Protein 8TDA (pdb70)

Sequence (512 aa):
ANEVAVSYSKSLKAAEMDSLQLPVDADGYITIFDGKTFNGWRGYGKDRVPSKWTIEDGCIKFNGSGGGEAQDGDGGDLIFAHKFKNFELEMEWKVSKGGNSGIFYLAQEVTSKDKDGNDVLEPIYISAPEYQVLDNDNHPDAKLGKDNNRQSASLYDMIPAVPQNAKPFGEWNKAKIMVYKGTVVHGQNDENVLEYHLWTKQWTDLLQASKFSQDKWPLAFELLNNCGGENHEGFIGMQDHGDDVWFRNIRVKVLDANEVAVSYSKSLKAAEMDSLQLPVVDADGYITIFDGKTFNGWRGYGKDRVPSKWTIEDGCIKFNGSGGGEAQDGDGGDLIFAHKFKNFELEMEWKVSKGGNSGIFYLAQEVTSKDKDGNDVLEPIYISAPEYQVLDNDNHPDAKLGKDNNRQSASLYDMIPAVPQNAKPFGEWNKAKIMVYKGTVVHGQNDENVLEYHLWTKQWTDLLQASKFSSQDKWPLAFELLNNCGGENHEGFIGMQDHGDDVWFRNIRVKVLD

Structure (mmCIF, N/CA/C/O backbone):
data_8TDA
#
_entry.id   8TDA
#
_cell.length_a   75.939
_cell.length_b   80.018
_cell.length_c   103.148
_cell.angle_alpha   90.00
_cell.angle_beta   90.00
_cell.angle_gamma   90.00
#
_symmetry.space_group_name_H-M   'P 21 21 21'
#
loop_
_entity.id
_entity.type
_entity.pdbx_description
1 polymer 'Probable secreted glycosyl hydrolase'
2 non-polymer 'POTASSIUM ION'
3 water water
#
loop_
_atom_site.group_PDB
_atom_site.id
_atom_site.type_symbol
_atom_site.label_atom_id
_atom_site.label_alt_id
_atom_site.label_comp_id
_atom_site.label_asym_id
_atom_site.label_entity_id
_atom_site.label_seq_id
_atom_site.pdbx_PDB_ins_code
_atom_site.Cartn_x
_atom_site.Cartn_y
_atom_site.Cartn_z
_atom_site.occupancy
_atom_site.B_iso_or_equiv
_atom_site.auth_seq_id
_atom_site.auth_comp_id
_atom_site.auth_asym_id
_atom_site.auth_atom_id
_atom_site.pdbx_PDB_model_num
ATOM 1 N N . ALA A 1 26 ? -19.570 14.218 20.143 1.00 67.37 35 ALA A N 1
ATOM 2 C CA . ALA A 1 26 ? -18.187 13.765 20.363 1.00 64.04 35 ALA A CA 1
ATOM 3 C C . ALA A 1 26 ? -18.007 12.334 19.818 1.00 58.40 35 ALA A C 1
ATOM 4 O O . ALA A 1 26 ? -16.955 11.691 19.999 1.00 57.81 35 ALA A O 1
ATOM 6 N N . ASN A 1 27 ? -19.069 11.867 19.129 1.00 48.85 36 ASN A N 1
ATOM 7 C CA . ASN A 1 27 ? -19.167 10.558 18.521 1.00 44.76 36 ASN A CA 1
ATOM 8 C C . ASN A 1 27 ? -18.594 10.605 17.107 1.00 38.53 36 ASN A C 1
ATOM 9 O O . ASN A 1 27 ? -18.242 9.559 16.592 1.00 37.20 36 ASN A O 1
ATOM 14 N N . GLU A 1 28 ? -18.544 11.804 16.508 1.00 36.30 37 GLU A N 1
ATOM 15 C CA . GLU A 1 28 ? -18.161 11.973 15.114 1.00 34.99 37 GLU A CA 1
ATOM 16 C C . GLU A 1 28 ? -17.309 13.226 14.940 1.00 32.90 37 GLU A C 1
ATOM 17 O O . GLU A 1 28 ? -17.442 14.199 15.683 1.00 37.16 37 GLU A O 1
ATOM 23 N N . VAL A 1 29 ? -16.482 13.232 13.882 1.00 28.67 38 VAL A N 1
ATOM 24 C CA . VAL A 1 29 ? -15.645 14.378 13.588 1.00 28.95 38 VAL A CA 1
ATOM 25 C C . VAL A 1 29 ? -15.712 14.631 12.087 1.00 26.68 38 VAL A C 1
ATOM 26 O O . VAL A 1 29 ? -15.911 13.708 11.301 1.00 24.96 38 VAL A O 1
ATOM 30 N N . ALA A 1 30 ? -15.621 15.914 11.717 1.00 27.56 39 ALA A N 1
ATOM 31 C CA . ALA A 1 30 ? -15.496 16.326 10.329 1.00 26.55 39 ALA A CA 1
ATOM 32 C C . ALA A 1 30 ? -14.113 15.996 9.772 1.00 24.95 39 ALA A C 1
ATOM 33 O O . ALA A 1 30 ? -13.093 16.412 10.327 1.00 27.84 39 ALA A O 1
ATOM 35 N N . VAL A 1 31 ? -14.095 15.270 8.633 1.00 22.62 40 VAL A N 1
ATOM 36 C CA . VAL A 1 31 ? -12.850 14.952 7.962 1.00 20.79 40 VAL A CA 1
ATOM 37 C C . VAL A 1 31 ? -12.912 15.439 6.518 1.00 20.95 40 VAL A C 1
ATOM 38 O O . VAL A 1 31 ? -13.652 14.889 5.686 1.00 21.41 40 VAL A O 1
ATOM 42 N N . SER A 1 32 ? -12.034 16.397 6.209 1.00 20.84 41 SER A N 1
ATOM 43 C CA . SER A 1 32 ? -12.008 16.979 4.869 1.00 20.47 41 SER A CA 1
ATOM 44 C C . SER A 1 32 ? -11.409 16.018 3.869 1.00 19.98 41 SER A C 1
ATOM 45 O O . SER A 1 32 ? -10.566 15.222 4.224 1.00 20.41 41 SER A O 1
ATOM 48 N N . TYR A 1 33 ? -11.789 16.111 2.575 1.00 20.11 42 TYR A N 1
ATOM 49 C CA . TYR A 1 33 ? -11.174 15.222 1.610 1.00 18.33 42 TYR A CA 1
ATOM 50 C C . TYR A 1 33 ? -11.253 15.853 0.240 1.00 18.42 42 TYR A C 1
ATOM 51 O O . TYR A 1 33 ? -12.096 16.736 0.032 1.00 20.03 42 TYR A O 1
ATOM 60 N N . SER A 1 34 ? -10.316 15.446 -0.613 1.00 18.26 43 SER A N 1
ATOM 61 C CA . SER A 1 34 ? -10.232 15.962 -1.978 1.00 18.66 43 SER A CA 1
ATOM 62 C C . SER A 1 34 ? -10.787 14.933 -2.954 1.00 19.32 43 SER A C 1
ATOM 63 O O . SER A 1 34 ? -10.728 13.723 -2.711 1.00 19.35 43 SER A O 1
ATOM 66 N N . LYS A 1 35 ? -11.292 15.425 -4.084 1.00 19.16 44 LYS A N 1
ATOM 67 C CA . LYS A 1 35 ? -12.019 14.567 -5.019 1.00 19.00 44 LYS A CA 1
ATOM 68 C C . LYS A 1 35 ? -11.205 14.213 -6.260 1.00 19.41 44 LYS A C 1
ATOM 69 O O . LYS A 1 35 ? -11.636 13.355 -7.003 1.00 19.60 44 LYS A O 1
ATOM 75 N N . SER A 1 36 ? -10.080 14.871 -6.512 1.00 19.45 45 SER A N 1
ATOM 76 C CA . SER A 1 36 ? -9.357 14.703 -7.763 1.00 19.27 45 SER A CA 1
ATOM 77 C C . SER A 1 36 ? -7.912 15.143 -7.582 1.00 18.31 45 SER A C 1
ATOM 78 O O . SER A 1 36 ? -7.568 15.660 -6.531 1.00 19.08 45 SER A O 1
ATOM 81 N N . LEU A 1 37 ? -7.073 14.918 -8.603 1.00 19.57 46 LEU A N 1
ATOM 82 C CA . LEU A 1 37 ? -5.631 15.110 -8.515 1.00 19.33 46 LEU A CA 1
ATOM 83 C C . LEU A 1 37 ? -5.315 16.526 -8.030 1.00 17.60 46 LEU A C 1
ATOM 84 O O . LEU A 1 37 ? -5.668 17.539 -8.691 1.00 19.06 46 LEU A O 1
ATOM 89 N N . LYS A 1 38 ? -4.642 16.602 -6.873 1.00 18.06 47 LYS A N 1
ATOM 90 C CA . LYS A 1 38 ? -4.067 17.808 -6.330 1.00 18.23 47 LYS A CA 1
ATOM 91 C C . LYS A 1 38 ? -5.123 18.813 -5.880 1.00 18.63 47 LYS A C 1
ATOM 92 O O . LYS A 1 38 ? -4.771 19.967 -5.625 1.00 18.21 47 LYS A O 1
ATOM 98 N N . ALA A 1 39 ? -6.394 18.449 -5.832 1.00 18.80 48 ALA A N 1
ATOM 99 C CA . ALA A 1 39 ? -7.438 19.400 -5.503 1.00 19.32 48 ALA A CA 1
ATOM 100 C C . ALA A 1 39 ? -7.430 19.721 -3.999 1.00 19.37 48 ALA A C 1
ATOM 101 O O . ALA A 1 39 ? -6.942 18.961 -3.178 1.00 21.21 48 ALA A O 1
ATOM 103 N N . ALA A 1 40 ? -8.048 20.831 -3.633 1.00 18.66 49 ALA A N 1
ATOM 104 C CA . ALA A 1 40 ? -8.286 21.194 -2.231 1.00 19.76 49 ALA A CA 1
ATOM 105 C C . ALA A 1 40 ? -9.249 20.233 -1.562 1.00 21.05 49 ALA A C 1
ATOM 106 O O . ALA A 1 40 ? -10.088 19.655 -2.221 1.00 21.98 49 ALA A O 1
ATOM 108 N N . GLU A 1 41 ? -9.173 20.140 -0.220 1.00 20.86 50 GLU A N 1
ATOM 109 C CA . GLU A 1 41 ? -10.113 19.349 0.565 1.00 21.77 50 GLU A CA 1
ATOM 110 C C . GLU A 1 41 ? -11.328 20.204 0.883 1.00 22.27 50 GLU A C 1
ATOM 111 O O . GLU A 1 41 ? -11.497 20.750 1.992 1.00 24.92 50 GLU A O 1
ATOM 117 N N . MET A 1 42 ? -12.201 20.300 -0.107 1.00 22.62 51 MET A N 1
ATOM 118 C CA . MET A 1 42 ? -13.249 21.314 -0.031 1.00 24.93 51 MET A CA 1
ATOM 119 C C . MET A 1 42 ? -14.583 20.683 0.407 1.00 26.55 51 MET A C 1
ATOM 120 O O . MET A 1 42 ? -15.615 21.374 0.472 1.00 31.77 51 MET A O 1
ATOM 125 N N . ASP A 1 43 ? -14.558 19.386 0.699 1.00 24.67 52 ASP A N 1
ATOM 126 C CA . ASP A 1 43 ? -15.742 18.698 1.198 1.00 25.75 52 ASP A CA 1
ATOM 127 C C . ASP A 1 43 ? -15.343 17.945 2.447 1.00 24.66 52 ASP A C 1
ATOM 128 O O . ASP A 1 43 ? -14.169 17.692 2.592 1.00 23.56 52 ASP A O 1
ATOM 133 N N . SER A 1 44 ? -16.325 17.532 3.274 1.00 25.10 53 SER A N 1
ATOM 134 C CA . SER A 1 44 ? -16.024 16.830 4.509 1.00 25.67 53 SER A CA 1
ATOM 135 C C . SER A 1 44 ? -17.003 15.684 4.682 1.00 25.59 53 SER A C 1
ATOM 136 O O . SER A 1 44 ? -18.135 15.801 4.264 1.00 28.87 53 SER A O 1
ATOM 139 N N . LEU A 1 45 ? -16.512 14.616 5.333 1.00 23.64 54 LEU A N 1
ATOM 140 C CA . LEU A 1 45 ? -17.335 13.523 5.826 1.00 23.22 54 LEU A CA 1
ATOM 141 C C . LEU A 1 45 ? -17.431 13.622 7.345 1.00 24.15 54 LEU A C 1
ATOM 142 O O . LEU A 1 45 ? -16.454 13.915 7.997 1.00 26.09 54 LEU A O 1
ATOM 147 N N . GLN A 1 46 ? -18.565 13.225 7.863 1.00 25.15 55 GLN A N 1
ATOM 148 C CA . GLN A 1 46 ? -18.747 13.027 9.283 1.00 26.09 55 GLN A CA 1
ATOM 149 C C . GLN A 1 46 ? -18.401 11.582 9.567 1.00 26.20 55 GLN A C 1
ATOM 150 O O . GLN A 1 46 ? -19.109 10.690 9.090 1.00 29.55 55 GLN A O 1
ATOM 156 N N . LEU A 1 47 ? -17.280 11.370 10.240 1.00 25.36 56 LEU A N 1
ATOM 157 C CA . LEU A 1 47 ? -16.772 10.015 10.464 1.00 24.10 56 LEU A CA 1
ATOM 158 C C . LEU A 1 47 ? -16.789 9.679 11.953 1.00 24.41 56 LEU A C 1
ATOM 159 O O . LEU A 1 47 ? -16.521 10.536 12.796 1.00 24.88 56 LEU A O 1
ATOM 164 N N . PRO A 1 48 ? -17.065 8.418 12.347 1.00 24.61 57 PRO A N 1
ATOM 165 C CA . PRO A 1 48 ? -17.088 8.054 13.769 1.00 24.34 57 PRO A CA 1
ATOM 166 C C . PRO A 1 48 ? -15.678 8.185 14.353 1.00 23.55 57 PRO A C 1
ATOM 167 O O . PRO A 1 48 ? -14.666 7.819 13.720 1.00 24.08 57 PRO A O 1
ATOM 171 N N . VAL A 1 49 ? -15.661 8.613 15.610 1.00 25.00 58 VAL A N 1
ATOM 172 C CA . VAL A 1 49 ? -14.459 8.579 16.409 1.00 27.57 58 VAL A CA 1
ATOM 173 C C . VAL A 1 49 ? -14.793 7.840 17.689 1.00 29.94 58 VAL A C 1
ATOM 174 O O . VAL A 1 49 ? -15.839 8.090 18.319 1.00 31.06 58 VAL A O 1
ATOM 178 N N . ASP A 1 50 ? -13.862 6.969 18.085 1.00 29.71 59 ASP A N 1
ATOM 179 C CA . ASP A 1 50 ? -14.039 6.264 19.359 1.00 32.00 59 ASP A CA 1
ATOM 180 C C . ASP A 1 50 ? -13.487 7.084 20.514 1.00 34.59 59 ASP A C 1
ATOM 181 O O . ASP A 1 50 ? -12.995 8.208 20.305 1.00 34.45 59 ASP A O 1
ATOM 186 N N . ALA A 1 51 ? -13.642 6.599 21.748 1.00 38.87 60 ALA A N 1
ATOM 187 C CA . ALA A 1 51 ? -13.308 7.428 22.905 1.00 41.12 60 ALA A CA 1
ATOM 188 C C . ALA A 1 51 ? -11.800 7.705 23.032 1.00 42.94 60 ALA A C 1
ATOM 189 O O . ALA A 1 51 ? -11.416 8.601 23.814 1.00 45.85 60 ALA A O 1
ATOM 191 N N . ASP A 1 52 ? -10.958 6.902 22.322 1.00 40.67 61 ASP A N 1
ATOM 192 C CA . ASP A 1 52 ? -9.500 7.047 22.295 1.00 36.57 61 ASP A CA 1
ATOM 193 C C . ASP A 1 52 ? -9.053 8.027 21.212 1.00 35.16 61 ASP A C 1
ATOM 194 O O . ASP A 1 52 ? -7.849 8.272 21.059 1.00 36.13 61 ASP A O 1
ATOM 199 N N . GLY A 1 53 ? -9.990 8.370 20.324 1.00 30.78 62 GLY A N 1
ATOM 200 C CA . GLY A 1 53 ? -9.758 9.407 19.345 1.00 30.50 62 GLY A CA 1
ATOM 201 C C . GLY A 1 53 ? -9.446 8.758 18.014 1.00 27.71 62 GLY A C 1
ATOM 202 O O . GLY A 1 53 ? -9.111 9.484 17.077 1.00 28.72 62 GLY A O 1
ATOM 203 N N . TYR A 1 54 ? -9.615 7.409 17.874 1.00 25.30 63 TYR A N 1
ATOM 204 C CA . TYR A 1 54 ? -9.404 6.898 16.515 1.00 23.81 63 TYR A CA 1
ATOM 205 C C . TYR A 1 54 ? -10.654 7.108 15.637 1.00 22.00 63 TYR A C 1
ATOM 206 O O . TYR A 1 54 ? -11.768 6.738 16.004 1.00 22.91 63 TYR A O 1
ATOM 215 N N . ILE A 1 55 ? -10.417 7.689 14.446 1.00 21.25 64 ILE A N 1
ATOM 216 C CA . ILE A 1 55 ? -11.420 7.953 13.438 1.00 20.33 64 ILE A CA 1
ATOM 217 C C . ILE A 1 55 ? -11.488 6.734 12.531 1.00 20.61 64 ILE A C 1
ATOM 218 O O . ILE A 1 55 ? -10.460 6.296 11.982 1.00 20.78 64 ILE A O 1
ATOM 223 N N . THR A 1 56 ? -12.681 6.208 12.340 1.00 20.98 65 THR A N 1
ATOM 224 C CA . THR A 1 56 ? -12.843 5.066 11.459 1.00 22.40 65 THR A CA 1
ATOM 225 C C . THR A 1 56 ? -12.984 5.601 10.025 1.00 21.06 65 THR A C 1
ATOM 226 O O . THR A 1 56 ? -13.935 6.317 9.712 1.00 22.98 65 THR A O 1
ATOM 230 N N . ILE A 1 57 ? -11.980 5.346 9.182 1.00 21.00 66 ILE A N 1
ATOM 231 C CA . ILE A 1 57 ? -11.935 6.055 7.896 1.00 19.23 66 ILE A CA 1
ATOM 232 C C . ILE A 1 57 ? -12.460 5.140 6.795 1.00 20.48 66 ILE A C 1
ATOM 233 O O . ILE A 1 57 ? -12.651 5.573 5.681 1.00 19.35 66 ILE A O 1
ATOM 238 N N . PHE A 1 58 ? -12.618 3.858 7.113 1.00 19.81 67 PHE A N 1
ATOM 239 C CA . PHE A 1 58 ? -13.257 2.935 6.202 1.00 20.55 67 PHE A CA 1
ATOM 240 C C . PHE A 1 58 ? -14.455 2.367 6.923 1.00 22.11 67 PHE A C 1
ATOM 241 O O . PHE A 1 58 ? -14.307 1.734 7.971 1.00 24.52 67 PHE A O 1
ATOM 249 N N . ASP A 1 59 ? -15.626 2.603 6.336 1.00 23.59 68 ASP A N 1
ATOM 250 C CA . ASP A 1 59 ? -16.879 2.246 6.998 1.00 24.41 68 ASP A CA 1
ATOM 251 C C . ASP A 1 59 ? -17.368 0.812 6.699 1.00 24.41 68 ASP A C 1
ATOM 252 O O . ASP A 1 59 ? -18.446 0.445 7.145 1.00 26.42 68 ASP A O 1
ATOM 257 N N . GLY A 1 60 ? -16.582 -0.029 6.023 1.00 23.92 69 GLY A N 1
ATOM 258 C CA . GLY A 1 60 ? -17.019 -1.381 5.731 1.00 24.23 69 GLY A CA 1
ATOM 259 C C . GLY A 1 60 ? -17.934 -1.513 4.512 1.00 24.90 69 GLY A C 1
ATOM 260 O O . GLY A 1 60 ? -18.252 -2.658 4.127 1.00 28.54 69 GLY A O 1
ATOM 261 N N . LYS A 1 61 ? -18.410 -0.415 3.918 1.00 26.39 70 LYS A N 1
ATOM 262 C CA . LYS A 1 61 ? -19.461 -0.516 2.919 1.00 28.17 70 LYS A CA 1
ATOM 263 C C . LYS A 1 61 ? -19.245 0.359 1.679 1.00 26.74 70 LYS A C 1
ATOM 264 O O . LYS A 1 61 ? -19.758 0.001 0.605 1.00 28.50 70 LYS A O 1
ATOM 270 N N . THR A 1 62 ? -18.531 1.485 1.853 1.00 25.35 71 THR A N 1
ATOM 271 C CA . THR A 1 62 ? -18.393 2.559 0.862 1.00 25.96 71 THR A CA 1
ATOM 272 C C . THR A 1 62 ? -16.934 2.962 0.733 1.00 22.83 71 THR A C 1
ATOM 273 O O . THR A 1 62 ? -16.109 2.667 1.595 1.00 23.10 71 THR A O 1
ATOM 277 N N . PHE A 1 63 ? -16.646 3.603 -0.406 1.00 21.40 72 PHE A N 1
ATOM 278 C CA . PHE A 1 63 ? -15.352 4.224 -0.605 1.00 21.32 72 PHE A CA 1
ATOM 279 C C . PHE A 1 63 ? -15.396 5.729 -0.317 1.00 21.12 72 PHE A C 1
ATOM 280 O O . PHE A 1 63 ? -14.588 6.494 -0.902 1.00 21.87 72 PHE A O 1
ATOM 288 N N . ASN A 1 64 ? -16.316 6.199 0.533 1.00 22.45 73 ASN A N 1
ATOM 289 C CA . ASN A 1 64 ? -16.387 7.624 0.787 1.00 22.31 73 ASN A CA 1
ATOM 290 C C . ASN A 1 64 ? -15.051 8.208 1.255 1.00 21.09 73 ASN A C 1
ATOM 291 O O . ASN A 1 64 ? -14.491 7.809 2.242 1.00 21.67 73 ASN A O 1
ATOM 296 N N . GLY A 1 65 ? -14.548 9.227 0.540 1.00 19.49 74 GLY A N 1
ATOM 297 C CA . GLY A 1 65 ? -13.281 9.862 0.861 1.00 19.40 74 GLY A CA 1
ATOM 298 C C . GLY A 1 65 ? -12.052 9.185 0.265 1.00 19.54 74 GLY A C 1
ATOM 299 O O . GLY A 1 65 ? -10.978 9.727 0.337 1.00 19.22 74 GLY A O 1
ATOM 300 N N . TRP A 1 66 ? -12.226 8.021 -0.382 1.00 19.10 75 TRP A N 1
ATOM 301 C CA . TRP A 1 66 ? -11.169 7.237 -1.023 1.00 18.91 75 TRP A CA 1
ATOM 302 C C . TRP A 1 66 ? -11.225 7.468 -2.531 1.00 19.31 75 TRP A C 1
ATOM 303 O O . TRP A 1 66 ? -12.312 7.573 -3.116 1.00 19.63 75 TRP A O 1
ATOM 314 N N . ARG A 1 67 ? -10.061 7.543 -3.139 1.00 18.58 76 ARG A N 1
ATOM 315 C CA . ARG A 1 67 ? -9.955 7.629 -4.593 1.00 17.16 76 ARG A CA 1
ATOM 316 C C . ARG A 1 67 ? -8.623 7.012 -5.015 1.00 17.55 76 ARG A C 1
ATOM 317 O O . ARG A 1 67 ? -7.676 6.895 -4.219 1.00 17.91 76 ARG A O 1
ATOM 325 N N . GLY A 1 68 ? -8.495 6.698 -6.291 1.00 17.38 77 GLY A N 1
ATOM 326 C CA . GLY A 1 68 ? -7.177 6.286 -6.764 1.00 17.45 77 GLY A CA 1
ATOM 327 C C . GLY A 1 68 ? -6.186 7.430 -6.698 1.00 16.50 77 GLY A C 1
ATOM 328 O O . GLY A 1 68 ? -6.549 8.586 -6.939 1.00 17.43 77 GLY A O 1
ATOM 329 N N . TYR A 1 69 ? -4.949 7.113 -6.394 1.00 16.55 78 TYR A N 1
ATOM 330 C CA . TYR A 1 69 ? -3.818 8.028 -6.533 1.00 17.11 78 TYR A CA 1
ATOM 331 C C . TYR A 1 69 ? -3.826 8.598 -7.951 1.00 16.58 78 TYR A C 1
ATOM 332 O O . TYR A 1 69 ? -3.847 7.842 -8.902 1.00 17.55 78 TYR A O 1
ATOM 341 N N . GLY A 1 70 ? -3.926 9.923 -8.074 1.00 17.89 79 GLY A N 1
ATOM 342 C CA . GLY A 1 70 ? -3.896 10.570 -9.358 1.00 18.04 79 GLY A CA 1
ATOM 343 C C . GLY A 1 70 ? -5.252 10.605 -10.039 1.00 18.62 79 GLY A C 1
ATOM 344 O O . GLY A 1 70 ? -5.385 11.135 -11.173 1.00 20.67 79 GLY A O 1
ATOM 345 N N . LYS A 1 71 ? -6.308 10.142 -9.355 1.00 18.12 80 LYS A N 1
ATOM 346 C CA . LYS A 1 71 ? -7.568 9.904 -10.039 1.00 18.34 80 LYS A CA 1
ATOM 347 C C . LYS A 1 71 ? -8.710 10.591 -9.292 1.00 19.01 80 LYS A C 1
ATOM 348 O O . LYS A 1 71 ? -8.502 11.055 -8.156 1.00 20.10 80 LYS A O 1
ATOM 354 N N . ASP A 1 72 ? -9.877 10.619 -9.923 1.00 19.26 81 ASP A N 1
ATOM 355 C CA . ASP A 1 72 ? -11.077 11.220 -9.341 1.00 18.94 81 ASP A CA 1
ATOM 356 C C . ASP A 1 72 ? -12.159 10.178 -9.053 1.00 19.73 81 ASP A C 1
ATOM 357 O O . ASP A 1 72 ? -13.356 10.484 -8.972 1.00 21.75 81 ASP A O 1
ATOM 362 N N . ARG A 1 73 ? -11.724 8.925 -8.895 1.00 20.40 82 ARG A N 1
ATOM 363 C CA . ARG A 1 73 ? -12.623 7.792 -8.772 1.00 21.87 82 ARG A CA 1
ATOM 364 C C . ARG A 1 73 ? -11.788 6.655 -8.220 1.00 20.91 82 ARG A C 1
ATOM 365 O O . ARG A 1 73 ? -10.546 6.669 -8.271 1.00 20.62 82 ARG A O 1
ATOM 373 N N . VAL A 1 74 ? -12.493 5.694 -7.658 1.00 21.36 83 VAL A N 1
ATOM 374 C CA . VAL A 1 74 ? -11.860 4.439 -7.282 1.00 22.07 83 VAL A CA 1
ATOM 375 C C . VAL A 1 74 ? -11.710 3.523 -8.492 1.00 21.15 83 VAL A C 1
ATOM 376 O O . VAL A 1 74 ? -12.713 3.169 -9.147 1.00 22.94 83 VAL A O 1
ATOM 380 N N . PRO A 1 75 ? -10.473 3.030 -8.782 1.00 19.43 84 PRO A N 1
ATOM 381 C CA . PRO A 1 75 ? -10.266 2.050 -9.840 1.00 20.68 84 PRO A CA 1
ATOM 382 C C . PRO A 1 75 ? -11.078 0.775 -9.562 1.00 21.11 84 PRO A C 1
ATOM 383 O O . PRO A 1 75 ? -11.238 0.364 -8.400 1.00 21.97 84 PRO A O 1
ATOM 387 N N . SER A 1 76 ? -11.701 0.243 -10.607 1.00 23.11 85 SER A N 1
ATOM 388 C CA . SER A 1 76 ? -12.645 -0.856 -10.454 1.00 24.23 85 SER A CA 1
ATOM 389 C C . SER A 1 76 ? -12.009 -2.138 -9.911 1.00 22.36 85 SER A C 1
ATOM 390 O O . SER A 1 76 ? -12.736 -2.983 -9.414 1.00 23.31 85 SER A O 1
ATOM 393 N N . LYS A 1 77 ? -10.668 -2.284 -9.966 1.00 21.81 86 LYS A N 1
ATOM 394 C CA . LYS A 1 77 ? -9.969 -3.397 -9.361 1.00 22.03 86 LYS A CA 1
ATOM 395 C C . LYS A 1 77 ? -9.976 -3.322 -7.825 1.00 20.51 86 LYS A C 1
ATOM 396 O O . LYS A 1 77 ? -9.756 -4.344 -7.189 1.00 21.65 86 LYS A O 1
ATOM 402 N N . TRP A 1 78 ? -10.321 -2.167 -7.248 1.00 19.19 87 TRP A N 1
ATOM 403 C CA . TRP A 1 78 ? -10.579 -2.063 -5.828 1.00 21.39 87 TRP A CA 1
ATOM 404 C C . TRP A 1 78 ? -12.067 -2.228 -5.586 1.00 20.39 87 TRP A C 1
ATOM 405 O O . TRP A 1 78 ? -12.899 -1.495 -6.140 1.00 22.86 87 TRP A O 1
ATOM 416 N N . THR A 1 79 ? -12.381 -3.150 -4.691 1.00 21.05 88 THR A N 1
ATOM 417 C CA . THR A 1 79 ? -13.764 -3.475 -4.365 1.00 21.95 88 THR A CA 1
ATOM 418 C C . THR A 1 79 ? -13.921 -3.538 -2.849 1.00 21.70 88 THR A C 1
ATOM 419 O O . THR A 1 79 ? -12.966 -3.565 -2.089 1.00 22.44 88 THR A O 1
ATOM 423 N N . ILE A 1 80 ? -15.169 -3.606 -2.443 1.00 21.69 89 ILE A N 1
ATOM 424 C CA . ILE A 1 80 ? -15.510 -3.883 -1.063 1.00 24.87 89 ILE A CA 1
ATOM 425 C C . ILE A 1 80 ? -16.066 -5.308 -0.977 1.00 25.68 89 ILE A C 1
ATOM 426 O O . ILE A 1 80 ? -17.019 -5.724 -1.686 1.00 25.59 89 ILE A O 1
ATOM 431 N N . GLU A 1 81 ? -15.401 -6.124 -0.160 1.00 24.45 90 GLU A N 1
ATOM 432 C CA . GLU A 1 81 ? -15.763 -7.527 -0.071 1.00 26.23 90 GLU A CA 1
ATOM 433 C C . GLU A 1 81 ? -15.696 -7.906 1.385 1.00 25.58 90 GLU A C 1
ATOM 434 O O . GLU A 1 81 ? -14.679 -7.713 2.026 1.00 25.91 90 GLU A O 1
ATOM 440 N N . ASP A 1 82 ? -16.808 -8.477 1.844 1.00 28.90 91 ASP A N 1
ATOM 441 C CA . ASP A 1 82 ? -17.037 -8.801 3.246 1.00 30.50 91 ASP A CA 1
ATOM 442 C C . ASP A 1 82 ? -16.368 -7.857 4.256 1.00 30.22 91 ASP A C 1
ATOM 443 O O . ASP A 1 82 ? -15.587 -8.283 5.134 1.00 32.34 91 ASP A O 1
ATOM 448 N N . GLY A 1 83 ? -16.754 -6.586 4.160 1.00 27.69 92 GLY A N 1
ATOM 449 C CA . GLY A 1 83 ? -16.373 -5.537 5.082 1.00 27.62 92 GLY A CA 1
ATOM 450 C C . GLY A 1 83 ? -14.920 -5.120 4.960 1.00 24.02 92 GLY A C 1
ATOM 451 O O . GLY A 1 83 ? -14.434 -4.478 5.890 1.00 25.01 92 GLY A O 1
ATOM 452 N N . CYS A 1 84 ? -14.257 -5.491 3.847 1.00 23.18 93 CYS A N 1
ATOM 453 C CA . CYS A 1 84 ? -12.874 -5.168 3.614 1.00 21.79 93 CYS A CA 1
ATOM 454 C C . CYS A 1 84 ? -12.732 -4.330 2.344 1.00 21.14 93 CYS A C 1
ATOM 455 O O . CYS A 1 84 ? -13.514 -4.492 1.421 1.00 21.75 93 CYS A O 1
ATOM 458 N N . ILE A 1 85 ? -11.670 -3.521 2.288 1.00 19.70 94 ILE A N 1
ATOM 459 C CA . ILE A 1 85 ? -11.169 -3.021 1.026 1.00 19.69 94 ILE A CA 1
ATOM 460 C C . ILE A 1 85 ? -10.348 -4.132 0.396 1.00 20.04 94 ILE A C 1
ATOM 461 O O . ILE A 1 85 ? -9.393 -4.606 1.004 1.00 21.18 94 ILE A O 1
ATOM 466 N N . LYS A 1 86 ? -10.670 -4.482 -0.850 1.00 20.33 95 LYS A N 1
ATOM 467 C CA . LYS A 1 86 ? -10.008 -5.593 -1.505 1.00 21.51 95 LYS A CA 1
ATOM 468 C C . LYS A 1 86 ? -9.367 -5.061 -2.780 1.00 19.88 95 LYS A C 1
ATOM 469 O O . LYS A 1 86 ? -10.022 -4.446 -3.588 1.00 21.23 95 LYS A O 1
ATOM 475 N N . PHE A 1 87 ? -8.130 -5.405 -3.051 1.00 20.52 96 PHE A N 1
ATOM 476 C CA . PHE A 1 87 ? -7.575 -5.215 -4.384 1.00 19.36 96 PHE A CA 1
ATOM 477 C C . PHE A 1 87 ? -7.659 -6.569 -5.076 1.00 19.97 96 PHE A C 1
ATOM 478 O O . PHE A 1 87 ? -7.301 -7.567 -4.503 1.00 22.32 96 PHE A O 1
ATOM 486 N N . ASN A 1 88 ? -8.133 -6.562 -6.301 1.00 20.58 97 ASN A N 1
ATOM 487 C CA . ASN A 1 88 ? -8.315 -7.739 -7.129 1.00 20.95 97 ASN A CA 1
ATOM 488 C C . ASN A 1 88 ? -7.202 -7.774 -8.169 1.00 21.32 97 ASN A C 1
ATOM 489 O O . ASN A 1 88 ? -7.287 -7.045 -9.176 1.00 22.84 97 ASN A O 1
ATOM 494 N N . GLY A 1 89 ? -6.142 -8.543 -7.862 1.00 21.11 98 GLY A N 1
ATOM 495 C CA . GLY A 1 89 ? -4.920 -8.571 -8.653 1.00 24.21 98 GLY A CA 1
ATOM 496 C C . GLY A 1 89 ? -4.916 -9.495 -9.860 1.00 24.80 98 GLY A C 1
ATOM 497 O O . GLY A 1 89 ? -5.446 -10.603 -9.777 1.00 26.56 98 GLY A O 1
ATOM 498 N N . SER A 1 90 ? -4.306 -9.043 -10.971 1.00 24.02 99 SER A N 1
ATOM 499 C CA . SER A 1 90 ? -4.193 -9.899 -12.138 1.00 26.15 99 SER A CA 1
ATOM 500 C C . SER A 1 90 ? -2.825 -10.579 -12.209 1.00 25.05 99 SER A C 1
ATOM 501 O O . SER A 1 90 ? -2.583 -11.303 -13.174 1.00 28.77 99 SER A O 1
ATOM 504 N N . GLY A 1 91 ? -1.897 -10.278 -11.288 1.00 24.19 100 GLY A N 1
ATOM 505 C CA . GLY A 1 91 ? -0.610 -10.968 -11.243 1.00 24.44 100 GLY A CA 1
ATOM 506 C C . GLY A 1 91 ? 0.539 -10.269 -11.976 1.00 25.18 100 GLY A C 1
ATOM 507 O O . GLY A 1 91 ? 1.565 -10.871 -12.250 1.00 29.51 100 GLY A O 1
ATOM 508 N N . GLY A 1 92 ? 0.458 -8.984 -12.266 1.00 23.69 101 GLY A N 1
ATOM 509 C CA . GLY A 1 92 ? 1.534 -8.355 -13.023 1.00 23.93 101 GLY A CA 1
ATOM 510 C C . GLY A 1 92 ? 2.447 -7.422 -12.220 1.00 21.98 101 GLY A C 1
ATOM 511 O O . GLY A 1 92 ? 3.180 -6.593 -12.802 1.00 22.14 101 GLY A O 1
ATOM 512 N N . GLY A 1 93 ? 2.441 -7.552 -10.890 1.00 21.84 102 GLY A N 1
ATOM 513 C CA . GLY A 1 93 ? 3.476 -6.944 -10.051 1.00 19.90 102 GLY A CA 1
ATOM 514 C C . GLY A 1 93 ? 3.372 -5.405 -10.162 1.00 19.94 102 GLY A C 1
ATOM 515 O O . GLY A 1 93 ? 2.346 -4.826 -9.901 1.00 22.11 102 GLY A O 1
ATOM 516 N N . GLU A 1 94 ? 4.456 -4.727 -10.525 1.00 20.42 103 GLU A N 1
ATOM 517 C CA . GLU A 1 94 ? 4.470 -3.274 -10.635 1.00 21.84 103 GLU A CA 1
ATOM 518 C C . GLU A 1 94 ? 3.748 -2.696 -11.873 1.00 22.45 103 GLU A C 1
ATOM 519 O O . GLU A 1 94 ? 3.663 -1.443 -11.988 1.00 23.44 103 GLU A O 1
ATOM 525 N N . ALA A 1 95 ? 3.222 -3.569 -12.767 1.00 22.71 104 ALA A N 1
ATOM 526 C CA . ALA A 1 95 ? 2.683 -3.120 -14.049 1.00 23.84 104 ALA A CA 1
ATOM 527 C C . ALA A 1 95 ? 1.453 -2.214 -13.852 1.00 22.45 104 ALA A C 1
ATOM 528 O O . ALA A 1 95 ? 1.236 -1.288 -14.646 1.00 23.34 104 ALA A O 1
ATOM 530 N N . GLN A 1 96 ? 0.603 -2.513 -12.829 1.00 22.08 105 GLN A N 1
ATOM 531 C CA . GLN A 1 96 ? -0.662 -1.824 -12.626 1.00 20.38 105 GLN A CA 1
ATOM 532 C C . GLN A 1 96 ? -1.478 -1.780 -13.915 1.00 22.04 105 GLN A C 1
ATOM 533 O O . GLN A 1 96 ? -1.961 -0.721 -14.356 1.00 23.10 105 GLN A O 1
ATOM 539 N N . ASP A 1 97 ? -1.620 -2.973 -14.533 1.00 22.62 106 ASP A N 1
ATOM 540 C CA . ASP A 1 97 ? -2.435 -3.112 -15.720 1.00 25.36 106 ASP A CA 1
ATOM 541 C C . ASP A 1 97 ? -3.925 -3.084 -15.408 1.00 24.34 106 ASP A C 1
ATOM 542 O O . ASP A 1 97 ? -4.373 -3.280 -14.273 1.00 24.69 106 ASP A O 1
ATOM 547 N N . GLY A 1 98 ? -4.710 -2.878 -16.461 1.00 25.63 107 GLY A N 1
ATOM 548 C CA . GLY A 1 98 ? -6.144 -2.727 -16.348 1.00 26.43 107 GLY A CA 1
ATOM 549 C C . GLY A 1 98 ? -6.501 -1.504 -15.497 1.00 25.66 107 GLY A C 1
ATOM 550 O O . GLY A 1 98 ? -5.780 -0.508 -15.473 1.00 26.78 107 GLY A O 1
ATOM 551 N N . ASP A 1 99 ? -7.655 -1.575 -14.846 1.00 26.24 108 ASP A N 1
ATOM 552 C CA . ASP A 1 99 ? -8.203 -0.462 -14.086 1.00 24.81 108 ASP A CA 1
ATOM 553 C C . ASP A 1 99 ? -7.764 -0.595 -12.625 1.00 21.65 108 ASP A C 1
ATOM 554 O O . ASP A 1 99 ? -8.597 -0.814 -11.721 1.00 22.15 108 ASP A O 1
ATOM 559 N N . GLY A 1 100 ? -6.454 -0.413 -12.431 1.00 20.78 109 GLY A N 1
ATOM 560 C CA . GLY A 1 100 ? -5.843 -0.518 -11.109 1.00 21.07 109 GLY A CA 1
ATOM 561 C C . GLY A 1 100 ? -5.215 0.795 -10.679 1.00 18.46 109 GLY A C 1
ATOM 562 O O . GLY A 1 100 ? -5.716 1.897 -11.022 1.00 21.36 109 GLY A O 1
ATOM 563 N N . GLY A 1 101 ? -4.061 0.691 -10.006 1.00 18.89 110 GLY A N 1
ATOM 564 C CA . GLY A 1 101 ? -3.367 1.835 -9.454 1.00 18.81 110 GLY A CA 1
ATOM 565 C C . GLY A 1 101 ? -3.518 1.856 -7.943 1.00 17.80 110 GLY A C 1
ATOM 566 O O . GLY A 1 101 ? -4.392 1.206 -7.379 1.00 18.85 110 GLY A O 1
ATOM 567 N N . ASP A 1 102 ? -2.672 2.634 -7.286 1.00 16.40 111 ASP A N 1
ATOM 568 C CA . ASP A 1 102 ? -2.726 2.690 -5.838 1.00 16.88 111 ASP A CA 1
ATOM 569 C C . ASP A 1 102 ? -3.935 3.487 -5.410 1.00 16.73 111 ASP A C 1
ATOM 570 O O . ASP A 1 102 ? -4.530 4.270 -6.201 1.00 16.48 111 ASP A O 1
ATOM 575 N N . LEU A 1 103 ? -4.334 3.242 -4.158 1.00 17.31 112 LEU A N 1
ATOM 576 C CA . LEU A 1 103 ? -5.527 3.854 -3.602 1.00 16.92 112 LEU A CA 1
ATOM 577 C C . LEU A 1 103 ? -5.151 4.712 -2.423 1.00 17.62 112 LEU A C 1
ATOM 578 O O . LEU A 1 103 ? -4.335 4.303 -1.634 1.00 17.76 112 LEU A O 1
ATOM 583 N N . ILE A 1 104 ? -5.713 5.918 -2.352 1.00 16.53 113 ILE A N 1
ATOM 584 C CA . ILE A 1 104 ? -5.498 6.808 -1.218 1.00 16.27 113 ILE A CA 1
ATOM 585 C C . ILE A 1 104 ? -6.803 7.169 -0.522 1.00 16.34 113 ILE A C 1
ATOM 586 O O . ILE A 1 104 ? -7.883 7.245 -1.115 1.00 17.14 113 ILE A O 1
ATOM 591 N N . PHE A 1 105 ? -6.667 7.425 0.793 1.00 16.25 114 PHE A N 1
ATOM 592 C CA . PHE A 1 105 ? -7.734 8.110 1.503 1.00 17.26 114 PHE A CA 1
ATOM 593 C C . PHE A 1 105 ? -7.371 9.588 1.398 1.00 17.14 114 PHE A C 1
ATOM 594 O O . PHE A 1 105 ? -6.271 9.985 1.871 1.00 17.80 114 PHE A O 1
ATOM 602 N N . ALA A 1 106 ? -8.262 10.378 0.771 1.00 16.57 115 ALA A N 1
ATOM 603 C CA . ALA A 1 106 ? -7.866 11.688 0.264 1.00 17.84 115 ALA A CA 1
ATOM 604 C C . ALA A 1 106 ? -7.964 12.830 1.287 1.00 18.93 115 ALA A C 1
ATOM 605 O O . ALA A 1 106 ? -8.536 13.876 1.015 1.00 19.11 115 ALA A O 1
ATOM 607 N N . HIS A 1 107 ? -7.407 12.593 2.460 1.00 17.99 116 HIS A N 1
ATOM 608 C CA . HIS A 1 107 ? -7.241 13.530 3.540 1.00 19.52 116 HIS A CA 1
ATOM 609 C C . HIS A 1 107 ? -5.769 13.554 3.918 1.00 19.48 116 HIS A C 1
ATOM 610 O O . HIS A 1 107 ? -5.238 12.532 4.322 1.00 18.20 116 HIS A O 1
ATOM 617 N N . LYS A 1 108 ? -5.122 14.726 3.834 1.00 17.37 117 LYS A N 1
ATOM 618 C CA . LYS A 1 108 ? -3.727 14.809 4.259 1.00 17.90 117 LYS A CA 1
ATOM 619 C C . LYS A 1 108 ? -3.649 14.785 5.793 1.00 18.97 117 LYS A C 1
ATOM 620 O O . LYS A 1 108 ? -4.208 15.678 6.457 1.00 19.96 117 LYS A O 1
ATOM 626 N N . PHE A 1 109 ? -2.912 13.790 6.333 1.00 18.17 118 PHE A N 1
ATOM 627 C CA . PHE A 1 109 ? -2.593 13.712 7.736 1.00 18.34 118 PHE A CA 1
ATOM 628 C C . PHE A 1 109 ? -1.163 14.165 7.959 1.00 18.88 118 PHE A C 1
ATOM 629 O O . PHE A 1 109 ? -0.307 14.033 7.084 1.00 18.89 118 PHE A O 1
ATOM 637 N N . LYS A 1 110 ? -0.918 14.625 9.192 1.00 20.20 119 LYS A N 1
ATOM 638 C CA . LYS A 1 110 ? 0.388 15.202 9.557 1.00 19.52 119 LYS A CA 1
ATOM 639 C C . LYS A 1 110 ? 0.950 14.389 10.724 1.00 20.66 119 LYS A C 1
ATOM 640 O O . LYS A 1 110 ? 1.881 13.611 10.544 1.00 20.19 119 LYS A O 1
ATOM 646 N N . ASN A 1 111 ? 0.385 14.587 11.924 1.00 20.42 120 ASN A N 1
ATOM 647 C CA . ASN A 1 111 ? 0.735 13.836 13.127 1.00 18.84 120 ASN A CA 1
ATOM 648 C C . ASN A 1 111 ? -0.415 12.884 13.454 1.00 19.75 120 ASN A C 1
ATOM 649 O O . ASN A 1 111 ? -1.546 13.334 13.718 1.00 20.05 120 ASN A O 1
ATOM 654 N N . PHE A 1 112 ? -0.165 11.566 13.361 1.00 18.19 121 PHE A N 1
ATOM 655 C CA . PHE A 1 112 ? -1.258 10.636 13.324 1.00 18.73 121 PHE A CA 1
ATOM 656 C C . PHE A 1 112 ? -0.747 9.233 13.682 1.00 20.43 121 PHE A C 1
ATOM 657 O O . PHE A 1 112 ? 0.429 8.946 13.585 1.00 19.43 121 PHE A O 1
ATOM 665 N N . GLU A 1 113 ? -1.694 8.375 14.087 1.00 19.50 122 GLU A N 1
ATOM 666 C CA . GLU A 1 113 ? -1.426 6.989 14.248 1.00 19.79 122 GLU A CA 1
ATOM 667 C C . GLU A 1 113 ? -2.507 6.238 13.446 1.00 21.11 122 GLU A C 1
ATOM 668 O O . GLU A 1 113 ? -3.696 6.314 13.787 1.00 22.19 122 GLU A O 1
ATOM 674 N N . LEU A 1 114 ? -2.032 5.474 12.449 1.00 19.64 123 LEU A N 1
ATOM 675 C CA . LEU A 1 114 ? -2.861 4.619 11.644 1.00 20.00 123 LEU A CA 1
ATOM 676 C C . LEU A 1 114 ? -2.792 3.209 12.210 1.00 18.98 123 LEU A C 1
ATOM 677 O O . LEU A 1 114 ? -1.708 2.743 12.502 1.00 21.27 123 LEU A O 1
ATOM 682 N N . GLU A 1 115 ? -3.938 2.570 12.360 1.00 19.53 124 GLU A N 1
ATOM 683 C CA . GLU A 1 115 ? -3.964 1.143 12.578 1.00 21.95 124 GLU A CA 1
ATOM 684 C C . GLU A 1 115 ? -4.881 0.500 11.560 1.00 21.35 124 GLU A C 1
ATOM 685 O O . GLU A 1 115 ? -5.962 1.024 11.271 1.00 21.64 124 GLU A O 1
ATOM 691 N N . MET A 1 116 ? -4.457 -0.639 11.003 1.00 21.02 125 MET A N 1
ATOM 692 C CA . MET A 1 116 ? -5.321 -1.362 10.054 1.00 20.46 125 MET A CA 1
ATOM 693 C C . MET A 1 116 ? -4.871 -2.805 10.029 1.00 20.72 125 MET A C 1
ATOM 694 O O . MET A 1 116 ? -3.795 -3.161 10.480 1.00 23.80 125 MET A O 1
ATOM 699 N N . GLU A 1 117 ? -5.764 -3.649 9.599 1.00 18.39 126 GLU A N 1
ATOM 700 C CA . GLU A 1 117 ? -5.449 -5.039 9.439 1.00 18.78 126 GLU A CA 1
ATOM 701 C C . GLU A 1 117 ? -5.369 -5.371 7.957 1.00 19.25 126 GLU A C 1
ATOM 702 O O . GLU A 1 117 ? -6.096 -4.808 7.153 1.00 20.23 126 GLU A O 1
ATOM 708 N N . TRP A 1 118 ? -4.441 -6.274 7.630 1.00 18.41 127 TRP A N 1
ATOM 709 C CA . TRP A 1 118 ? 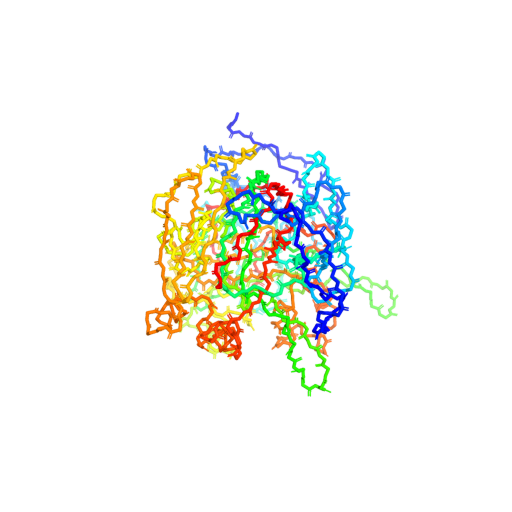-4.268 -6.687 6.260 1.00 20.52 127 TRP A CA 1
ATOM 710 C C . TRP A 1 118 ? -4.047 -8.196 6.200 1.00 20.77 127 TRP A C 1
ATOM 711 O O . TRP A 1 118 ? -3.550 -8.825 7.121 1.00 20.73 127 TRP A O 1
ATOM 722 N N . LYS A 1 119 ? -4.482 -8.768 5.071 1.00 23.53 128 LYS A N 1
ATOM 723 C CA . LYS A 1 119 ? -4.194 -10.136 4.741 1.00 22.56 128 LYS A CA 1
ATOM 724 C C . LYS A 1 119 ? -3.867 -10.257 3.262 1.00 21.89 128 LYS A C 1
ATOM 725 O O . LYS A 1 119 ? -4.519 -9.614 2.463 1.00 20.67 128 LYS A O 1
ATOM 731 N N . VAL A 1 120 ? -2.853 -11.075 2.954 1.00 22.60 129 VAL A N 1
ATOM 732 C CA . VAL A 1 120 ? -2.521 -11.342 1.564 1.00 23.20 129 VAL A CA 1
ATOM 733 C C . VAL A 1 120 ? -2.828 -12.784 1.207 1.00 24.43 129 VAL A C 1
ATOM 734 O O . VAL A 1 120 ? -2.882 -13.636 2.078 1.00 24.05 129 VAL A O 1
ATOM 738 N N . SER A 1 121 ? -3.051 -12.959 -0.100 1.00 26.00 130 SER A N 1
ATOM 739 C CA . SER A 1 121 ? -3.025 -14.201 -0.828 1.00 29.16 130 SER A CA 1
ATOM 740 C C . SER A 1 121 ? -1.648 -14.858 -0.712 1.00 26.43 130 SER A C 1
ATOM 741 O O . SER A 1 121 ? -0.645 -14.185 -0.498 1.00 25.62 130 SER A O 1
ATOM 744 N N . LYS A 1 122 ? -1.576 -16.171 -0.952 1.00 27.55 131 LYS A N 1
ATOM 745 C CA . LYS A 1 122 ? -0.282 -16.807 -1.032 1.00 26.72 131 LYS A CA 1
ATOM 746 C C . LYS A 1 122 ? 0.613 -16.078 -2.050 1.00 26.02 131 LYS A C 1
ATOM 747 O O . LYS A 1 122 ? 0.205 -15.785 -3.185 1.00 27.37 131 LYS A O 1
ATOM 753 N N . GLY A 1 123 ? 1.851 -15.825 -1.664 1.00 24.79 132 GLY A N 1
ATOM 754 C CA . GLY A 1 123 ? 2.821 -15.132 -2.520 1.00 25.78 132 GLY A CA 1
ATOM 755 C C . GLY A 1 123 ? 2.451 -13.683 -2.806 1.00 25.58 132 GLY A C 1
ATOM 756 O O . GLY A 1 123 ? 3.013 -13.096 -3.727 1.00 25.20 132 GLY A O 1
ATOM 757 N N . GLY A 1 124 ? 1.529 -13.103 -2.030 1.00 24.73 133 GLY A N 1
ATOM 758 C CA . GLY A 1 124 ? 1.015 -11.792 -2.326 1.00 23.25 133 GLY A CA 1
ATOM 759 C C . GLY A 1 124 ? 1.919 -10.673 -1.813 1.00 21.85 133 GLY A C 1
ATOM 760 O O . GLY A 1 124 ? 2.711 -10.806 -0.879 1.00 21.84 133 GLY A O 1
ATOM 761 N N . ASN A 1 125 ? 1.706 -9.517 -2.441 1.00 21.57 134 ASN A N 1
ATOM 762 C CA . ASN A 1 125 ? 2.504 -8.320 -2.171 1.00 21.04 134 ASN A CA 1
ATOM 763 C C . ASN A 1 125 ? 1.604 -7.088 -2.288 1.00 19.77 134 ASN A C 1
ATOM 764 O O . ASN A 1 125 ? 0.846 -6.960 -3.254 1.00 19.36 134 ASN A O 1
ATOM 769 N N . SER A 1 126 ? 1.707 -6.174 -1.317 1.00 17.95 135 SER A N 1
ATOM 770 C CA . SER A 1 126 ? 1.097 -4.852 -1.425 1.00 17.82 135 SER A CA 1
ATOM 771 C C . SER A 1 126 ? 1.894 -3.941 -0.490 1.00 17.49 135 SER A C 1
ATOM 772 O O . SER A 1 126 ? 3.052 -4.199 -0.290 1.00 17.79 135 SER A O 1
ATOM 775 N N . GLY A 1 127 ? 1.274 -2.873 0.035 1.00 17.63 136 GLY A N 1
ATOM 776 C CA . GLY A 1 127 ? 2.012 -1.917 0.814 1.00 17.11 136 GLY A CA 1
ATOM 777 C C . GLY A 1 127 ? 1.041 -0.875 1.360 1.00 17.18 136 GLY A C 1
ATOM 778 O O . GLY A 1 127 ? -0.060 -0.717 0.844 1.00 17.92 136 GLY A O 1
ATOM 779 N N . ILE A 1 128 ? 1.469 -0.245 2.451 1.00 17.03 137 ILE A N 1
ATOM 780 C CA . ILE A 1 128 ? 0.756 0.852 3.075 1.00 16.47 137 ILE A CA 1
ATOM 781 C C . ILE A 1 128 ? 1.662 2.055 2.965 1.00 17.61 137 ILE A C 1
ATOM 782 O O . ILE A 1 128 ? 2.732 2.084 3.570 1.00 18.31 137 ILE A O 1
ATOM 787 N N . PHE A 1 129 ? 1.168 3.018 2.217 1.00 17.43 138 PHE A N 1
ATOM 788 C CA . PHE A 1 129 ? 1.873 4.286 2.024 1.00 18.01 138 PHE A CA 1
ATOM 789 C C . PHE A 1 129 ? 1.427 5.295 3.045 1.00 15.48 138 PHE A C 1
ATOM 790 O O . PHE A 1 129 ? 0.286 5.242 3.456 1.00 16.74 138 PHE A O 1
ATOM 798 N N . TYR A 1 130 ? 2.328 6.223 3.395 1.00 16.32 139 TYR A N 1
ATOM 799 C CA . TYR A 1 130 ? 1.972 7.356 4.263 1.00 15.31 139 TYR A CA 1
ATOM 800 C C . TYR A 1 130 ? 2.755 8.595 3.856 1.00 17.16 139 TYR A C 1
ATOM 801 O O . TYR A 1 130 ? 3.770 8.524 3.169 1.00 17.57 139 TYR A O 1
ATOM 810 N N . LEU A 1 131 ? 2.168 9.746 4.189 1.00 15.94 140 LEU A N 1
ATOM 811 C CA . LEU A 1 131 ? 2.750 11.037 3.855 1.00 16.70 140 LEU A CA 1
ATOM 812 C C . LEU A 1 131 ? 2.883 11.223 2.341 1.00 17.46 140 LEU A C 1
ATOM 813 O O . LEU A 1 131 ? 3.648 12.071 1.861 1.00 17.43 140 LEU A O 1
ATOM 818 N N . ALA A 1 132 ? 1.995 10.589 1.628 1.00 17.36 141 ALA A N 1
ATOM 819 C CA . ALA A 1 132 ? 2.102 10.596 0.166 1.00 17.26 141 ALA A CA 1
ATOM 820 C C . ALA A 1 132 ? 1.655 11.934 -0.418 1.00 17.41 141 ALA A C 1
ATOM 821 O O . ALA A 1 132 ? 0.719 12.567 0.096 1.00 17.47 141 ALA A O 1
ATOM 823 N N . GLN A 1 133 ? 2.352 12.296 -1.517 1.00 16.71 142 GLN A N 1
ATOM 824 C CA . GLN A 1 133 ? 1.990 13.415 -2.368 1.00 17.18 142 GLN A CA 1
ATOM 825 C C . GLN A 1 133 ? 1.612 12.916 -3.752 1.00 17.50 142 GLN A C 1
ATOM 826 O O . GLN A 1 133 ? 2.168 11.955 -4.224 1.00 18.01 142 GLN A O 1
ATOM 832 N N . GLU A 1 134 ? 0.660 13.618 -4.385 1.00 17.51 143 GLU A N 1
ATOM 833 C CA . GLU A 1 134 ? 0.346 13.383 -5.793 1.00 16.80 143 GLU A CA 1
ATOM 834 C C . GLU A 1 134 ? 1.283 14.272 -6.592 1.00 17.98 143 GLU A C 1
ATOM 835 O O . GLU A 1 134 ? 1.251 15.501 -6.456 1.00 19.63 143 GLU A O 1
ATOM 841 N N . VAL A 1 135 ? 2.202 13.642 -7.309 1.00 17.84 144 VAL A N 1
ATOM 842 C CA . VAL A 1 135 ? 3.254 14.359 -7.989 1.00 17.86 144 VAL A CA 1
ATOM 843 C C . VAL A 1 135 ? 3.179 14.087 -9.470 1.00 18.99 144 VAL A C 1
ATOM 844 O O . VAL A 1 135 ? 3.144 12.928 -9.876 1.00 18.12 144 VAL A O 1
ATOM 848 N N . THR A 1 136 ? 3.316 15.182 -10.223 1.00 19.37 145 THR A N 1
ATOM 849 C CA . THR A 1 136 ? 3.537 15.105 -11.652 1.00 19.93 145 THR A CA 1
ATOM 850 C C . THR A 1 136 ? 4.896 15.711 -11.975 1.00 20.57 145 THR A C 1
ATOM 851 O O . THR A 1 136 ? 5.381 16.560 -11.260 1.00 22.54 145 THR A O 1
ATOM 855 N N . SER A 1 137 ? 5.467 15.271 -13.079 1.00 20.25 146 SER A N 1
ATOM 856 C CA . SER A 1 137 ? 6.622 15.900 -13.680 1.00 21.26 146 SER A CA 1
ATOM 857 C C . SER A 1 137 ? 6.214 16.293 -15.089 1.00 22.74 146 SER A C 1
ATOM 858 O O . SER A 1 137 ? 5.113 15.992 -15.530 1.00 22.14 146 SER A O 1
ATOM 861 N N . LYS A 1 138 ? 7.141 16.927 -15.784 1.00 23.50 147 LYS A N 1
ATOM 862 C CA . LYS A 1 138 ? 6.919 17.330 -17.167 1.00 24.95 147 LYS A CA 1
ATOM 863 C C . LYS A 1 138 ? 7.844 16.524 -18.066 1.00 26.23 147 LYS A C 1
ATOM 864 O O . LYS A 1 138 ? 9.020 16.378 -17.769 1.00 27.49 147 LYS A O 1
ATOM 870 N N . ASP A 1 139 ? 7.311 16.045 -19.199 1.00 25.70 148 ASP A N 1
ATOM 871 C CA . ASP A 1 139 ? 8.141 15.381 -20.184 1.00 26.56 148 ASP A CA 1
ATOM 872 C C . ASP A 1 139 ? 8.827 16.430 -21.043 1.00 28.46 148 ASP A C 1
ATOM 873 O O . ASP A 1 139 ? 8.669 17.640 -20.820 1.00 28.04 148 ASP A O 1
ATOM 878 N N . LYS A 1 140 ? 9.556 15.945 -22.051 1.00 30.24 149 LYS A N 1
ATOM 879 C CA . LYS A 1 140 ? 10.403 16.789 -22.854 1.00 34.28 149 LYS A CA 1
ATOM 880 C C . LYS A 1 140 ? 9.558 17.782 -23.640 1.00 34.54 149 LYS A C 1
ATOM 881 O O . LYS A 1 140 ? 10.073 18.802 -24.090 1.00 34.57 149 LYS A O 1
ATOM 887 N N . ASP A 1 141 ? 8.301 17.425 -23.880 1.00 33.68 150 ASP A N 1
ATOM 888 C CA . ASP A 1 141 ? 7.408 18.250 -24.671 1.00 33.52 150 ASP A CA 1
ATOM 889 C C . ASP A 1 141 ? 6.459 19.088 -23.826 1.00 31.24 150 ASP A C 1
ATOM 890 O O . ASP A 1 141 ? 5.564 19.708 -24.390 1.00 33.82 150 ASP A O 1
ATOM 895 N N . GLY A 1 142 ? 6.625 19.073 -22.496 1.00 29.02 151 GLY A N 1
ATOM 896 C CA . GLY A 1 142 ? 5.794 19.869 -21.606 1.00 29.73 151 GLY A CA 1
ATOM 897 C C . GLY A 1 142 ? 4.483 19.194 -21.174 1.00 26.79 151 GLY A C 1
ATOM 898 O O . GLY A 1 142 ? 3.672 19.808 -20.497 1.00 26.19 151 GLY A O 1
ATOM 899 N N . ASN A 1 143 ? 4.259 17.932 -21.572 1.00 23.71 152 ASN A N 1
ATOM 900 C CA . ASN A 1 143 ? 3.128 17.183 -21.054 1.00 22.26 152 ASN A CA 1
ATOM 901 C C . ASN A 1 143 ? 3.370 16.746 -19.599 1.00 21.72 152 ASN A C 1
ATOM 902 O O . ASN A 1 143 ? 4.507 16.597 -19.154 1.00 23.78 152 ASN A O 1
ATOM 907 N N . ASP A 1 144 ? 2.297 16.445 -18.899 1.00 21.02 153 ASP A N 1
ATOM 908 C CA . ASP A 1 144 ? 2.375 15.899 -17.569 1.00 21.07 153 ASP A CA 1
ATOM 909 C C . ASP A 1 144 ? 2.687 14.417 -17.585 1.00 21.19 153 ASP A C 1
ATOM 910 O O . ASP A 1 144 ? 2.149 13.690 -18.404 1.00 21.18 153 ASP A O 1
ATOM 915 N N . VAL A 1 145 ? 3.402 14.002 -16.551 1.00 21.80 154 VAL A N 1
ATOM 916 C CA . VAL A 1 145 ? 3.666 12.604 -16.263 1.00 20.74 154 VAL A CA 1
ATOM 917 C C . VAL A 1 145 ? 3.330 12.409 -14.786 1.00 19.90 154 VAL A C 1
ATOM 918 O O . VAL A 1 145 ? 4.030 12.973 -13.931 1.00 20.82 154 VAL A O 1
ATOM 922 N N . LEU A 1 146 ? 2.333 11.556 -14.491 1.00 18.49 155 LEU A N 1
ATOM 923 C CA . LEU A 1 146 ? 2.058 11.201 -13.108 1.00 17.13 155 LEU A CA 1
ATOM 924 C C . LEU A 1 146 ? 3.196 10.320 -12.585 1.00 19.49 155 LEU A C 1
ATOM 925 O O . LEU A 1 146 ? 3.517 9.260 -13.152 1.00 21.23 155 LEU A O 1
ATOM 930 N N . GLU A 1 147 ? 3.811 10.758 -11.483 1.00 19.29 156 GLU A N 1
ATOM 931 C CA . GLU A 1 147 ? 4.913 10.011 -10.902 1.00 18.75 156 GLU A CA 1
ATOM 932 C C . GLU A 1 147 ? 4.386 9.013 -9.863 1.00 18.69 156 GLU A C 1
ATOM 933 O O . GLU A 1 147 ? 3.312 9.179 -9.323 1.00 17.78 156 GLU A O 1
ATOM 939 N N . PRO A 1 148 ? 5.100 7.907 -9.599 1.00 19.16 157 PRO A N 1
ATOM 940 C CA . PRO A 1 148 ? 4.586 6.894 -8.683 1.00 17.97 157 PRO A CA 1
ATOM 941 C C . PRO A 1 148 ? 4.424 7.427 -7.257 1.00 18.42 157 PRO A C 1
ATOM 942 O O . PRO A 1 148 ? 5.198 8.236 -6.794 1.00 18.59 157 PRO A O 1
ATOM 946 N N . ILE A 1 149 ? 3.448 6.901 -6.563 1.00 17.68 158 ILE A N 1
ATOM 947 C CA . ILE A 1 149 ? 3.248 7.308 -5.185 1.00 17.08 158 ILE A CA 1
ATOM 948 C C . ILE A 1 149 ? 4.499 7.038 -4.355 1.00 18.27 158 ILE A C 1
ATOM 949 O O . ILE A 1 149 ? 4.782 7.808 -3.420 1.00 18.81 158 ILE A O 1
ATOM 954 N N . TYR A 1 150 ? 5.204 5.943 -4.649 1.00 18.49 159 TYR A N 1
ATOM 955 C CA . TYR A 1 150 ? 6.324 5.603 -3.821 1.00 18.74 159 TYR A CA 1
ATOM 956 C C . TYR A 1 150 ? 7.549 6.508 -3.970 1.00 18.74 159 TYR A C 1
ATOM 957 O O . TYR A 1 150 ? 8.465 6.386 -3.144 1.00 21.13 159 TYR A O 1
ATOM 966 N N . ILE A 1 151 ? 7.605 7.461 -4.911 1.00 18.59 160 ILE A N 1
ATOM 967 C CA . ILE A 1 151 ? 8.729 8.387 -4.874 1.00 19.16 160 ILE A CA 1
ATOM 968 C C . ILE A 1 151 ? 8.532 9.545 -3.907 1.00 18.36 160 ILE A C 1
ATOM 969 O O . ILE A 1 151 ? 9.473 10.323 -3.697 1.00 18.80 160 ILE A O 1
ATOM 974 N N . SER A 1 152 ? 7.348 9.626 -3.307 1.00 18.51 161 SER A N 1
ATOM 975 C CA . SER A 1 152 ? 7.094 10.601 -2.250 1.00 16.92 161 SER A CA 1
ATOM 976 C C . SER A 1 152 ? 6.746 9.963 -0.920 1.00 17.87 161 SER A C 1
ATOM 977 O O . SER A 1 152 ? 6.969 10.546 0.102 1.00 18.34 161 SER A O 1
ATOM 980 N N . ALA A 1 153 ? 6.186 8.755 -0.953 1.00 18.48 162 ALA A N 1
ATOM 981 C CA . ALA A 1 153 ? 5.557 8.181 0.229 1.00 16.70 162 ALA A CA 1
ATOM 982 C C . ALA A 1 153 ? 6.377 7.005 0.745 1.00 17.09 162 ALA A C 1
ATOM 983 O O . ALA A 1 153 ? 6.555 5.960 0.061 1.00 17.20 162 ALA A O 1
ATOM 985 N N . PRO A 1 154 ? 6.839 7.080 2.003 1.00 16.76 163 PRO A N 1
ATOM 986 C CA . PRO A 1 154 ? 7.368 5.878 2.652 1.00 17.20 163 PRO A CA 1
ATOM 987 C C . PRO A 1 154 ? 6.386 4.707 2.562 1.00 15.82 163 PRO A C 1
ATOM 988 O O . PRO A 1 154 ? 5.163 4.908 2.628 1.00 17.01 163 PRO A O 1
ATOM 992 N N . GLU A 1 155 ? 6.956 3.517 2.409 1.00 17.21 164 GLU A N 1
ATOM 993 C CA . GLU A 1 155 ? 6.131 2.324 2.243 1.00 18.54 164 GLU A CA 1
ATOM 994 C C . GLU A 1 155 ? 6.386 1.356 3.375 1.00 19.34 164 GLU A C 1
ATOM 995 O O . GLU A 1 155 ? 7.515 0.854 3.539 1.00 20.97 164 GLU A O 1
ATOM 1001 N N . TYR A 1 156 ? 5.289 1.021 4.048 1.00 18.22 165 TYR A N 1
ATOM 1002 C CA . TYR A 1 156 ? 5.253 -0.103 4.959 1.00 18.17 165 TYR A CA 1
ATOM 1003 C C . TYR A 1 156 ? 4.910 -1.330 4.102 1.00 17.41 165 TYR A C 1
ATOM 1004 O O . TYR A 1 156 ? 3.810 -1.430 3.524 1.00 18.61 165 TYR A O 1
ATOM 1013 N N . GLN A 1 157 ? 5.891 -2.275 4.054 1.00 17.51 166 GLN A N 1
ATOM 1014 C CA . GLN A 1 157 ? 5.744 -3.454 3.207 1.00 19.34 166 GLN A CA 1
ATOM 1015 C C . GLN A 1 157 ? 4.631 -4.360 3.695 1.00 17.79 166 GLN A C 1
ATOM 1016 O O . GLN A 1 157 ? 4.499 -4.573 4.904 1.00 17.15 166 GLN A O 1
ATOM 1022 N N . VAL A 1 158 ? 3.852 -4.874 2.732 1.00 17.20 167 VAL A N 1
ATOM 1023 C CA . VAL A 1 158 ? 2.854 -5.904 2.949 1.00 17.38 167 VAL A CA 1
ATOM 1024 C C . VAL A 1 158 ? 3.207 -7.103 2.093 1.00 18.45 167 VAL A C 1
ATOM 1025 O O . VAL A 1 158 ? 3.385 -6.959 0.888 1.00 18.99 167 VAL A O 1
ATOM 1029 N N . LEU A 1 159 ? 3.417 -8.259 2.719 1.00 18.45 168 LEU A N 1
ATOM 1030 C CA . LEU A 1 159 ? 4.003 -9.349 1.984 1.00 21.21 168 LEU A CA 1
ATOM 1031 C C . LEU A 1 159 ? 3.681 -10.696 2.608 1.00 21.76 168 LEU A C 1
ATOM 1032 O O . LEU A 1 159 ? 3.605 -10.833 3.820 1.00 23.07 168 LEU A O 1
ATOM 1037 N N . ASP A 1 160 ? 3.676 -11.715 1.743 1.00 20.76 169 ASP A N 1
ATOM 1038 C CA . ASP A 1 160 ? 3.863 -13.106 2.144 1.00 21.00 169 ASP A CA 1
ATOM 1039 C C . ASP A 1 160 ? 5.366 -13.363 2.206 1.00 21.98 169 ASP A C 1
ATOM 1040 O O . ASP A 1 160 ? 6.018 -13.557 1.168 1.00 22.27 169 ASP A O 1
ATOM 1045 N N . ASN A 1 161 ? 5.929 -13.226 3.422 1.00 21.96 170 ASN A N 1
ATOM 1046 C CA . ASN A 1 161 ? 7.362 -13.307 3.625 1.00 23.32 170 ASN A CA 1
ATOM 1047 C C . ASN A 1 161 ? 7.922 -14.684 3.240 1.00 24.04 170 ASN A C 1
ATOM 1048 O O . ASN A 1 161 ? 9.121 -14.818 3.050 1.00 29.04 170 ASN A O 1
ATOM 1053 N N . ASP A 1 162 ? 7.100 -15.725 3.207 1.00 25.21 171 ASP A N 1
ATOM 1054 C CA . ASP A 1 162 ? 7.537 -17.101 2.956 1.00 26.94 171 ASP A CA 1
ATOM 1055 C C . ASP A 1 162 ? 7.601 -17.459 1.457 1.00 27.62 171 ASP A C 1
ATOM 1056 O O . ASP A 1 162 ? 8.332 -18.369 1.061 1.00 29.87 171 ASP A O 1
ATOM 1061 N N . ASN A 1 163 ? 6.745 -16.797 0.645 1.00 28.47 172 ASN A N 1
ATOM 1062 C CA . ASN A 1 163 ? 6.554 -17.192 -0.750 1.00 28.29 172 ASN A CA 1
ATOM 1063 C C . ASN A 1 163 ? 6.932 -16.103 -1.757 1.00 28.29 172 ASN A C 1
ATOM 1064 O O . ASN A 1 163 ? 7.204 -16.453 -2.897 1.00 31.10 172 ASN A O 1
ATOM 1069 N N . HIS A 1 164 ? 6.834 -14.835 -1.401 1.00 26.10 173 HIS A N 1
ATOM 1070 C CA . HIS A 1 164 ? 7.138 -13.828 -2.413 1.00 24.66 173 HIS A CA 1
ATOM 1071 C C . HIS A 1 164 ? 8.652 -13.669 -2.457 1.00 26.01 173 HIS A C 1
ATOM 1072 O O . HIS A 1 164 ? 9.297 -13.410 -1.452 1.00 26.77 173 HIS A O 1
ATOM 1079 N N . PRO A 1 165 ? 9.287 -13.804 -3.627 1.00 28.48 174 PRO A N 1
ATOM 1080 C CA . PRO A 1 165 ? 10.747 -13.752 -3.696 1.00 29.74 174 PRO A CA 1
ATOM 1081 C C . PRO A 1 165 ? 11.364 -12.431 -3.247 1.00 28.29 174 PRO A C 1
ATOM 1082 O O . PRO A 1 165 ? 12.561 -12.400 -2.924 1.00 31.70 174 PRO A O 1
ATOM 1086 N N . ASP A 1 166 ? 10.605 -11.316 -3.337 1.00 25.85 175 ASP A N 1
ATOM 1087 C CA . ASP A 1 166 ? 11.146 -10.084 -2.824 1.00 25.22 175 ASP A CA 1
ATOM 1088 C C . ASP A 1 166 ? 11.585 -10.211 -1.347 1.00 25.89 175 ASP A C 1
ATOM 1089 O O . ASP A 1 166 ? 12.430 -9.445 -0.886 1.00 27.82 175 ASP A O 1
ATOM 1094 N N . ALA A 1 167 ? 10.983 -11.112 -0.569 1.00 24.93 176 ALA A N 1
ATOM 1095 C CA . ALA A 1 167 ? 11.394 -11.331 0.833 1.00 25.61 176 ALA A CA 1
ATOM 1096 C C . ALA A 1 167 ? 12.883 -11.652 0.998 1.00 27.41 176 ALA A C 1
ATOM 1097 O O . ALA A 1 167 ? 13.456 -11.479 2.074 1.00 30.49 176 ALA A O 1
ATOM 1099 N N . LYS A 1 168 ? 13.480 -12.258 -0.031 1.00 27.54 177 LYS A N 1
ATOM 1100 C CA . LYS A 1 168 ? 14.880 -12.653 0.017 1.00 31.63 177 LYS A CA 1
ATOM 1101 C C . LYS A 1 168 ? 15.762 -11.618 -0.668 1.00 33.08 177 LYS A C 1
ATOM 1102 O O . LYS A 1 168 ? 16.988 -11.698 -0.549 1.00 35.23 177 LYS A O 1
ATOM 1108 N N . LEU A 1 169 ? 15.154 -10.610 -1.307 1.00 30.29 178 LEU A N 1
ATOM 1109 C CA . LEU A 1 169 ? 15.943 -9.598 -1.999 1.00 33.68 178 LEU A CA 1
ATOM 1110 C C . LEU A 1 169 ? 16.223 -8.455 -1.022 1.00 33.11 178 LEU A C 1
ATOM 1111 O O . LEU A 1 169 ? 15.894 -8.575 0.154 1.00 33.81 178 LEU A O 1
ATOM 1116 N N . GLY A 1 170 ? 16.844 -7.353 -1.478 1.00 31.51 179 GLY A N 1
ATOM 1117 C CA . GLY A 1 170 ? 17.196 -6.294 -0.541 1.00 29.75 179 GLY A CA 1
ATOM 1118 C C . GLY A 1 170 ? 18.350 -6.737 0.371 1.00 32.53 179 GLY A C 1
ATOM 1119 O O . GLY A 1 170 ? 19.139 -7.615 -0.023 1.00 33.03 179 GLY A O 1
ATOM 1120 N N . LYS A 1 171 ? 18.396 -6.150 1.597 1.00 29.43 180 LYS A N 1
ATOM 1121 C CA . LYS A 1 171 ? 19.486 -6.291 2.576 1.00 32.37 180 LYS A CA 1
ATOM 1122 C C . LYS A 1 171 ? 18.898 -6.502 3.984 1.00 30.56 180 LYS A C 1
ATOM 1123 O O . LYS A 1 171 ? 18.016 -5.734 4.393 1.00 29.09 180 LYS A O 1
ATOM 1127 N N . ASP A 1 172 ? 19.281 -7.608 4.662 1.00 31.54 181 ASP A N 1
ATOM 1128 C CA . ASP A 1 172 ? 18.891 -7.868 6.048 1.00 30.78 181 ASP A CA 1
ATOM 1129 C C . ASP A 1 172 ? 17.384 -7.915 6.216 1.00 29.42 181 ASP A C 1
ATOM 1130 O O . ASP A 1 172 ? 16.865 -7.377 7.194 1.00 28.45 181 ASP A O 1
ATOM 1135 N N . ASN A 1 173 ? 16.669 -8.476 5.220 1.00 29.59 182 ASN A N 1
ATOM 1136 C CA . ASN A 1 173 ? 15.236 -8.691 5.382 1.00 29.44 182 ASN A CA 1
ATOM 1137 C C . ASN A 1 173 ? 14.442 -7.387 5.376 1.00 25.83 182 ASN A C 1
ATOM 1138 O O . ASN A 1 173 ? 13.295 -7.378 5.803 1.00 25.12 182 ASN A O 1
ATOM 1143 N N . ASN A 1 174 ? 14.985 -6.337 4.725 1.00 25.00 183 ASN A N 1
ATOM 1144 C CA . ASN A 1 174 ? 14.377 -5.008 4.656 1.00 24.80 183 ASN A CA 1
ATOM 1145 C C . ASN A 1 174 ? 13.293 -4.898 3.592 1.00 23.39 183 ASN A C 1
ATOM 1146 O O . ASN A 1 174 ? 12.779 -3.789 3.396 1.00 24.28 183 ASN A O 1
ATOM 1151 N N . ARG A 1 175 ? 12.954 -6.014 2.915 1.00 24.98 184 ARG A N 1
ATOM 1152 C CA . ARG A 1 175 ? 11.791 -6.041 2.037 1.00 23.93 184 ARG A CA 1
ATOM 1153 C C . ARG A 1 175 ? 10.709 -6.971 2.577 1.00 23.87 184 ARG A C 1
ATOM 1154 O O . ARG A 1 175 ? 9.786 -7.300 1.852 1.00 21.61 184 ARG A O 1
ATOM 1162 N N . GLN A 1 176 ? 10.819 -7.429 3.831 1.00 22.89 185 GLN A N 1
ATOM 1163 C CA . GLN A 1 176 ? 9.748 -8.230 4.417 1.00 22.32 185 GLN A CA 1
ATOM 1164 C C . GLN A 1 176 ? 8.699 -7.347 5.102 1.00 20.40 185 GLN A C 1
ATOM 1165 O O . GLN A 1 176 ? 8.907 -6.169 5.326 1.00 20.01 185 GLN A O 1
ATOM 1171 N N . SER A 1 177 ? 7.551 -7.931 5.421 1.00 18.70 186 SER A N 1
ATOM 1172 C CA . SER A 1 177 ? 6.422 -7.150 5.894 1.00 17.89 186 SER A CA 1
ATOM 1173 C C . SER A 1 177 ? 6.801 -6.284 7.104 1.00 18.67 186 SER A C 1
ATOM 1174 O O . SER A 1 177 ? 7.541 -6.642 8.029 1.00 19.61 186 SER A O 1
ATOM 1177 N N . ALA A 1 178 ? 6.217 -5.090 7.043 1.00 17.95 187 ALA A N 1
ATOM 1178 C CA . ALA A 1 178 ? 6.320 -4.082 8.080 1.00 17.56 187 ALA A CA 1
ATOM 1179 C C . ALA A 1 178 ? 7.659 -3.344 8.042 1.00 18.75 187 ALA A C 1
ATOM 1180 O O . ALA A 1 178 ? 7.862 -2.391 8.798 1.00 18.54 187 ALA A O 1
ATOM 1182 N N . SER A 1 179 ? 8.544 -3.711 7.116 1.00 18.43 188 SER A N 1
ATOM 1183 C CA . SER A 1 179 ? 9.754 -2.941 6.852 1.00 18.38 188 SER A CA 1
ATOM 1184 C C . SER A 1 179 ? 9.369 -1.585 6.283 1.00 19.20 188 SER A C 1
ATOM 1185 O O . SER A 1 179 ? 8.310 -1.400 5.687 1.00 20.02 188 SER A O 1
ATOM 1188 N N . LEU A 1 180 ? 10.298 -0.669 6.418 1.00 19.25 189 LEU A N 1
ATOM 1189 C CA . LEU A 1 180 ? 10.341 0.494 5.553 1.00 19.63 189 LEU A CA 1
ATOM 1190 C C . LEU A 1 180 ? 11.069 0.017 4.295 1.00 20.16 189 LEU A C 1
ATOM 1191 O O . LEU A 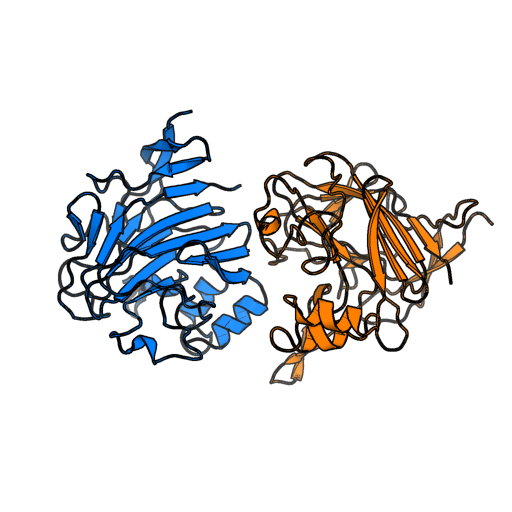1 180 ? 12.251 -0.320 4.320 1.00 20.86 189 LEU A O 1
ATOM 1196 N N . TYR A 1 181 ? 10.303 -0.151 3.230 1.00 20.26 190 TYR A N 1
ATOM 1197 C CA . TYR A 1 181 ? 10.681 -1.005 2.134 1.00 20.91 190 TYR A CA 1
ATOM 1198 C C . TYR A 1 181 ? 12.057 -0.634 1.597 1.00 22.54 190 TYR A C 1
ATOM 1199 O O . TYR A 1 181 ? 12.264 0.548 1.315 1.00 25.57 190 TYR A O 1
ATOM 1208 N N . ASP A 1 182 ? 12.951 -1.647 1.571 1.00 25.30 191 A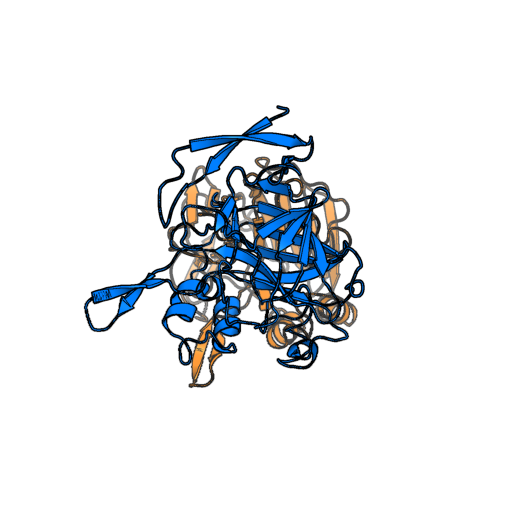SP A N 1
ATOM 1209 C CA . ASP A 1 182 ? 14.265 -1.658 0.985 1.00 25.70 191 ASP A CA 1
ATOM 1210 C C . ASP A 1 182 ? 15.156 -0.662 1.747 1.00 27.06 191 ASP A C 1
ATOM 1211 O O . ASP A 1 182 ? 16.258 -0.349 1.301 1.00 32.67 191 ASP A O 1
ATOM 1216 N N . MET A 1 183 ? 14.789 -0.253 2.960 1.00 26.47 192 MET A N 1
ATOM 1217 C CA . MET A 1 183 ? 15.549 0.688 3.782 1.00 26.60 192 MET A CA 1
ATOM 1218 C C . MET A 1 183 ? 15.751 0.264 5.253 1.00 24.73 192 MET A C 1
ATOM 1219 O O . MET A 1 183 ? 16.857 0.351 5.769 1.00 24.66 192 MET A O 1
ATOM 1224 N N . ILE A 1 184 ? 14.700 -0.090 5.967 1.00 22.71 193 ILE A N 1
ATOM 1225 C CA . ILE A 1 184 ? 14.842 -0.494 7.360 1.00 23.06 193 ILE A CA 1
ATOM 1226 C C . ILE A 1 184 ? 14.033 -1.773 7.567 1.00 21.33 193 ILE A C 1
ATOM 1227 O O . ILE A 1 184 ? 12.826 -1.749 7.438 1.00 21.35 193 ILE A O 1
ATOM 1232 N N . PRO A 1 185 ? 14.654 -2.910 7.983 1.00 22.00 194 PRO A N 1
ATOM 1233 C CA . PRO A 1 185 ? 13.870 -4.106 8.287 1.00 22.49 194 PRO A CA 1
ATOM 1234 C C . PRO A 1 185 ? 13.020 -4.031 9.545 1.00 22.88 194 PRO A C 1
ATOM 1235 O O . PRO A 1 185 ? 13.382 -3.383 10.535 1.00 22.26 194 PRO A O 1
ATOM 1239 N N . ALA A 1 186 ? 11.899 -4.736 9.510 1.00 22.09 195 ALA A N 1
ATOM 1240 C CA . ALA A 1 186 ? 11.150 -4.963 10.734 1.00 21.29 195 ALA A CA 1
ATOM 1241 C C . ALA A 1 186 ? 11.889 -5.942 11.646 1.00 24.15 195 ALA A C 1
ATOM 1242 O O . ALA A 1 186 ? 12.291 -7.019 11.213 1.00 25.22 195 ALA A O 1
ATOM 1244 N N . VAL A 1 187 ? 12.098 -5.529 12.896 1.00 23.67 196 VAL A N 1
ATOM 1245 C CA . VAL A 1 187 ? 12.733 -6.392 13.865 1.00 25.45 196 VAL A CA 1
ATOM 1246 C C . VAL A 1 187 ? 11.916 -6.327 15.134 1.00 24.94 196 VAL A C 1
ATOM 1247 O O . VAL A 1 187 ? 11.818 -5.282 15.745 1.00 26.39 196 VAL A O 1
ATOM 1251 N N . PRO A 1 188 ? 11.253 -7.390 15.615 1.00 26.86 197 PRO A N 1
ATOM 1252 C CA . PRO A 1 188 ? 11.258 -8.722 15.039 1.00 25.55 197 PRO A CA 1
ATOM 1253 C C . PRO A 1 188 ? 10.388 -8.836 13.806 1.00 24.16 197 PRO A C 1
ATOM 1254 O O . PRO A 1 188 ? 9.464 -8.041 13.592 1.00 23.60 197 PRO A O 1
ATOM 1258 N N . GLN A 1 189 ? 10.678 -9.876 13.018 1.00 23.39 198 GLN A N 1
ATOM 1259 C CA . GLN A 1 189 ? 9.824 -10.164 11.888 1.00 23.31 198 GLN A CA 1
ATOM 1260 C C . GLN A 1 189 ? 8.746 -11.138 12.345 1.00 22.80 198 GLN A C 1
ATOM 1261 O O . GLN A 1 189 ? 8.917 -12.351 12.312 1.00 26.59 198 GLN A O 1
ATOM 1267 N N . ASN A 1 190 ? 7.636 -10.584 12.821 1.00 22.64 199 ASN A N 1
ATOM 1268 C CA . ASN A 1 190 ? 6.593 -11.334 13.515 1.00 23.44 199 ASN A CA 1
ATOM 1269 C C . ASN A 1 190 ? 5.285 -11.414 12.716 1.00 23.05 199 ASN A C 1
ATOM 1270 O O . ASN A 1 190 ? 4.192 -11.556 13.279 1.00 23.27 199 ASN A O 1
ATOM 1275 N N . ALA A 1 191 ? 5.396 -11.318 11.389 1.00 22.98 200 ALA A N 1
ATOM 1276 C CA . ALA A 1 191 ? 4.235 -11.481 10.520 1.00 21.53 200 ALA A CA 1
ATOM 1277 C C . ALA A 1 191 ? 3.531 -12.821 10.732 1.00 21.75 200 ALA A C 1
ATOM 1278 O O . ALA A 1 191 ? 4.163 -13.846 10.989 1.00 24.58 200 ALA A O 1
ATOM 1280 N N . LYS A 1 192 ? 2.226 -12.813 10.559 1.00 21.71 201 LYS A N 1
ATOM 1281 C CA . LYS A 1 192 ? 1.453 -14.021 10.417 1.00 23.62 201 LYS A CA 1
ATOM 1282 C C . LYS A 1 192 ? 1.512 -14.427 8.960 1.00 25.05 201 LYS A C 1
ATOM 1283 O O . LYS A 1 192 ? 1.830 -13.622 8.092 1.00 26.40 201 LYS A O 1
ATOM 1289 N N . PRO A 1 193 ? 1.389 -15.717 8.667 1.00 25.49 202 PRO A N 1
ATOM 1290 C CA . PRO A 1 193 ? 1.539 -16.156 7.284 1.00 26.21 202 PRO A CA 1
ATOM 1291 C C . PRO A 1 193 ? 0.368 -15.834 6.387 1.00 24.24 202 PRO A C 1
ATOM 1292 O O . PRO A 1 193 ? -0.654 -15.294 6.815 1.00 24.26 202 PRO A O 1
ATOM 1296 N N . PHE A 1 194 ? 0.529 -16.173 5.117 1.00 23.78 203 PHE A N 1
ATOM 1297 C CA . PHE A 1 194 ? -0.448 -15.783 4.121 1.00 23.93 203 PHE A CA 1
ATOM 1298 C C . PHE A 1 194 ? -1.835 -16.301 4.487 1.00 24.91 203 PHE A C 1
ATOM 1299 O O . PHE A 1 194 ? -1.983 -17.376 5.084 1.00 26.24 203 PHE A O 1
ATOM 1307 N N . GLY A 1 195 ? -2.837 -15.462 4.202 1.00 23.88 204 GLY A N 1
ATOM 1308 C CA . GLY A 1 195 ? -4.230 -15.833 4.437 1.00 24.51 204 GLY A CA 1
ATOM 1309 C C . GLY A 1 195 ? -4.699 -15.487 5.845 1.00 22.75 204 GLY A C 1
ATOM 1310 O O . GLY A 1 195 ? -5.863 -15.709 6.174 1.00 24.37 204 GLY A O 1
ATOM 1311 N N . GLU A 1 196 ? -3.746 -15.019 6.671 1.00 20.80 205 GLU A N 1
ATOM 1312 C CA . GLU A 1 196 ? -4.001 -14.641 8.055 1.00 20.66 205 GLU A CA 1
ATOM 1313 C C . GLU A 1 196 ? -3.930 -13.128 8.223 1.00 20.12 205 GLU A C 1
ATOM 1314 O O . GLU A 1 196 ? -3.109 -12.441 7.597 1.00 20.31 205 GLU A O 1
ATOM 1320 N N . TRP A 1 197 ? -4.743 -12.626 9.157 1.00 19.04 206 TRP A N 1
ATOM 1321 C CA . TRP A 1 197 ? -4.766 -11.183 9.397 1.00 18.77 206 TRP A CA 1
ATOM 1322 C C . TRP A 1 197 ? -3.543 -10.749 10.189 1.00 19.74 206 TRP A C 1
ATOM 1323 O O . TRP A 1 197 ? -3.159 -11.405 11.160 1.00 21.41 206 TRP A O 1
ATOM 1334 N N . ASN A 1 198 ? -2.912 -9.683 9.715 1.00 19.15 207 ASN A N 1
ATOM 1335 C CA . ASN A 1 198 ? -1.842 -8.960 10.377 1.00 18.79 207 ASN A CA 1
ATOM 1336 C C . ASN A 1 198 ? -2.311 -7.568 10.776 1.00 19.86 207 ASN A C 1
ATOM 1337 O O . ASN A 1 198 ? -3.041 -6.921 10.026 1.00 21.70 207 ASN A O 1
ATOM 1342 N N . LYS A 1 199 ? -1.840 -7.103 11.922 1.00 19.45 208 LYS A N 1
ATOM 1343 C CA . LYS A 1 199 ? -2.178 -5.774 12.418 1.00 19.93 208 LYS A CA 1
ATOM 1344 C C . LYS A 1 199 ? -1.000 -4.821 12.173 1.00 20.10 208 LYS A C 1
ATOM 1345 O O . LYS A 1 199 ? 0.084 -5.014 12.692 1.00 22.47 208 LYS A O 1
ATOM 1351 N N . ALA A 1 200 ? -1.267 -3.749 11.440 1.00 18.39 209 ALA A N 1
ATOM 1352 C CA . ALA A 1 200 ? -0.273 -2.749 11.122 1.00 17.70 209 ALA A CA 1
ATOM 1353 C C . ALA A 1 200 ? -0.523 -1.515 11.973 1.00 19.00 209 ALA A C 1
ATOM 1354 O O . ALA A 1 200 ? -1.683 -1.118 12.114 1.00 19.96 209 ALA A O 1
ATOM 1356 N N . LYS A 1 201 ? 0.576 -0.915 12.411 1.00 18.27 210 LYS A N 1
ATOM 1357 C CA . LYS A 1 201 ? 0.543 0.401 13.046 1.00 19.12 210 LYS A CA 1
ATOM 1358 C C . LYS A 1 201 ? 1.565 1.263 12.320 1.00 18.07 210 LYS A C 1
ATOM 1359 O O . LYS A 1 201 ? 2.665 0.803 12.071 1.00 18.56 210 LYS A O 1
ATOM 1365 N N . ILE A 1 202 ? 1.157 2.472 11.940 1.00 19.34 211 ILE A N 1
ATOM 1366 C CA . ILE A 1 202 ? 2.090 3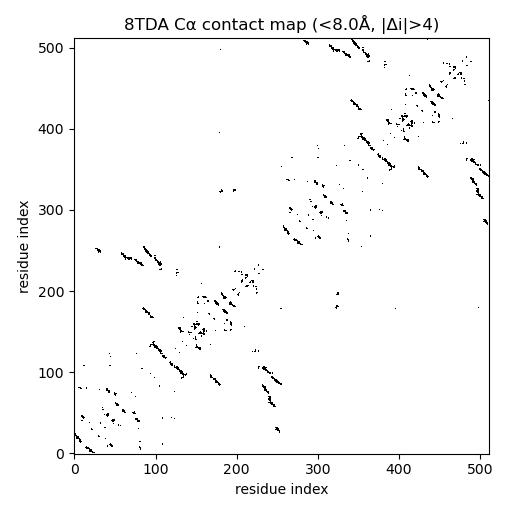.476 11.482 1.00 19.57 211 ILE A CA 1
ATOM 1367 C C . ILE A 1 202 ? 1.839 4.726 12.295 1.00 19.44 211 ILE A C 1
ATOM 1368 O O . ILE A 1 202 ? 0.754 5.282 12.226 1.00 18.83 211 ILE A O 1
ATOM 1373 N N . MET A 1 203 ? 2.859 5.149 13.040 1.00 17.96 212 MET A N 1
ATOM 1374 C CA . MET A 1 203 ? 2.731 6.388 13.777 1.00 19.17 212 MET A CA 1
ATOM 1375 C C . MET A 1 203 ? 3.743 7.387 13.250 1.00 18.57 212 MET A C 1
ATOM 1376 O O . MET A 1 203 ? 4.914 7.076 13.076 1.00 20.12 212 MET A O 1
ATOM 1381 N N . VAL A 1 204 ? 3.262 8.581 12.916 1.00 19.14 213 VAL A N 1
ATOM 1382 C CA . VAL A 1 204 ? 4.111 9.715 12.601 1.00 18.49 213 VAL A CA 1
ATOM 1383 C C . VAL A 1 204 ? 3.778 10.800 13.610 1.00 19.34 213 VAL A C 1
ATOM 1384 O O . VAL A 1 204 ? 2.649 11.325 13.675 1.00 18.95 213 VAL A O 1
ATOM 1388 N N . TYR A 1 205 ? 4.775 11.127 14.430 1.00 19.02 214 TYR A N 1
ATOM 1389 C CA . TYR A 1 205 ? 4.556 12.207 15.403 1.00 20.02 214 TYR A CA 1
ATOM 1390 C C . TYR A 1 205 ? 5.744 13.152 15.325 1.00 20.49 214 TYR A C 1
ATOM 1391 O O . TYR A 1 205 ? 6.823 12.828 15.817 1.00 20.87 214 TYR A O 1
ATOM 1400 N N . LYS A 1 206 ? 5.496 14.349 14.803 1.00 21.36 215 LYS A N 1
ATOM 1401 C CA . LYS A 1 206 ? 6.515 15.387 14.714 1.00 21.94 215 LYS A CA 1
ATOM 1402 C C . LYS A 1 206 ? 7.814 14.801 14.162 1.00 20.73 215 LYS A C 1
ATOM 1403 O O . LYS A 1 206 ? 8.905 15.060 14.672 1.00 22.30 215 LYS A O 1
ATOM 1409 N N . GLY A 1 207 ? 7.686 14.026 13.094 1.00 20.60 216 GLY A N 1
ATOM 1410 C CA . GLY A 1 207 ? 8.852 13.470 12.430 1.00 21.00 216 GLY A CA 1
ATOM 1411 C C . GLY A 1 207 ? 9.288 12.096 12.955 1.00 21.04 216 GLY A C 1
ATOM 1412 O O . GLY A 1 207 ? 10.033 11.386 12.258 1.00 21.91 216 GLY A O 1
ATOM 1413 N N . THR A 1 208 ? 8.958 11.724 14.183 1.00 22.31 217 THR A N 1
ATOM 1414 C CA . THR A 1 208 ? 9.236 10.368 14.651 1.00 21.07 217 THR A CA 1
ATOM 1415 C C . THR A 1 208 ? 8.276 9.378 14.007 1.00 21.83 217 THR A C 1
ATOM 1416 O O . THR A 1 208 ? 7.050 9.521 14.095 1.00 22.50 217 THR A O 1
ATOM 1420 N N . VAL A 1 209 ? 8.861 8.332 13.428 1.00 19.98 218 VAL A N 1
ATOM 1421 C CA . VAL A 1 209 ? 8.077 7.329 12.766 1.00 19.81 218 VAL A CA 1
ATOM 1422 C C . VAL A 1 209 ? 8.293 5.999 13.441 1.00 19.59 218 VAL A C 1
ATOM 1423 O O . VAL A 1 209 ? 9.445 5.577 13.610 1.00 20.71 218 VAL A O 1
ATOM 1427 N N . VAL A 1 210 ? 7.170 5.366 13.790 1.00 19.32 219 VAL A N 1
ATOM 1428 C CA . VAL A 1 210 ? 7.214 3.995 14.275 1.00 18.90 219 VAL A CA 1
ATOM 1429 C C . VAL A 1 210 ? 6.324 3.091 13.427 1.00 18.73 219 VAL A C 1
ATOM 1430 O O . VAL A 1 210 ? 5.185 3.479 13.139 1.00 19.39 219 VAL A O 1
ATOM 1434 N N . HIS A 1 211 ? 6.830 1.896 13.076 1.00 18.43 220 HIS A N 1
ATOM 1435 C CA . HIS A 1 211 ? 5.999 0.883 12.467 1.00 18.37 220 HIS A CA 1
ATOM 1436 C C . HIS A 1 211 ? 5.757 -0.169 13.531 1.00 19.26 220 HIS A C 1
ATOM 1437 O O . HIS A 1 211 ? 6.693 -0.548 14.223 1.00 20.24 220 HIS A O 1
ATOM 1444 N N . GLY A 1 212 ? 4.501 -0.603 13.625 1.00 19.48 221 GLY A N 1
ATOM 1445 C CA . GLY A 1 212 ? 4.153 -1.763 14.396 1.00 19.69 221 GLY A CA 1
ATOM 1446 C C . GLY A 1 212 ? 3.629 -2.848 13.505 1.00 20.30 221 GLY A C 1
ATOM 1447 O O . GLY A 1 212 ? 2.979 -2.560 12.523 1.00 19.70 221 GLY A O 1
ATOM 1448 N N . GLN A 1 213 ? 3.822 -4.068 13.993 1.00 18.04 222 GLN A N 1
ATOM 1449 C CA . GLN A 1 213 ? 3.248 -5.251 13.371 1.00 18.97 222 GLN A CA 1
ATOM 1450 C C . GLN A 1 213 ? 2.878 -6.255 14.478 1.00 19.96 222 GLN A C 1
ATOM 1451 O O . GLN A 1 213 ? 3.639 -6.511 15.408 1.00 20.60 222 GLN A O 1
ATOM 1457 N N . ASN A 1 214 ? 1.614 -6.632 14.490 1.00 19.94 223 ASN A N 1
ATOM 1458 C CA . ASN A 1 214 ? 1.093 -7.596 15.468 1.00 20.43 223 ASN A CA 1
ATOM 1459 C C . ASN A 1 214 ? 1.427 -7.247 16.920 1.00 21.41 223 ASN A C 1
ATOM 1460 O O . ASN A 1 214 ? 1.889 -8.093 17.707 1.00 22.93 223 ASN A O 1
ATOM 1465 N N . ASP A 1 215 ? 1.188 -5.970 17.218 1.00 22.14 224 ASP A N 1
ATOM 1466 C CA . ASP A 1 215 ? 1.264 -5.383 18.544 1.00 23.85 224 ASP A CA 1
ATOM 1467 C C . ASP A 1 215 ? 2.679 -5.288 19.069 1.00 23.42 224 ASP A C 1
ATOM 1468 O O . ASP A 1 215 ? 2.872 -5.159 20.267 1.00 25.68 224 ASP A O 1
ATOM 1473 N N . GLU A 1 216 ? 3.652 -5.295 18.170 1.00 23.55 225 GLU A N 1
ATOM 1474 C CA . GLU A 1 216 ? 5.038 -5.046 18.535 1.00 23.60 225 GLU A CA 1
ATOM 1475 C C . GLU A 1 216 ? 5.551 -3.900 17.674 1.00 22.33 225 GLU A C 1
ATOM 1476 O O . GLU A 1 216 ? 5.177 -3.756 16.515 1.00 22.97 225 GLU A O 1
ATOM 1482 N N . ASN A 1 217 ? 6.397 -3.088 18.270 1.00 22.62 226 ASN A N 1
ATOM 1483 C CA . ASN A 1 217 ? 7.070 -2.040 17.533 1.00 21.72 226 ASN A CA 1
ATOM 1484 C C . ASN A 1 217 ? 8.262 -2.634 16.834 1.00 22.95 226 ASN A C 1
ATOM 1485 O O . ASN A 1 217 ? 9.044 -3.306 17.499 1.00 27.12 226 ASN A O 1
ATOM 1490 N N . VAL A 1 218 ? 8.339 -2.484 15.510 1.00 21.61 227 VAL A N 1
ATOM 1491 C CA . VAL A 1 218 ? 9.354 -3.233 14.761 1.00 21.77 227 VAL A CA 1
ATOM 1492 C C . VAL A 1 218 ? 10.435 -2.352 14.109 1.00 22.63 227 VAL A C 1
ATOM 1493 O O . VAL A 1 218 ? 11.447 -2.881 13.638 1.00 22.96 227 VAL A O 1
ATOM 1497 N N . LEU A 1 219 ? 10.265 -1.015 14.155 1.00 22.04 228 LEU A N 1
ATOM 1498 C CA . LEU A 1 219 ? 11.313 -0.081 13.784 1.00 22.54 228 LEU A CA 1
ATOM 1499 C C . LEU A 1 219 ? 10.885 1.339 14.176 1.00 21.46 228 LEU A C 1
ATOM 1500 O O . LEU A 1 219 ? 9.699 1.592 14.345 1.00 21.18 228 LEU A O 1
ATOM 1505 N N . GLU A 1 220 ? 11.884 2.223 14.300 1.00 21.99 229 GLU A N 1
ATOM 1506 C CA . GLU A 1 220 ? 11.693 3.640 14.592 1.00 22.82 229 GLU A CA 1
ATOM 1507 C C . GLU A 1 220 ? 12.680 4.384 13.711 1.00 20.98 229 GLU A C 1
ATOM 1508 O O . GLU A 1 220 ? 13.848 3.995 13.670 1.00 22.53 229 GLU A O 1
ATOM 1514 N N . TYR A 1 221 ? 12.270 5.548 13.168 1.00 20.38 230 TYR A N 1
ATOM 1515 C CA . TYR A 1 221 ? 13.223 6.455 12.544 1.00 21.15 230 TYR A CA 1
ATOM 1516 C C . TYR A 1 221 ? 12.698 7.873 12.679 1.00 22.52 230 TYR A C 1
ATOM 1517 O O . TYR A 1 221 ? 11.616 8.097 13.232 1.00 22.05 230 TYR A O 1
ATOM 1526 N N . HIS A 1 222 ? 13.503 8.808 12.165 1.00 22.10 231 HIS A N 1
ATOM 1527 C CA . HIS A 1 222 ? 13.230 10.211 12.316 1.00 22.50 231 HIS A CA 1
ATOM 1528 C C . HIS A 1 222 ? 13.356 10.915 10.976 1.00 22.20 231 HIS A C 1
ATOM 1529 O O . HIS A 1 222 ? 14.458 11.020 10.417 1.00 23.26 231 HIS A O 1
ATOM 1536 N N . LEU A 1 223 ? 12.238 11.450 10.506 1.00 20.33 232 LEU A N 1
ATOM 1537 C CA . LEU A 1 223 ? 12.247 12.160 9.227 1.00 20.05 232 LEU A CA 1
ATOM 1538 C C . LEU A 1 223 ? 13.072 13.441 9.293 1.00 20.68 232 LEU A C 1
ATOM 1539 O O . LEU A 1 223 ? 13.126 14.108 10.330 1.00 21.32 232 LEU A O 1
ATOM 1544 N N . TRP A 1 224 ? 13.605 13.839 8.118 1.00 20.49 233 TRP A N 1
ATOM 1545 C CA . TRP A 1 224 ? 14.152 15.174 7.901 1.00 20.09 233 TRP A CA 1
ATOM 1546 C C . TRP A 1 224 ? 15.417 15.394 8.721 1.00 21.73 233 TRP A C 1
ATOM 1547 O O . TRP A 1 224 ? 15.764 16.521 9.001 1.00 21.87 233 TRP A O 1
ATOM 1558 N N . THR A 1 225 ? 16.084 14.304 9.101 1.00 21.13 234 THR A N 1
ATOM 1559 C CA . THR A 1 225 ? 17.377 14.346 9.770 1.00 21.00 234 THR A CA 1
ATOM 1560 C C . THR A 1 225 ? 18.498 13.931 8.828 1.00 21.65 234 THR A C 1
ATOM 1561 O O . THR A 1 225 ? 18.210 13.393 7.781 1.00 21.62 234 THR A O 1
ATOM 1565 N N . LYS A 1 226 ? 19.750 14.042 9.282 1.00 22.69 235 LYS A N 1
ATOM 1566 C CA . LYS A 1 226 ? 20.875 13.536 8.504 1.00 23.39 235 LYS A CA 1
ATOM 1567 C C . LYS A 1 226 ? 20.794 12.015 8.437 1.00 22.73 235 LYS A C 1
ATOM 1568 O O . LYS A 1 226 ? 21.186 11.444 7.434 1.00 23.45 235 LYS A O 1
ATOM 1574 N N . GLN A 1 227 ? 20.225 11.383 9.456 1.00 21.96 236 GLN A N 1
ATOM 1575 C CA . GLN A 1 227 ? 20.110 9.939 9.438 1.00 22.37 236 GLN A CA 1
ATOM 1576 C C . GLN A 1 227 ? 19.120 9.522 8.372 1.00 21.75 236 GLN A C 1
ATOM 1577 O O . GLN A 1 227 ? 19.307 8.480 7.758 1.00 22.43 236 GLN A O 1
ATOM 1583 N N . TRP A 1 228 ? 18.045 10.286 8.180 1.00 20.79 237 TRP A N 1
ATOM 1584 C CA . TRP A 1 228 ? 17.081 10.036 7.130 1.00 20.67 237 TRP A CA 1
ATOM 1585 C C . TRP A 1 228 ? 17.754 10.215 5.762 1.00 21.09 237 TRP A C 1
ATOM 1586 O O . TRP A 1 228 ? 17.626 9.368 4.879 1.00 21.78 237 TRP A O 1
ATOM 1597 N N . THR A 1 229 ? 18.488 11.325 5.574 1.00 20.88 238 THR A N 1
ATOM 1598 C CA . THR A 1 229 ? 19.219 11.543 4.339 1.00 21.79 238 THR A CA 1
ATOM 1599 C C . THR A 1 229 ? 20.141 10.364 4.054 1.00 22.23 238 THR A C 1
ATOM 1600 O O . THR A 1 229 ? 20.208 9.893 2.891 1.00 23.19 238 THR A O 1
ATOM 1604 N N . ASP A 1 230 ? 20.834 9.892 5.095 1.00 21.62 239 ASP A N 1
ATOM 1605 C CA . ASP A 1 230 ? 21.787 8.788 4.916 1.00 22.85 239 ASP A CA 1
ATOM 1606 C C . ASP A 1 230 ? 21.036 7.537 4.448 1.00 22.73 239 ASP A C 1
ATOM 1607 O O . ASP A 1 230 ? 21.521 6.817 3.596 1.00 24.64 239 ASP A O 1
ATOM 1612 N N . LEU A 1 231 ? 19.880 7.267 5.035 1.00 22.54 240 LEU A N 1
ATOM 1613 C CA . LEU A 1 231 ? 19.089 6.078 4.664 1.00 22.79 240 LEU A CA 1
ATOM 1614 C C . LEU A 1 231 ? 18.707 6.177 3.182 1.00 23.04 240 LEU A C 1
ATOM 1615 O O . LEU A 1 231 ? 18.874 5.203 2.401 1.00 25.60 240 LEU A O 1
ATOM 1620 N N . LEU A 1 232 ? 18.237 7.358 2.768 1.00 21.49 241 LEU A N 1
ATOM 1621 C CA . LEU A 1 232 ? 17.844 7.565 1.384 1.00 21.87 241 LEU A CA 1
ATOM 1622 C C . LEU A 1 232 ? 19.039 7.360 0.446 1.00 23.80 241 LEU A C 1
ATOM 1623 O O . LEU A 1 232 ? 18.904 6.804 -0.653 1.00 27.13 241 LEU A O 1
ATOM 1628 N N . GLN A 1 233 ? 20.198 7.880 0.830 1.00 24.32 242 GLN A N 1
ATOM 1629 C CA . GLN A 1 233 ? 21.367 7.853 -0.057 1.00 26.11 242 GLN A CA 1
ATOM 1630 C C . GLN A 1 233 ? 21.887 6.419 -0.251 1.00 25.95 242 GLN A C 1
ATOM 1631 O O . GLN A 1 233 ? 22.688 6.167 -1.147 1.00 28.93 242 GLN A O 1
ATOM 1637 N N . ALA A 1 234 ? 21.478 5.516 0.614 1.00 26.81 243 ALA A N 1
ATOM 1638 C CA . ALA A 1 234 ? 21.833 4.119 0.503 1.00 27.46 243 ALA A CA 1
ATOM 1639 C C . ALA A 1 234 ? 20.791 3.345 -0.287 1.00 28.49 243 ALA A C 1
ATOM 1640 O O . ALA A 1 234 ? 21.004 2.166 -0.497 1.00 34.04 243 ALA A O 1
ATOM 1642 N N . SER A 1 235 ? 19.690 3.981 -0.674 1.00 27.29 244 SER A N 1
ATOM 1643 C CA . SER A 1 235 ? 18.528 3.302 -1.229 1.00 26.80 244 SER A CA 1
ATOM 1644 C C . SER A 1 235 ? 18.456 3.509 -2.752 1.00 28.07 244 SER A C 1
ATOM 1645 O O . SER A 1 235 ? 19.229 4.269 -3.330 1.00 27.45 244 SER A O 1
ATOM 1648 N N . LYS A 1 236 ? 17.479 2.841 -3.401 1.00 29.95 245 LYS A N 1
ATOM 1649 C CA . LYS A 1 236 ? 17.203 3.124 -4.814 1.00 30.98 245 LYS A CA 1
ATOM 1650 C C . LYS A 1 236 ? 16.636 4.513 -5.060 1.00 27.49 245 LYS A C 1
ATOM 1651 O O . LYS A 1 236 ? 16.614 4.985 -6.209 1.00 31.64 245 LYS A O 1
ATOM 1657 N N . PHE A 1 237 ? 16.255 5.217 -3.990 1.00 26.74 246 PHE A N 1
ATOM 1658 C CA . PHE A 1 237 ? 15.867 6.621 -4.139 1.00 26.04 246 PHE A CA 1
ATOM 1659 C C . PHE A 1 237 ? 16.979 7.618 -3.800 1.00 27.21 246 PHE A C 1
ATOM 1660 O O . PHE A 1 237 ? 16.685 8.753 -3.407 1.00 27.75 246 PHE A O 1
ATOM 1668 N N . SER A 1 238 ? 18.242 7.218 -3.944 1.00 27.70 247 SER A N 1
ATOM 1669 C CA . SER A 1 238 ? 19.356 8.112 -3.663 1.00 29.70 247 SER A CA 1
ATOM 1670 C C . SER A 1 238 ? 19.383 9.276 -4.636 1.00 28.23 247 SER A C 1
ATOM 1671 O O . SER A 1 238 ? 18.815 9.262 -5.733 1.00 30.09 247 SER A O 1
ATOM 1674 N N . GLN A 1 239 ? 20.114 10.311 -4.237 1.00 30.11 248 GLN A N 1
ATOM 1675 C CA . GLN A 1 239 ? 20.213 11.465 -5.083 1.00 31.10 248 GLN A CA 1
ATOM 1676 C C . GLN A 1 239 ? 20.801 11.111 -6.454 1.00 33.02 248 GLN A C 1
ATOM 1677 O O . GLN A 1 239 ? 20.308 11.614 -7.453 1.00 33.57 248 GLN A O 1
ATOM 1683 N N . ASP A 1 240 ? 21.742 10.159 -6.488 1.00 34.44 249 ASP A N 1
ATOM 1684 C CA . ASP A 1 240 ? 22.376 9.740 -7.734 1.00 38.16 249 ASP A CA 1
ATOM 1685 C C . ASP A 1 240 ? 21.457 8.947 -8.632 1.00 36.49 249 ASP A C 1
ATOM 1686 O O . ASP A 1 240 ? 21.637 8.938 -9.841 1.00 41.69 249 ASP A O 1
ATOM 1691 N N . LYS A 1 241 ? 20.625 8.116 -8.010 1.00 36.51 250 LYS A N 1
ATOM 1692 C CA . LYS A 1 241 ? 19.902 7.113 -8.766 1.00 35.09 250 LYS A CA 1
ATOM 1693 C C . LYS A 1 241 ? 18.554 7.666 -9.200 1.00 33.54 250 LYS A C 1
ATOM 1694 O O . LYS A 1 241 ? 18.102 7.296 -10.281 1.00 33.27 250 LYS A O 1
ATOM 1700 N N . TRP A 1 242 ? 17.947 8.548 -8.383 1.00 30.38 251 TRP A N 1
ATOM 1701 C CA . TRP A 1 242 ? 16.582 8.977 -8.632 1.00 27.02 251 TRP A CA 1
ATOM 1702 C C . TRP A 1 242 ? 16.359 10.354 -8.023 1.00 27.33 251 TRP A C 1
ATOM 1703 O O . TRP A 1 242 ? 15.695 10.468 -6.989 1.00 25.98 251 TRP A O 1
ATOM 1714 N N . PRO A 1 243 ? 16.891 11.416 -8.662 1.00 28.29 252 PRO A N 1
ATOM 1715 C CA . PRO A 1 243 ? 16.947 12.742 -8.045 1.00 29.86 252 PRO A CA 1
ATOM 1716 C C . PRO A 1 243 ? 15.577 13.224 -7.593 1.00 28.59 252 PRO A C 1
ATOM 1717 O O . PRO A 1 243 ? 15.483 13.839 -6.526 1.00 25.66 252 PRO A O 1
ATOM 1721 N N . LEU A 1 244 ? 14.527 12.988 -8.414 1.00 25.17 253 LEU A N 1
ATOM 1722 C CA . LEU A 1 244 ? 13.227 13.500 -8.042 1.00 24.06 253 LEU A CA 1
ATOM 1723 C C . LEU A 1 244 ? 12.755 12.821 -6.736 1.00 22.23 253 LEU A C 1
ATOM 1724 O O . LEU A 1 244 ? 12.194 13.467 -5.858 1.00 21.96 253 LEU A O 1
ATOM 1729 N N . ALA A 1 245 ? 12.929 11.492 -6.626 1.00 21.57 254 ALA A N 1
ATOM 1730 C CA . ALA A 1 245 ? 12.493 10.755 -5.460 1.00 21.09 254 ALA A CA 1
ATOM 1731 C C . ALA A 1 245 ? 13.274 11.239 -4.244 1.00 20.77 254 ALA A C 1
ATOM 1732 O O . ALA A 1 245 ? 12.705 11.422 -3.184 1.00 20.79 254 ALA A O 1
ATOM 1734 N N . PHE A 1 246 ? 14.580 11.432 -4.407 1.00 21.46 255 PHE A N 1
ATOM 1735 C CA . PHE A 1 246 ? 15.412 11.908 -3.321 1.00 21.62 255 PHE A CA 1
ATOM 1736 C C . PHE A 1 246 ? 14.866 13.222 -2.761 1.00 21.74 255 PHE A C 1
ATOM 1737 O O . PHE A 1 246 ? 14.735 13.361 -1.520 1.00 21.33 255 PHE A O 1
ATOM 1745 N N . GLU A 1 247 ? 14.524 14.153 -3.672 1.00 22.46 256 GLU A N 1
ATOM 1746 C CA . GLU A 1 247 ? 14.083 15.493 -3.329 1.00 24.13 256 GLU A CA 1
ATOM 1747 C C . GLU A 1 247 ? 12.794 15.386 -2.539 1.00 22.60 256 GLU A C 1
ATOM 1748 O O . GLU A 1 247 ? 12.666 15.991 -1.485 1.00 23.17 256 GLU A O 1
ATOM 1754 N N . LEU A 1 248 ? 11.873 14.550 -3.007 1.00 19.82 257 LEU A N 1
ATOM 1755 C CA . LEU A 1 248 ? 10.576 14.430 -2.378 1.00 19.21 257 LEU A CA 1
ATOM 1756 C C . LEU A 1 248 ? 10.722 13.754 -1.018 1.00 19.44 257 LEU A C 1
ATOM 1757 O O . LEU A 1 248 ? 10.239 14.269 -0.029 1.00 20.62 257 LEU A O 1
ATOM 1762 N N . LEU A 1 249 ? 11.341 12.574 -0.970 1.00 19.57 258 LEU A N 1
ATOM 1763 C CA . LEU A 1 249 ? 11.426 11.821 0.290 1.00 20.19 258 LEU A CA 1
ATOM 1764 C C . LEU A 1 249 ? 12.302 12.566 1.309 1.00 20.87 258 LEU A C 1
ATOM 1765 O O . LEU A 1 249 ? 12.011 12.501 2.505 1.00 19.46 258 LEU A O 1
ATOM 1770 N N . ASN A 1 250 ? 13.375 13.230 0.854 1.00 20.25 259 ASN A N 1
ATOM 1771 C CA . ASN A 1 250 ? 14.248 13.887 1.820 1.00 22.33 259 ASN A CA 1
ATOM 1772 C C . ASN A 1 250 ? 13.475 15.000 2.529 1.00 21.79 259 ASN A C 1
ATOM 1773 O O . ASN A 1 250 ? 13.768 15.282 3.697 1.00 22.76 259 ASN A O 1
ATOM 1778 N N . ASN A 1 251 ? 12.495 15.605 1.842 1.00 20.11 260 ASN A N 1
ATOM 1779 C CA . ASN A 1 251 ? 11.592 16.549 2.452 1.00 21.40 260 ASN A CA 1
ATOM 1780 C C . ASN A 1 251 ? 10.188 15.972 2.508 1.00 19.81 260 ASN A C 1
ATOM 1781 O O . ASN A 1 251 ? 9.200 16.611 2.160 1.00 21.34 260 ASN A O 1
ATOM 1786 N N . CYS A 1 252 ? 10.115 14.779 3.060 1.00 18.25 261 CYS A N 1
ATOM 1787 C CA . CYS A 1 252 ? 8.895 13.987 3.012 1.00 19.41 261 CYS A CA 1
ATOM 1788 C C . CYS A 1 252 ? 7.674 14.757 3.531 1.00 18.77 261 CYS A C 1
ATOM 1789 O O . CYS A 1 252 ? 7.740 15.390 4.575 1.00 19.45 261 CYS A O 1
ATOM 1792 N N . GLY A 1 253 ? 6.578 14.744 2.769 1.00 18.64 262 GLY A N 1
ATOM 1793 C CA . GLY A 1 253 ? 5.369 15.441 3.154 1.00 18.93 262 GLY A CA 1
ATOM 1794 C C . GLY A 1 253 ? 5.291 16.855 2.587 1.00 19.58 262 GLY A C 1
ATOM 1795 O O . GLY A 1 253 ? 4.299 17.548 2.826 1.00 20.13 262 GLY A O 1
ATOM 1796 N N . GLY A 1 254 ? 6.297 17.227 1.777 1.00 20.08 263 GLY A N 1
ATOM 1797 C CA . GLY A 1 254 ? 6.376 18.564 1.237 1.00 21.62 263 GLY A CA 1
ATOM 1798 C C . GLY A 1 254 ? 6.468 19.650 2.296 1.00 22.11 263 GLY A C 1
ATOM 1799 O O . GLY A 1 254 ? 6.827 19.452 3.453 1.00 22.43 263 GLY A O 1
ATOM 1800 N N . GLU A 1 255 ? 6.155 20.871 1.872 1.00 26.37 264 GLU A N 1
ATOM 1801 C CA . GLU A 1 255 ? 6.518 21.980 2.711 1.00 29.39 264 GLU A CA 1
ATOM 1802 C C . GLU A 1 255 ? 5.741 22.015 4.038 1.00 25.77 264 GLU A C 1
ATOM 1803 O O . GLU A 1 255 ? 6.252 22.582 5.012 1.00 27.33 264 GLU A O 1
ATOM 1809 N N . ASN A 1 256 ? 4.545 21.404 4.094 1.00 25.64 265 ASN A N 1
ATO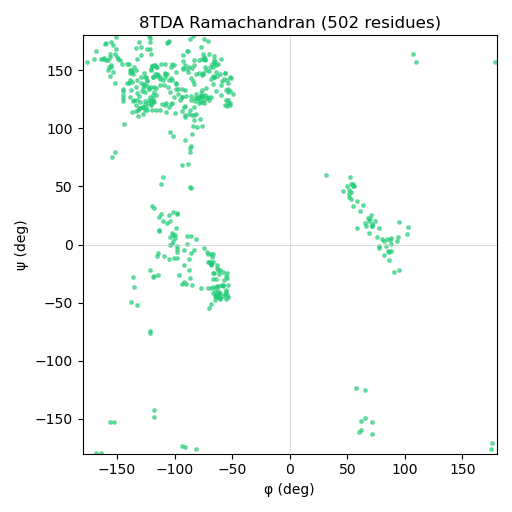M 1810 C CA . ASN A 1 256 ? 3.792 21.294 5.335 1.00 25.98 265 ASN A CA 1
ATOM 1811 C C . ASN A 1 256 ? 3.858 19.926 6.017 1.00 22.78 265 ASN A C 1
ATOM 1812 O O . ASN A 1 256 ? 3.173 19.703 7.044 1.00 23.76 265 ASN A O 1
ATOM 1817 N N . HIS A 1 257 ? 4.742 19.047 5.529 1.00 21.45 266 HIS A N 1
ATOM 1818 C CA . HIS A 1 257 ? 5.040 17.792 6.203 1.00 21.45 266 HIS A CA 1
ATOM 1819 C C . HIS A 1 257 ? 3.781 16.955 6.448 1.00 20.90 266 HIS A C 1
ATOM 1820 O O . HIS A 1 257 ? 3.534 16.461 7.556 1.00 19.45 266 HIS A O 1
ATOM 1827 N N . GLU A 1 258 ? 2.989 16.769 5.408 1.00 19.25 267 GLU A N 1
ATOM 1828 C CA . GLU A 1 258 ? 1.727 16.055 5.533 1.00 19.30 267 GLU A CA 1
ATOM 1829 C C . GLU A 1 258 ? 1.418 15.351 4.219 1.00 18.88 267 GLU A C 1
ATOM 1830 O O . GLU A 1 258 ? 2.089 15.571 3.202 1.00 18.67 267 GLU A O 1
ATOM 1836 N N . GLY A 1 259 ? 0.517 14.360 4.294 1.00 17.86 268 GLY A N 1
ATOM 1837 C CA . GLY A 1 259 ? 0.183 13.639 3.080 1.00 18.52 268 GLY A CA 1
ATOM 1838 C C . GLY A 1 259 ? -0.737 12.481 3.376 1.00 17.52 268 GLY A C 1
ATOM 1839 O O . GLY A 1 259 ? -1.277 12.342 4.503 1.00 17.38 268 GLY A O 1
ATOM 1840 N N . PHE A 1 260 ? -1.016 11.721 2.300 1.00 16.29 269 PHE A N 1
ATOM 1841 C CA . PHE A 1 260 ? -2.076 10.743 2.361 1.00 17.14 269 PHE A CA 1
ATOM 1842 C C . PHE A 1 260 ? -1.542 9.404 2.843 1.00 16.18 269 PHE A C 1
ATOM 1843 O O . PHE A 1 260 ? -0.393 9.019 2.567 1.00 17.52 269 PHE A O 1
ATOM 1851 N N . ILE A 1 261 ? -2.462 8.702 3.488 1.00 16.03 270 ILE A N 1
ATOM 1852 C CA . ILE A 1 261 ? -2.353 7.245 3.657 1.00 15.77 270 ILE A CA 1
ATOM 1853 C C . ILE A 1 261 ? -2.931 6.570 2.431 1.00 15.64 270 ILE A C 1
ATOM 1854 O O . ILE A 1 261 ? -3.927 7.032 1.851 1.00 16.63 270 ILE A O 1
ATOM 1859 N N . GLY A 1 262 ? -2.304 5.449 2.035 1.00 15.27 271 GLY A N 1
ATOM 1860 C CA . GLY A 1 262 ? -2.900 4.675 0.970 1.00 15.79 271 GLY A CA 1
ATOM 1861 C C . GLY A 1 262 ? -2.330 3.269 0.899 1.00 15.81 271 GLY A C 1
ATOM 1862 O O . GLY A 1 262 ? -1.606 2.888 1.829 1.00 17.52 271 GLY A O 1
ATOM 1863 N N . MET A 1 263 ? -2.823 2.503 -0.071 1.00 16.98 272 MET A N 1
ATOM 1864 C CA . MET A 1 263 ? -2.447 1.094 -0.196 1.00 15.30 272 MET A CA 1
ATOM 1865 C C . MET A 1 263 ? -2.096 0.806 -1.666 1.00 16.91 272 MET A C 1
ATOM 1866 O O . MET A 1 263 ? -2.549 1.464 -2.607 1.00 17.88 272 MET A O 1
ATOM 1871 N N . GLN A 1 264 ? -1.195 -0.149 -1.829 1.00 16.15 273 GLN A N 1
ATOM 1872 C CA . GLN A 1 264 ? -0.533 -0.429 -3.090 1.00 17.10 273 GLN A CA 1
ATOM 1873 C C . GLN A 1 264 ? -1.217 -1.459 -3.982 1.00 17.60 273 GLN A C 1
ATOM 1874 O O . GLN A 1 264 ? -1.556 -2.550 -3.548 1.00 17.81 273 GLN A O 1
ATOM 1880 N N . ASP A 1 265 ? -1.355 -1.121 -5.270 1.00 16.38 274 ASP A N 1
ATOM 1881 C CA . ASP A 1 265 ? -1.521 -2.085 -6.337 1.00 17.79 274 ASP A CA 1
ATOM 1882 C C . ASP A 1 265 ? -0.181 -2.661 -6.740 1.00 17.91 274 ASP A C 1
ATOM 1883 O O . ASP A 1 265 ? 0.601 -1.994 -7.407 1.00 18.14 274 ASP A O 1
ATOM 1888 N N . HIS A 1 266 ? 0.115 -3.889 -6.254 1.00 18.55 275 HIS A N 1
ATOM 1889 C CA . HIS A 1 266 ? 1.258 -4.643 -6.723 1.00 18.71 275 HIS A CA 1
ATOM 1890 C C . HIS A 1 266 ? 0.751 -5.927 -7.352 1.00 19.25 275 HIS A C 1
ATOM 1891 O O . HIS A 1 266 ? 1.465 -6.934 -7.349 1.00 21.06 275 HIS A O 1
ATOM 1898 N N . GLY A 1 267 ? -0.457 -5.852 -7.937 1.00 19.52 276 GLY A N 1
ATOM 1899 C CA . GLY A 1 267 ? -0.936 -6.894 -8.830 1.00 20.94 276 GLY A CA 1
ATOM 1900 C C . GLY A 1 267 ? -1.508 -8.125 -8.125 1.00 18.83 276 GLY A C 1
ATOM 1901 O O . GLY A 1 267 ? -1.859 -9.119 -8.788 1.00 20.61 276 GLY A O 1
ATOM 1902 N N . ASP A 1 268 ? -1.597 -8.090 -6.785 1.00 18.07 277 ASP A N 1
ATOM 1903 C CA . ASP A 1 268 ? -1.992 -9.272 -6.024 1.00 18.55 277 ASP A 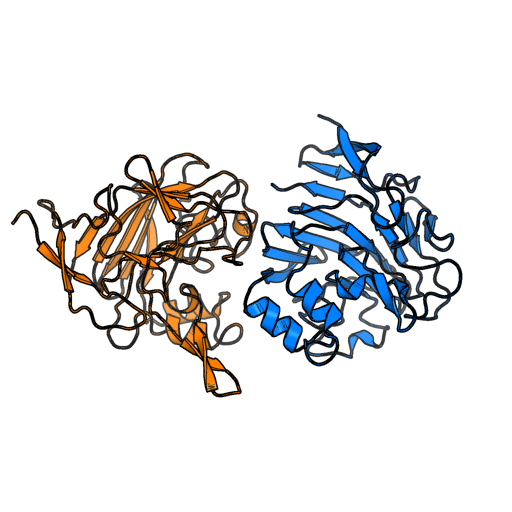CA 1
ATOM 1904 C C . ASP A 1 268 ? -3.198 -9.011 -5.130 1.00 20.25 277 ASP A C 1
ATOM 1905 O O . ASP A 1 268 ? -3.334 -7.917 -4.570 1.00 21.15 277 ASP A O 1
ATOM 1910 N N . ASP A 1 269 ? -4.086 -10.009 -5.050 1.00 20.45 278 ASP A N 1
ATOM 1911 C CA . ASP A 1 269 ? -5.188 -9.977 -4.099 1.00 21.10 278 ASP A CA 1
ATOM 1912 C C . ASP A 1 269 ? -4.693 -9.633 -2.688 1.00 20.23 278 ASP A C 1
ATOM 1913 O O . ASP A 1 269 ? -3.744 -10.175 -2.199 1.00 21.69 278 ASP A O 1
ATOM 1918 N N . VAL A 1 270 ? -5.351 -8.648 -2.077 1.00 21.68 279 VAL A N 1
ATOM 1919 C CA . VAL A 1 270 ? -5.031 -8.251 -0.720 1.00 18.92 279 VAL A CA 1
ATOM 1920 C C . VAL A 1 270 ? -6.300 -7.656 -0.121 1.00 20.59 279 VAL A C 1
ATOM 1921 O O . VAL A 1 270 ? -7.116 -7.069 -0.844 1.00 19.67 279 VAL A O 1
ATOM 1925 N N . TRP A 1 271 ? -6.462 -7.832 1.199 1.00 19.96 280 TRP A N 1
ATOM 1926 C CA . TRP A 1 271 ? -7.626 -7.360 1.931 1.00 19.14 280 TRP A CA 1
ATOM 1927 C C . TRP A 1 271 ? -7.155 -6.458 3.064 1.00 18.82 280 TRP A C 1
ATOM 1928 O O . TRP A 1 271 ? -6.190 -6.747 3.726 1.00 18.94 280 TRP A O 1
ATOM 1939 N N . PHE A 1 272 ? -7.914 -5.384 3.295 1.00 18.98 281 PHE A N 1
ATOM 1940 C CA . PHE A 1 272 ? -7.621 -4.446 4.359 1.00 18.76 281 PHE A CA 1
ATOM 1941 C C . PHE A 1 272 ? -8.927 -4.178 5.114 1.00 18.85 281 PHE A C 1
ATOM 1942 O O . PHE A 1 272 ? -9.966 -3.968 4.507 1.00 20.41 281 PHE A O 1
ATOM 1950 N N . ARG A 1 273 ? -8.850 -4.061 6.432 1.00 17.72 282 ARG A N 1
ATOM 1951 C CA . ARG A 1 273 ? -10.030 -3.753 7.205 1.00 18.57 282 ARG A CA 1
ATOM 1952 C C . ARG A 1 273 ? -9.652 -3.047 8.511 1.00 19.88 282 ARG A C 1
ATOM 1953 O O . ARG A 1 273 ? -8.458 -2.963 8.890 1.00 18.87 282 ARG A O 1
ATOM 1961 N N . ASN A 1 274 ? -10.693 -2.564 9.203 1.00 19.93 283 ASN A N 1
ATOM 1962 C CA . ASN A 1 274 ? -10.530 -1.957 10.524 1.00 19.98 283 ASN A CA 1
ATOM 1963 C C . ASN A 1 274 ? -9.512 -0.826 10.437 1.00 19.80 283 ASN A C 1
ATOM 1964 O O . ASN A 1 274 ? -8.521 -0.719 11.183 1.00 21.23 283 ASN A O 1
ATOM 1969 N N . ILE A 1 275 ? -9.786 0.045 9.486 1.00 19.49 284 ILE A N 1
ATOM 1970 C CA . ILE A 1 275 ? -8.860 1.104 9.154 1.00 18.65 284 ILE A CA 1
ATOM 1971 C C . ILE A 1 275 ? -9.220 2.362 9.935 1.00 18.91 284 ILE A C 1
ATOM 1972 O O . ILE A 1 275 ? -10.255 2.977 9.697 1.00 19.03 284 ILE A O 1
ATOM 1977 N N . ARG A 1 276 ? -8.308 2.752 10.831 1.00 18.95 285 ARG A N 1
ATOM 1978 C CA . ARG A 1 276 ? -8.615 3.764 11.836 1.00 20.66 285 ARG A CA 1
ATOM 1979 C C . ARG A 1 276 ? -7.403 4.675 12.050 1.00 19.72 285 ARG A C 1
ATOM 1980 O O . ARG A 1 276 ? -6.289 4.214 11.968 1.00 19.27 285 ARG A O 1
ATOM 1988 N N . VAL A 1 277 ? -7.623 5.991 12.194 1.00 18.81 286 VAL A N 1
ATOM 1989 C CA . VAL A 1 277 ? -6.536 6.928 12.323 1.00 18.03 286 VAL A CA 1
ATOM 1990 C C . VAL A 1 277 ? -6.837 7.855 13.486 1.00 19.97 286 VAL A C 1
ATOM 1991 O O . VAL A 1 277 ? -7.891 8.457 13.529 1.00 20.07 286 VAL A O 1
ATOM 1995 N N . LYS A 1 278 ? -5.852 8.005 14.370 1.00 21.86 287 LYS A N 1
ATOM 1996 C CA . LYS A 1 278 ? -5.935 8.951 15.491 1.00 23.31 287 LYS A CA 1
ATOM 1997 C C . LYS A 1 278 ? -5.075 10.163 15.132 1.00 21.97 287 LYS A C 1
ATOM 1998 O O . LYS A 1 278 ? -3.879 10.021 14.845 1.00 22.29 287 LYS A O 1
ATOM 2004 N N . VAL A 1 279 ? -5.701 11.321 15.104 1.00 21.67 288 VAL A N 1
ATOM 2005 C CA . VAL A 1 279 ? -4.977 12.571 14.924 1.00 22.03 288 VAL A CA 1
ATOM 2006 C C . VAL A 1 279 ? -4.298 12.891 16.252 1.00 22.93 288 VAL A C 1
ATOM 2007 O O . VAL A 1 279 ? -4.969 12.942 17.307 1.00 25.32 288 VAL A O 1
ATOM 2011 N N . LEU A 1 280 ? -2.967 13.030 16.214 1.00 23.57 289 LEU A N 1
ATOM 2012 C CA . LEU A 1 280 ? -2.180 13.153 17.449 1.00 27.10 289 LEU A CA 1
ATOM 2013 C C . LEU A 1 280 ? -1.951 14.571 17.985 1.00 32.48 289 LEU A C 1
ATOM 2014 O O . LEU A 1 280 ? -1.692 14.693 19.192 1.00 41.68 289 LEU A O 1
ATOM 2019 N N . ASP A 1 281 ? -1.812 15.578 17.128 1.00 36.73 290 ASP A N 1
ATOM 2020 C CA . ASP A 1 281 ? -1.340 16.906 17.586 1.00 40.55 290 ASP A CA 1
ATOM 2021 C C . ASP A 1 281 ? -2.476 17.716 18.226 1.00 46.56 290 ASP A C 1
ATOM 2022 O O . ASP A 1 281 ? -3.660 17.519 17.811 1.00 51.14 290 ASP A O 1
ATOM 2027 N N . ALA B 1 26 ? 33.470 37.201 46.738 1.00 59.57 35 ALA B N 1
ATOM 2028 C CA . ALA B 1 26 ? 32.565 36.226 47.395 1.00 57.63 35 ALA B CA 1
ATOM 2029 C C . ALA B 1 26 ? 31.204 36.186 46.688 1.00 54.33 35 ALA B C 1
ATOM 2030 O O . ALA B 1 26 ? 30.585 35.126 46.705 1.00 54.94 35 ALA B O 1
ATOM 2032 N N . ASN B 1 27 ? 30.742 37.302 46.064 1.00 47.88 36 ASN B N 1
ATOM 2033 C CA . ASN B 1 27 ? 29.415 37.331 45.445 1.00 42.85 36 ASN B CA 1
ATOM 2034 C C . ASN B 1 27 ? 29.431 36.936 43.965 1.00 33.41 36 ASN B C 1
ATOM 2035 O O . ASN B 1 27 ? 28.379 36.650 43.448 1.00 30.06 36 ASN B O 1
ATOM 2040 N N . GLU B 1 28 ? 30.585 36.950 43.297 1.00 32.40 37 GLU B N 1
ATOM 2041 C CA . GLU B 1 28 ? 30.673 36.637 41.879 1.00 29.86 37 GLU B CA 1
ATOM 2042 C C . GLU B 1 28 ? 31.920 35.786 41.663 1.00 28.75 37 GLU B C 1
ATOM 2043 O O . GLU B 1 28 ? 32.866 35.847 42.440 1.00 32.65 37 GLU B O 1
ATOM 2049 N N . VAL B 1 29 ? 31.910 35.000 40.587 1.00 28.78 38 VAL B N 1
ATOM 2050 C CA . VAL B 1 29 ? 33.022 34.146 40.249 1.00 27.56 38 VAL B CA 1
ATOM 2051 C C . VAL B 1 29 ? 33.214 34.268 38.733 1.00 25.77 38 VAL B C 1
ATOM 2052 O O . VAL B 1 29 ? 32.249 34.437 38.003 1.00 25.12 38 VAL B O 1
ATOM 2056 N N . ALA B 1 30 ? 34.460 34.129 38.300 1.00 25.01 39 ALA B N 1
ATOM 2057 C CA . ALA B 1 30 ? 34.802 34.099 36.878 1.00 24.87 39 ALA B CA 1
ATOM 2058 C C . ALA B 1 30 ? 34.470 32.747 36.289 1.00 24.84 39 ALA B C 1
ATOM 2059 O O . ALA B 1 30 ? 34.896 31.737 36.852 1.00 25.42 39 ALA B O 1
ATOM 2061 N N . VAL B 1 31 ? 33.757 32.753 35.154 1.00 24.78 40 VAL B N 1
ATOM 2062 C CA . VAL B 1 31 ? 33.354 31.511 34.484 1.00 22.30 40 VAL B CA 1
ATOM 2063 C C . VAL B 1 31 ? 33.798 31.591 33.028 1.00 22.04 40 VAL B C 1
ATOM 2064 O O . VAL B 1 31 ? 33.362 32.467 32.273 1.00 22.41 40 VAL B O 1
ATOM 2068 N N . SER B 1 32 ? 34.762 30.736 32.676 1.00 21.05 41 SER B N 1
ATOM 2069 C CA . SER B 1 32 ? 35.322 30.720 31.325 1.00 20.94 41 SER B CA 1
ATOM 2070 C C . SER B 1 32 ? 34.296 30.201 30.329 1.00 20.31 41 SER B C 1
ATOM 2071 O O . SER B 1 32 ? 33.462 29.394 30.668 1.00 19.87 41 SER B O 1
ATOM 2074 N N . TYR B 1 33 ? 34.403 30.624 29.070 1.00 20.61 42 TYR B N 1
ATOM 2075 C CA . TYR B 1 33 ? 33.488 30.126 28.070 1.00 19.48 42 TYR B CA 1
ATOM 2076 C C . TYR B 1 33 ? 34.125 30.235 26.696 1.00 18.95 42 TYR B C 1
ATOM 2077 O O . TYR B 1 33 ? 35.017 31.038 26.495 1.00 20.50 42 TYR B O 1
ATOM 2086 N N . SER B 1 34 ? 33.683 29.339 25.803 1.00 17.70 43 SER B N 1
ATOM 2087 C CA . SER B 1 34 ? 34.098 29.315 24.409 1.00 18.77 43 SER B CA 1
ATOM 2088 C C . SER B 1 34 ? 33.041 29.962 23.516 1.00 19.42 43 SER B C 1
ATOM 2089 O O . SER B 1 34 ? 31.854 29.973 23.823 1.00 18.93 43 SER B O 1
ATOM 2092 N N . LYS B 1 35 ? 33.504 30.465 22.362 1.00 19.02 44 LYS B N 1
ATOM 2093 C CA . LYS B 1 35 ? 32.667 31.253 21.469 1.00 19.48 44 LYS B CA 1
ATOM 2094 C C . LYS B 1 35 ? 32.288 30.560 20.171 1.00 19.71 44 LYS B C 1
ATOM 2095 O O . LYS B 1 35 ? 31.368 31.046 19.536 1.00 20.58 44 LYS B O 1
ATOM 2101 N N . SER B 1 36 ? 32.887 29.401 19.854 1.00 18.91 45 SER B N 1
ATOM 2102 C CA . SER B 1 36 ? 32.658 28.754 18.566 1.00 19.22 45 SER B CA 1
ATOM 2103 C C . SER B 1 36 ? 33.060 27.300 18.688 1.00 19.57 45 SER B C 1
ATOM 2104 O O . SER B 1 36 ? 33.631 26.898 19.710 1.00 19.63 45 SER B O 1
ATOM 2107 N N . LEU B 1 37 ? 32.759 26.561 17.637 1.00 18.81 46 LEU B N 1
ATOM 2108 C CA . LEU B 1 37 ? 32.927 25.128 17.618 1.00 19.84 46 LEU B CA 1
ATOM 2109 C C . LEU B 1 37 ? 34.333 24.733 18.053 1.00 18.89 46 LEU B C 1
ATOM 2110 O O . LEU B 1 37 ? 35.307 25.070 17.385 1.00 18.64 46 LEU B O 1
ATOM 2115 N N . LYS B 1 38 ? 34.389 23.919 19.122 1.00 17.91 47 LYS B N 1
ATOM 2116 C CA . LYS B 1 38 ? 35.593 23.340 19.654 1.00 18.56 47 LYS B CA 1
ATOM 2117 C C . LYS B 1 38 ? 36.658 24.344 20.087 1.00 19.22 47 LYS B C 1
ATOM 2118 O O . LYS B 1 38 ? 37.813 23.971 20.293 1.00 20.10 47 LYS B O 1
ATOM 2124 N N . ALA B 1 39 ? 36.326 25.614 20.227 1.00 18.60 48 ALA B N 1
ATOM 2125 C CA . ALA B 1 39 ? 37.300 26.619 20.628 1.00 19.01 48 ALA B CA 1
ATOM 2126 C C . ALA B 1 39 ? 37.665 26.528 22.125 1.00 19.06 48 ALA B C 1
ATOM 2127 O O . ALA B 1 39 ? 36.915 26.046 22.963 1.00 20.40 48 ALA B O 1
ATOM 2129 N N . ALA B 1 40 ? 38.827 27.098 22.457 1.00 19.11 49 ALA B N 1
ATOM 2130 C CA . ALA B 1 40 ? 39.250 27.279 23.833 1.00 19.55 49 ALA B CA 1
ATOM 2131 C C . ALA B 1 40 ? 38.339 28.216 24.602 1.00 21.00 49 ALA B C 1
ATOM 2132 O O . ALA B 1 40 ? 37.671 29.060 24.002 1.00 21.10 49 ALA B O 1
ATOM 2134 N N . GLU B 1 41 ? 38.308 28.028 25.947 1.00 21.33 50 GLU B N 1
ATOM 2135 C CA . GLU B 1 41 ? 37.584 28.979 26.771 1.00 21.21 50 GLU B CA 1
ATOM 2136 C C . GLU B 1 41 ? 38.477 30.155 27.141 1.00 24.23 50 GLU B C 1
ATOM 2137 O O . GLU B 1 41 ? 39.058 30.174 28.230 1.00 25.93 50 GLU B O 1
ATOM 2143 N N . MET B 1 42 ? 38.574 31.135 26.218 1.00 23.52 51 MET B N 1
ATOM 2144 C CA . MET B 1 42 ? 39.557 32.213 26.349 1.00 25.32 51 MET B CA 1
ATOM 2145 C C . MET B 1 42 ? 38.952 33.517 26.844 1.00 24.78 51 MET B C 1
ATOM 2146 O O . MET B 1 42 ? 39.650 34.537 26.895 1.00 28.98 51 MET B O 1
ATOM 2151 N N . ASP B 1 43 ? 37.658 33.492 27.095 1.00 22.57 52 ASP B N 1
ATOM 2152 C CA . ASP B 1 43 ? 36.973 34.597 27.719 1.00 23.80 52 ASP B CA 1
ATOM 2153 C C . ASP B 1 43 ? 36.327 34.137 29.017 1.00 23.40 52 ASP B C 1
ATOM 2154 O O . ASP B 1 43 ? 36.076 32.944 29.187 1.00 23.23 52 ASP B O 1
ATOM 2159 N N . SER B 1 44 ? 35.962 35.118 29.852 1.00 25.40 53 SER B N 1
ATOM 2160 C CA . SER B 1 44 ? 35.300 34.829 31.119 1.00 24.16 53 SER B CA 1
ATOM 2161 C C . SER B 1 44 ? 34.169 35.818 31.365 1.00 24.79 53 SER B C 1
ATOM 2162 O O . SER B 1 44 ? 34.228 36.964 30.962 1.00 27.85 53 SER B O 1
ATOM 2165 N N . LEU B 1 45 ? 33.165 35.330 32.083 1.00 23.21 54 LEU B N 1
ATOM 2166 C CA . LEU B 1 45 ? 32.035 36.081 32.585 1.00 24.71 54 LEU B CA 1
ATOM 2167 C C . LEU B 1 45 ? 32.154 36.110 34.098 1.00 25.01 54 LEU B C 1
ATOM 2168 O O . LEU B 1 45 ? 32.569 35.122 34.688 1.00 26.41 54 LEU B O 1
ATOM 2173 N N . GLN B 1 46 ? 31.785 37.244 34.683 1.00 26.20 55 GLN B N 1
ATOM 2174 C CA . GLN B 1 46 ? 31.594 37.340 36.127 1.00 27.28 55 GLN B CA 1
ATOM 2175 C C . GLN B 1 46 ? 30.148 37.037 36.481 1.00 27.17 55 GLN B C 1
ATOM 2176 O O . GLN B 1 46 ? 29.237 37.750 36.095 1.00 30.62 55 GLN B O 1
ATOM 2182 N N . LEU B 1 47 ? 29.922 35.905 37.156 1.00 24.85 56 LEU B N 1
ATOM 2183 C CA . LEU B 1 47 ? 28.560 35.433 37.307 1.00 23.17 56 LEU B CA 1
ATOM 2184 C C . LEU B 1 47 ? 28.251 35.393 38.785 1.00 23.65 56 LEU B C 1
ATOM 2185 O O . LEU B 1 47 ? 29.141 35.066 39.564 1.00 24.61 56 LEU B O 1
ATOM 2190 N N . PRO B 1 48 ? 27.009 35.712 39.188 1.00 25.54 57 PRO B N 1
ATOM 2191 C CA . PRO B 1 48 ? 26.653 35.639 40.611 1.00 25.72 57 PRO B CA 1
ATOM 2192 C C . PRO B 1 48 ? 26.765 34.214 41.163 1.00 22.88 57 PRO B C 1
ATOM 2193 O O . PRO B 1 48 ? 26.422 33.241 40.500 1.00 23.27 57 PRO B O 1
ATOM 2197 N N A VAL B 1 49 ? 27.246 34.120 42.408 0.50 24.82 58 VAL B N 1
ATOM 2198 N N B VAL B 1 49 ? 27.220 34.102 42.420 0.50 23.89 58 VAL B N 1
ATOM 2199 C CA A VAL B 1 49 ? 27.283 32.872 43.140 0.50 25.02 58 VAL B CA 1
ATOM 2200 C CA B VAL B 1 49 ? 27.314 32.829 43.114 0.50 23.56 58 VAL B CA 1
ATOM 2201 C C A VAL B 1 49 ? 26.590 33.132 44.471 0.50 26.11 58 VAL B C 1
ATOM 2202 C C B VAL B 1 49 ? 26.743 33.033 44.520 0.50 25.00 58 VAL B C 1
ATOM 2203 O O A VAL B 1 49 ? 26.723 34.214 45.045 0.50 26.59 58 VAL B O 1
ATOM 2204 O O B VAL B 1 49 ? 27.119 33.985 45.202 0.50 25.03 58 VAL B O 1
ATOM 2211 N N . ASP B 1 50 ? 25.826 32.154 44.938 1.00 26.06 59 ASP B N 1
ATOM 2212 C CA . ASP B 1 50 ? 25.165 32.264 46.232 1.00 26.66 59 ASP B CA 1
ATOM 2213 C C . ASP B 1 50 ? 26.046 31.719 47.347 1.00 27.82 59 ASP B C 1
ATOM 2214 O O . ASP B 1 50 ? 27.101 31.131 47.078 1.00 26.86 59 ASP B O 1
ATOM 2219 N N . ALA B 1 51 ? 25.588 31.861 48.603 1.00 29.07 60 ALA B N 1
ATOM 2220 C CA . ALA B 1 51 ? 26.337 31.364 49.754 1.00 32.06 60 ALA B CA 1
ATOM 2221 C C . ALA B 1 51 ? 26.641 29.865 49.722 1.00 30.70 60 ALA B C 1
ATOM 2222 O O . ALA B 1 51 ? 27.583 29.458 50.400 1.00 33.47 60 ALA B O 1
ATOM 2224 N N . ASP B 1 52 ? 25.853 29.045 48.994 1.00 29.72 61 ASP B N 1
ATOM 2225 C CA . ASP B 1 52 ? 26.090 27.601 48.919 1.00 31.14 61 ASP B CA 1
ATOM 2226 C C . ASP B 1 52 ? 26.816 27.176 47.643 1.00 31.65 61 ASP B C 1
ATOM 2227 O O . ASP B 1 52 ? 26.952 25.976 47.396 1.00 32.32 61 ASP B O 1
ATOM 2232 N N . GLY B 1 53 ? 27.291 28.158 46.867 1.00 27.68 62 GLY B N 1
ATOM 2233 C CA . GLY B 1 53 ? 28.183 27.851 45.775 1.00 26.09 62 GLY B CA 1
ATOM 2234 C C . GLY B 1 53 ? 27.408 27.689 44.469 1.00 23.44 62 GLY B C 1
ATOM 2235 O O . GLY B 1 53 ? 28.060 27.465 43.458 1.00 26.25 62 GLY B O 1
ATOM 2236 N N . TYR B 1 54 ? 26.075 27.955 44.406 1.00 21.93 63 TYR B N 1
ATOM 2237 C CA . TYR B 1 54 ? 25.404 27.897 43.099 1.00 21.40 63 TYR B CA 1
ATOM 2238 C C . TYR B 1 54 ? 25.664 29.162 42.281 1.00 21.06 63 TYR B C 1
ATOM 2239 O O . TYR B 1 54 ? 25.356 30.280 42.704 1.00 22.40 63 TYR B O 1
ATOM 2248 N N . ILE B 1 55 ? 26.149 28.931 41.052 1.00 20.40 64 ILE B N 1
ATOM 2249 C CA . ILE B 1 55 ? 26.452 29.961 40.100 1.00 20.50 64 ILE B CA 1
ATOM 2250 C C . ILE B 1 55 ? 25.250 30.119 39.185 1.00 18.94 64 ILE B C 1
ATOM 2251 O O . ILE B 1 55 ? 24.791 29.157 38.587 1.00 19.06 64 ILE B O 1
ATOM 2256 N N . THR B 1 56 ? 24.707 31.332 39.086 1.00 19.98 65 THR B N 1
ATOM 2257 C CA . THR B 1 56 ? 23.585 31.545 38.208 1.00 21.02 65 THR B CA 1
ATOM 2258 C C . THR B 1 56 ? 24.105 31.758 36.783 1.00 20.43 65 THR B C 1
ATOM 2259 O O . THR B 1 56 ? 24.707 32.781 36.474 1.00 22.58 65 THR B O 1
ATOM 2263 N N . ILE B 1 57 ? 23.848 30.802 35.904 1.00 19.00 66 ILE B N 1
ATOM 2264 C CA . ILE B 1 57 ? 24.459 30.815 34.575 1.00 18.49 66 ILE B CA 1
ATOM 2265 C C . ILE B 1 57 ? 23.547 31.388 33.509 1.00 19.62 66 ILE B C 1
ATOM 2266 O O . ILE B 1 57 ? 24.038 31.699 32.406 1.00 19.33 66 ILE B O 1
ATOM 2271 N N . PHE B 1 58 ? 22.260 31.579 33.829 1.00 20.48 67 PHE B N 1
ATOM 2272 C CA . PHE B 1 58 ? 21.385 32.331 32.953 1.00 20.01 67 PHE B CA 1
ATOM 2273 C C . PHE B 1 58 ? 20.860 33.519 33.766 1.00 20.69 67 PHE B C 1
ATOM 2274 O O . PHE B 1 58 ? 20.247 33.344 34.811 1.00 21.08 67 PHE B O 1
ATOM 2282 N N . ASP B 1 59 ? 21.077 34.748 33.284 1.00 22.52 68 ASP B N 1
ATOM 2283 C CA . ASP B 1 59 ? 20.827 35.956 34.047 1.00 22.52 68 ASP B CA 1
ATOM 2284 C C . ASP B 1 59 ? 19.406 36.508 33.912 1.00 23.95 68 ASP B C 1
ATOM 2285 O O . ASP B 1 59 ? 19.063 37.541 34.499 1.00 25.63 68 ASP B O 1
ATOM 2290 N N . GLY B 1 60 ? 18.573 35.819 33.126 1.00 23.16 69 GLY B N 1
ATOM 2291 C CA . GLY B 1 60 ? 17.197 36.221 32.860 1.00 25.63 69 GLY B CA 1
ATOM 2292 C C . GLY B 1 60 ? 17.031 37.218 31.716 1.00 25.45 69 GLY B C 1
ATOM 2293 O O . GLY B 1 60 ? 15.909 37.628 31.426 1.00 28.95 69 GLY B O 1
ATOM 2294 N N . LYS B 1 61 ? 18.132 37.699 31.156 1.00 26.72 70 LYS B N 1
ATOM 2295 C CA . LYS B 1 61 ? 18.108 38.833 30.255 1.00 28.25 70 LYS B CA 1
ATOM 2296 C C . LYS B 1 61 ? 18.968 38.632 29.005 1.00 27.60 70 LYS B C 1
ATOM 2297 O O . LYS B 1 61 ? 18.627 39.246 27.990 1.00 28.58 70 LYS B O 1
ATOM 2303 N N . THR B 1 62 ? 20.138 37.959 29.134 1.00 24.72 71 THR B N 1
ATOM 2304 C CA . THR B 1 62 ? 21.083 37.786 28.013 1.00 24.87 71 THR B CA 1
ATOM 2305 C C . THR B 1 62 ? 21.385 36.316 27.763 1.00 22.58 71 THR B C 1
ATOM 2306 O O . THR B 1 62 ? 21.156 35.490 28.632 1.00 22.99 71 THR B O 1
ATOM 2310 N N . PHE B 1 63 ? 22.022 36.030 26.627 1.00 21.30 72 PHE B N 1
ATOM 2311 C CA . PHE B 1 63 ? 22.577 34.734 26.376 1.00 20.50 72 PHE B CA 1
ATOM 2312 C C . PHE B 1 63 ? 24.085 34.722 26.595 1.00 21.28 72 PHE B C 1
ATOM 2313 O O . PHE B 1 63 ? 24.786 33.931 25.952 1.00 20.70 72 PHE B O 1
ATOM 2321 N N . ASN B 1 64 ? 24.610 35.575 27.465 1.00 21.93 73 ASN B N 1
ATOM 2322 C CA . ASN B 1 64 ? 26.064 35.642 27.619 1.00 20.56 73 ASN B CA 1
ATOM 2323 C C . ASN B 1 64 ? 26.618 34.264 28.051 1.00 20.08 73 ASN B C 1
ATOM 2324 O O . ASN B 1 64 ? 26.160 33.686 29.048 1.00 20.07 73 ASN B O 1
ATOM 2329 N N . GLY B 1 65 ? 27.640 33.742 27.338 1.00 20.31 74 GLY B N 1
ATOM 2330 C CA . GLY B 1 65 ? 28.174 32.419 27.651 1.00 20.27 74 GLY B CA 1
ATOM 2331 C C . GLY B 1 65 ? 27.438 31.270 26.977 1.00 18.93 74 GLY B C 1
ATOM 2332 O O . GLY B 1 65 ? 28.021 30.198 26.893 1.00 20.52 74 GLY B O 1
ATOM 2333 N N . TRP B 1 66 ? 26.238 31.512 26.390 1.00 17.57 75 TRP B N 1
ATOM 2334 C CA . TRP B 1 66 ? 25.482 30.483 25.689 1.00 18.18 75 TRP B CA 1
ATOM 2335 C C . TRP B 1 66 ? 25.699 30.596 24.180 1.00 18.71 75 TRP B C 1
ATOM 2336 O O . TRP B 1 66 ? 25.832 31.696 23.616 1.00 19.73 75 TRP B O 1
ATOM 2347 N N . ARG B 1 67 ? 25.649 29.447 23.506 1.00 17.41 76 ARG B N 1
ATOM 2348 C CA . ARG B 1 67 ? 25.665 29.445 22.055 1.00 17.57 76 ARG B CA 1
ATOM 2349 C C . ARG B 1 67 ? 25.013 28.162 21.551 1.00 18.43 76 ARG B C 1
ATOM 2350 O O . ARG B 1 67 ? 24.872 27.181 22.306 1.00 17.88 76 ARG B O 1
ATOM 2358 N N . GLY B 1 68 ? 24.660 28.142 20.280 1.00 17.02 77 GLY B N 1
ATOM 2359 C CA . GLY B 1 68 ? 24.184 26.859 19.744 1.00 16.58 77 GLY B CA 1
ATOM 2360 C C . GLY B 1 68 ? 25.310 25.825 19.731 1.00 17.70 77 GLY B C 1
ATOM 2361 O O . GLY B 1 68 ? 26.483 26.153 19.534 1.00 18.42 77 GLY B O 1
ATOM 2362 N N . TYR B 1 69 ? 24.950 24.560 19.995 1.00 16.68 78 TYR B N 1
ATOM 2363 C CA . TYR B 1 69 ? 25.851 23.427 19.808 1.00 17.54 78 TYR B CA 1
ATOM 2364 C C . TYR B 1 69 ? 26.389 23.448 18.367 1.00 18.18 78 TYR B C 1
ATOM 2365 O O . TYR B 1 69 ? 25.610 23.567 17.425 1.00 17.85 78 TYR B O 1
ATOM 2374 N N . GLY B 1 70 ? 27.706 23.513 18.212 1.00 16.49 79 GLY B N 1
ATOM 2375 C CA . GLY B 1 70 ? 28.303 23.582 16.885 1.00 18.68 79 GLY B CA 1
ATOM 2376 C C . GLY B 1 70 ? 28.367 24.978 16.255 1.00 17.63 79 GLY B C 1
ATOM 2377 O O . GLY B 1 70 ? 28.857 25.110 15.162 1.00 19.72 79 GLY B O 1
ATOM 2378 N N . LYS B 1 71 ? 27.861 25.992 16.949 1.00 18.16 80 LYS B N 1
ATOM 2379 C CA . LYS B 1 71 ? 27.713 27.327 16.422 1.00 18.89 80 LYS B CA 1
ATOM 2380 C C . LYS B 1 71 ? 28.471 28.348 17.240 1.00 19.08 80 LYS B C 1
ATOM 2381 O O . LYS B 1 71 ? 28.965 28.099 18.320 1.00 19.64 80 LYS B O 1
ATOM 2387 N N . ASP B 1 72 ? 28.556 29.536 16.659 1.00 18.71 81 ASP B N 1
ATOM 2388 C CA . ASP B 1 72 ? 29.211 30.693 17.253 1.00 19.17 81 ASP B CA 1
ATOM 2389 C C . ASP B 1 72 ? 28.188 31.745 17.649 1.00 20.13 81 ASP B C 1
ATOM 2390 O O . ASP B 1 72 ? 28.550 32.919 17.834 1.00 23.52 81 ASP B O 1
ATOM 2395 N N . ARG B 1 73 ? 26.944 31.368 17.804 1.00 20.82 82 ARG B N 1
ATOM 2396 C CA . ARG B 1 73 ? 25.812 32.283 17.971 1.00 22.23 82 ARG B CA 1
ATOM 2397 C C . ARG B 1 73 ? 24.646 31.509 18.556 1.00 21.86 82 ARG B C 1
ATOM 2398 O O . ARG B 1 73 ? 24.638 30.278 18.503 1.00 19.44 82 ARG B O 1
ATOM 2406 N N . VAL B 1 74 ? 23.689 32.205 19.154 1.00 22.80 83 VAL B N 1
ATOM 2407 C CA . VAL B 1 74 ? 22.471 31.570 19.620 1.00 21.70 83 VAL B CA 1
ATOM 2408 C C . VAL B 1 74 ? 21.525 31.529 18.426 1.00 20.92 83 VAL B C 1
ATOM 2409 O O . VAL B 1 74 ? 21.178 32.587 17.865 1.00 22.46 83 VAL B O 1
ATOM 2413 N N . PRO B 1 75 ? 20.964 30.343 18.078 1.00 20.05 84 PRO B N 1
ATOM 2414 C CA . PRO B 1 75 ? 19.948 30.281 17.039 1.00 19.71 84 PRO B CA 1
ATOM 2415 C C . PRO B 1 75 ? 18.753 31.154 17.420 1.00 21.07 84 PRO B C 1
ATOM 2416 O O . PRO B 1 75 ? 18.387 31.164 18.603 1.00 21.66 84 PRO B O 1
ATOM 2420 N N . SER B 1 76 ? 18.147 31.879 16.469 1.00 22.55 85 SER B N 1
ATOM 2421 C CA . SER B 1 76 ? 17.064 32.811 16.802 1.00 23.94 85 SER B CA 1
ATOM 2422 C C . SER B 1 76 ? 15.798 32.121 17.311 1.00 24.05 85 SER B C 1
ATOM 2423 O O . SER B 1 76 ? 14.875 32.788 17.812 1.00 24.13 85 SER B O 1
ATOM 2426 N N . LYS B 1 77 ? 15.697 30.803 17.112 1.00 21.77 86 LYS B N 1
ATOM 2427 C CA . LYS B 1 77 ? 14.555 30.079 17.636 1.00 21.95 86 LYS B CA 1
ATOM 2428 C C . LYS B 1 77 ? 14.603 30.035 19.169 1.00 21.37 86 LYS B C 1
ATOM 2429 O O . LYS B 1 77 ? 13.597 29.697 19.772 1.00 22.09 86 LYS B O 1
ATOM 2435 N N . TRP B 1 78 ? 15.777 30.311 19.767 1.00 22.40 87 TRP B N 1
ATOM 2436 C CA . TRP B 1 78 ? 15.899 30.420 21.215 1.00 20.44 87 TRP B CA 1
ATOM 2437 C C . TRP B 1 78 ? 15.736 31.873 21.581 1.00 20.56 87 TRP B C 1
ATOM 2438 O O . TRP B 1 78 ? 16.484 32.712 21.085 1.00 23.72 87 TRP B O 1
ATOM 2449 N N . THR B 1 79 ? 14.819 32.146 22.496 1.00 21.24 88 THR B N 1
ATOM 2450 C CA . THR B 1 79 ? 14.555 33.526 22.852 1.00 19.96 88 THR B CA 1
ATOM 2451 C C . THR B 1 79 ? 14.576 33.648 24.380 1.00 20.02 88 THR B C 1
ATOM 2452 O O . THR B 1 79 ? 14.577 32.632 25.080 1.00 19.98 88 THR B O 1
ATOM 2456 N N . ILE B 1 80 ? 14.461 34.890 24.847 1.00 21.09 89 ILE B N 1
ATOM 2457 C CA . ILE B 1 80 ? 14.317 35.216 26.266 1.00 22.05 89 ILE B CA 1
ATOM 2458 C C . ILE B 1 80 ? 12.970 35.914 26.466 1.00 25.06 89 ILE B C 1
ATOM 2459 O O . ILE B 1 80 ? 12.714 36.919 25.849 1.00 27.12 89 ILE B O 1
ATOM 2464 N N . GLU B 1 81 ? 12.122 35.356 27.340 1.00 26.97 90 GLU B N 1
ATOM 2465 C CA . GLU B 1 81 ? 10.761 35.774 27.580 1.00 29.89 90 GLU B CA 1
ATOM 2466 C C . GLU B 1 81 ? 10.470 35.565 29.076 1.00 28.10 90 GLU B C 1
ATOM 2467 O O . GLU B 1 81 ? 10.714 34.477 29.591 1.00 27.46 90 GLU B O 1
ATOM 2473 N N . ASP B 1 82 ? 10.011 36.607 29.787 1.00 30.07 91 ASP B N 1
ATOM 2474 C CA . ASP B 1 82 ? 9.619 36.449 31.183 1.00 30.49 91 ASP B CA 1
ATOM 2475 C C . ASP B 1 82 ? 10.714 35.806 32.037 1.00 28.02 91 ASP B C 1
ATOM 2476 O O . ASP B 1 82 ? 10.435 34.944 32.906 1.00 28.79 91 ASP B O 1
ATOM 2481 N N . GLY B 1 83 ? 11.960 36.188 31.766 1.00 26.81 92 GLY B N 1
ATOM 2482 C CA . GLY B 1 83 ? 13.067 35.709 32.566 1.00 27.59 92 GLY B CA 1
ATOM 2483 C C . GLY B 1 83 ? 13.375 34.240 32.331 1.00 25.12 92 GLY B C 1
ATOM 2484 O O . GLY B 1 83 ? 14.027 33.618 33.172 1.00 27.62 92 GLY B O 1
ATOM 2485 N N . CYS B 1 84 ? 12.891 33.700 31.221 1.00 23.56 93 CYS B N 1
ATOM 2486 C CA . CYS B 1 84 ? 13.120 32.326 30.841 1.00 21.76 93 CYS B CA 1
ATOM 2487 C C . CYS B 1 84 ? 13.824 32.234 29.500 1.00 21.32 93 CYS B C 1
ATOM 2488 O O . CYS B 1 84 ? 13.675 33.141 28.676 1.00 22.11 93 CYS B O 1
ATOM 2491 N N . ILE B 1 85 ? 14.615 31.171 29.323 1.00 20.25 94 ILE B N 1
ATOM 2492 C CA . ILE B 1 85 ? 15.012 30.698 28.015 1.00 20.75 94 ILE B CA 1
ATOM 2493 C C . ILE B 1 85 ? 13.863 29.922 27.387 1.00 20.32 94 ILE B C 1
ATOM 2494 O O . ILE B 1 85 ? 13.369 28.974 27.982 1.00 20.13 94 ILE B O 1
ATOM 2499 N N . LYS B 1 86 ? 13.422 30.331 26.197 1.00 21.99 95 LYS B N 1
ATOM 2500 C CA . LYS B 1 86 ? 12.353 29.657 25.495 1.00 20.79 95 LYS B CA 1
ATOM 2501 C C . LYS B 1 86 ? 12.833 29.101 24.169 1.00 20.40 95 LYS B C 1
ATOM 2502 O O . LYS B 1 86 ? 13.494 29.780 23.423 1.00 20.15 95 LYS B O 1
ATOM 2508 N N . PHE B 1 87 ? 12.538 27.849 23.873 1.00 19.31 96 PHE B N 1
ATOM 2509 C CA . PHE B 1 87 ? 12.737 27.371 22.499 1.00 20.38 96 PHE B CA 1
ATOM 2510 C C . PHE B 1 87 ? 11.403 27.437 21.770 1.00 20.09 96 PHE B C 1
ATOM 2511 O O . PHE B 1 87 ? 10.369 27.052 22.331 1.00 21.34 96 PHE B O 1
ATOM 2519 N N . ASN B 1 88 ? 11.395 28.050 20.577 1.00 20.95 97 ASN B N 1
ATOM 2520 C CA . ASN B 1 88 ? 10.194 28.347 19.802 1.00 22.67 97 ASN B CA 1
ATOM 2521 C C . ASN B 1 88 ? 10.110 27.285 18.711 1.00 24.56 97 ASN B C 1
ATOM 2522 O O . ASN B 1 88 ? 10.815 27.389 17.697 1.00 25.32 97 ASN B O 1
ATOM 2527 N N . GLY B 1 89 ? 9.365 26.211 19.028 1.00 22.62 98 GLY B N 1
ATOM 2528 C CA . GLY B 1 89 ? 9.296 25.026 18.186 1.00 22.66 98 GLY B CA 1
ATOM 2529 C C . GLY B 1 89 ? 8.308 25.111 17.037 1.00 24.54 98 GLY B C 1
ATOM 2530 O O . GLY B 1 89 ? 7.209 25.615 17.231 1.00 29.23 98 GLY B O 1
ATOM 2531 N N . SER B 1 90 ? 8.711 24.612 15.849 1.00 24.76 99 SER B N 1
ATOM 2532 C CA . SER B 1 90 ? 7.850 24.574 14.664 1.00 27.52 99 SER B CA 1
ATOM 2533 C C . SER B 1 90 ? 7.297 23.156 14.371 1.00 26.47 99 SER B C 1
ATOM 2534 O O . SER B 1 90 ? 6.536 22.943 13.423 1.00 27.82 99 SER B O 1
ATOM 2537 N N . GLY B 1 91 ? 7.665 22.163 15.189 1.00 24.40 100 GLY B N 1
ATOM 2538 C CA . GLY B 1 91 ? 6.973 20.885 15.159 1.00 26.82 100 GLY B CA 1
ATOM 2539 C C . GLY B 1 91 ? 7.694 19.738 14.434 1.00 26.75 100 GLY B C 1
ATOM 2540 O O . GLY B 1 91 ? 7.025 18.790 14.074 1.00 28.88 100 GLY B O 1
ATOM 2541 N N . GLY B 1 92 ? 8.985 19.804 14.122 1.00 26.33 101 GLY B N 1
ATOM 2542 C CA . GLY B 1 92 ? 9.622 18.736 13.347 1.00 24.56 101 GLY B CA 1
ATOM 2543 C C . GLY B 1 92 ? 10.514 17.733 14.077 1.00 21.34 101 GLY B C 1
ATOM 2544 O O . GLY B 1 92 ? 11.338 17.010 13.447 1.00 23.17 101 GLY B O 1
ATOM 2545 N N . GLY B 1 93 ? 10.320 17.650 15.398 1.00 20.21 102 GLY B N 1
ATOM 2546 C CA . GLY B 1 93 ? 11.027 16.688 16.221 1.00 19.27 102 GLY B CA 1
ATOM 2547 C C . GLY B 1 93 ? 12.547 16.870 16.086 1.00 19.51 102 GLY B C 1
ATOM 2548 O O . GLY B 1 93 ? 13.098 17.948 16.360 1.00 21.21 102 GLY B O 1
ATOM 2549 N N . GLU B 1 94 ? 13.238 15.806 15.700 1.00 20.23 103 GLU B N 1
ATOM 2550 C CA . GLU B 1 94 ? 14.682 15.845 15.531 1.00 21.18 103 GLU B CA 1
ATOM 2551 C C . GLU B 1 94 ? 15.156 16.710 14.358 1.00 20.18 103 GLU B C 1
ATOM 2552 O O . GLU B 1 94 ? 16.369 16.894 14.170 1.00 22.30 103 GLU B O 1
ATOM 2558 N N . ALA B 1 95 ? 14.249 17.194 13.535 1.00 21.64 104 ALA B N 1
ATOM 2559 C CA . ALA B 1 95 ? 14.660 17.810 12.281 1.00 22.74 104 ALA B CA 1
ATOM 2560 C C . ALA B 1 95 ? 15.513 19.052 12.503 1.00 21.39 104 ALA B C 1
ATOM 2561 O O . ALA B 1 95 ? 16.378 19.333 11.679 1.00 23.10 104 ALA B O 1
ATOM 2563 N N . GLN B 1 96 ? 15.217 19.844 13.556 1.00 20.30 105 GLN B N 1
ATOM 2564 C CA . GLN B 1 96 ? 15.931 21.094 13.794 1.00 21.13 105 GLN B CA 1
ATOM 2565 C C . GLN B 1 96 ? 15.910 21.968 12.543 1.00 22.69 105 GLN B C 1
ATOM 2566 O O . GLN B 1 96 ? 16.960 22.420 12.093 1.00 23.69 105 GLN B O 1
ATOM 2572 N N . ASP B 1 97 ? 14.699 22.188 11.998 1.00 25.29 106 ASP B N 1
ATOM 2573 C CA . ASP B 1 97 ? 14.526 23.043 10.832 1.00 26.49 106 ASP B CA 1
ATOM 2574 C C . ASP B 1 97 ? 14.610 24.506 11.250 1.00 26.29 106 ASP B C 1
ATOM 2575 O O . ASP B 1 97 ? 14.540 24.856 12.425 1.00 25.43 106 ASP B O 1
ATOM 2580 N N . GLY B 1 98 ? 14.673 25.387 10.253 1.00 27.02 107 GLY B N 1
ATOM 2581 C CA . GLY B 1 98 ? 14.773 26.803 10.555 1.00 25.80 107 GLY B CA 1
ATOM 2582 C C . GLY B 1 98 ? 16.063 27.059 11.318 1.00 25.54 107 GLY B C 1
ATOM 2583 O O . GLY B 1 98 ? 16.989 26.233 11.284 1.00 26.53 107 GLY B O 1
ATOM 2584 N N . ASP B 1 99 ? 16.083 28.201 12.009 1.00 24.78 108 ASP B N 1
ATOM 2585 C CA . ASP B 1 99 ? 17.239 28.677 12.760 1.00 24.74 108 ASP B CA 1
ATOM 2586 C C . ASP B 1 99 ? 17.169 28.091 14.165 1.00 22.68 108 ASP B C 1
ATOM 2587 O O . ASP B 1 99 ? 16.993 28.790 15.155 1.00 23.65 108 ASP B O 1
ATOM 2592 N N . GLY B 1 100 ? 17.374 26.783 14.236 1.00 21.49 109 GLY B N 1
ATOM 2593 C CA . GLY B 1 100 ? 17.331 26.032 15.465 1.00 20.66 109 GLY B CA 1
ATOM 2594 C C . GLY B 1 100 ? 18.657 25.379 15.794 1.00 19.59 109 GLY B C 1
ATOM 2595 O O . GLY B 1 100 ? 19.728 25.877 15.516 1.00 20.61 109 GLY B O 1
ATOM 2596 N N . GLY B 1 101 ? 18.555 24.233 16.450 1.00 19.99 110 GLY B N 1
ATOM 2597 C CA . GLY B 1 101 ? 19.687 23.490 16.976 1.00 18.78 110 GLY B CA 1
ATOM 2598 C C . GLY B 1 101 ? 19.727 23.528 18.500 1.00 18.20 110 GLY B C 1
ATOM 2599 O O . GLY B 1 101 ? 19.094 24.356 19.144 1.00 19.39 110 GLY B O 1
ATOM 2600 N N . ASP B 1 102 ? 20.389 22.546 19.100 1.00 17.32 111 ASP B N 1
ATOM 2601 C CA . ASP B 1 102 ? 20.511 22.517 20.555 1.00 16.62 111 ASP B CA 1
ATOM 2602 C C . ASP B 1 102 ? 21.339 23.710 21.050 1.00 17.62 111 ASP B C 1
ATOM 2603 O O . ASP B 1 102 ? 22.182 24.267 20.333 1.00 16.96 111 ASP B O 1
ATOM 2608 N N . LEU B 1 103 ? 21.129 24.062 22.328 1.00 16.93 112 LEU B N 1
ATOM 2609 C CA . LEU B 1 103 ? 21.774 25.219 22.934 1.00 17.09 112 LEU B CA 1
ATOM 2610 C C . LEU B 1 103 ? 22.681 24.731 24.059 1.00 17.74 112 LEU B C 1
ATOM 2611 O O . LEU B 1 103 ? 22.281 23.830 24.838 1.00 18.91 112 LEU B O 1
ATOM 2616 N N . ILE B 1 104 ? 23.886 25.234 24.130 1.00 15.50 113 ILE B N 1
ATOM 2617 C CA . ILE B 1 104 ? 24.784 24.886 25.253 1.00 15.53 113 ILE B CA 1
ATOM 2618 C C . ILE B 1 104 ? 25.154 26.154 26.017 1.00 16.36 113 ILE B C 1
ATOM 2619 O O . ILE B 1 104 ? 25.297 27.264 25.448 1.00 16.76 113 ILE B O 1
ATOM 2624 N N . PHE B 1 105 ? 25.466 25.961 27.297 1.00 16.64 114 PHE B N 1
ATOM 2625 C CA . PHE B 1 105 ? 26.260 26.956 28.032 1.00 16.98 114 PHE B CA 1
ATOM 2626 C C . PHE B 1 105 ? 27.724 26.548 27.882 1.00 17.65 114 PHE B C 1
ATOM 2627 O O . PHE B 1 105 ? 28.063 25.408 28.243 1.00 19.32 114 PHE B O 1
ATOM 2635 N N . ALA B 1 106 ? 28.550 27.403 27.259 1.00 16.79 115 ALA B N 1
ATOM 2636 C CA . ALA B 1 106 ? 29.815 27.016 26.657 1.00 16.18 115 ALA B CA 1
ATOM 2637 C C . ALA B 1 106 ? 30.953 27.025 27.673 1.00 16.95 115 ALA B C 1
ATOM 2638 O O . ALA B 1 106 ? 32.010 27.512 27.402 1.00 17.64 115 ALA B O 1
ATOM 2640 N N . HIS B 1 107 ? 30.718 26.382 28.844 1.00 17.21 116 HIS B N 1
ATOM 2641 C CA . HIS B 1 107 ? 31.699 26.110 29.880 1.00 17.86 116 HIS B CA 1
ATOM 2642 C C . HIS B 1 107 ? 31.675 24.610 30.152 1.00 18.06 116 HIS B C 1
ATOM 2643 O O . HIS B 1 107 ? 30.623 24.110 30.576 1.00 17.62 116 HIS B O 1
ATOM 2650 N N . LYS B 1 108 ? 32.840 23.946 30.027 1.00 17.38 117 LYS B N 1
ATOM 2651 C CA . LYS B 1 108 ? 32.852 22.549 30.360 1.00 17.88 117 LYS B CA 1
ATOM 2652 C C . LYS B 1 108 ? 32.874 22.415 31.884 1.00 19.09 117 LYS B C 1
ATOM 2653 O O . LYS B 1 108 ? 33.755 22.939 32.520 1.00 18.39 117 LYS B O 1
ATOM 2659 N N . PHE B 1 109 ? 31.929 21.616 32.391 1.00 18.38 118 PHE B N 1
ATOM 2660 C CA . PHE B 1 109 ? 31.880 21.251 33.781 1.00 18.37 118 PHE B CA 1
ATOM 2661 C C . PHE B 1 109 ? 32.278 19.784 33.943 1.00 18.50 118 PHE B C 1
ATOM 2662 O O . PHE B 1 109 ? 32.151 18.995 33.019 1.00 19.35 118 PHE B O 1
ATOM 2670 N N . LYS B 1 110 ? 32.758 19.444 35.121 1.00 18.94 119 LYS B N 1
ATOM 2671 C CA . LYS B 1 110 ? 33.278 18.131 35.426 1.00 19.68 119 LYS B CA 1
ATOM 2672 C C . LYS B 1 110 ? 32.470 17.587 36.585 1.00 18.35 119 LYS B C 1
ATOM 2673 O O . LYS B 1 110 ? 31.636 16.699 36.405 1.00 18.80 119 LYS B O 1
ATOM 2679 N N . ASN B 1 111 ? 32.742 18.076 37.790 1.00 19.70 120 ASN B N 1
ATOM 2680 C CA . ASN B 1 111 ? 31.971 17.700 38.962 1.00 20.51 120 ASN B CA 1
ATOM 2681 C C . ASN B 1 111 ? 31.066 18.877 39.315 1.00 20.38 120 ASN B C 1
ATOM 2682 O O . ASN B 1 111 ? 31.550 19.984 39.640 1.00 22.47 120 ASN B O 1
ATOM 2687 N N . PHE B 1 112 ? 29.757 18.663 39.266 1.00 19.10 121 PHE B N 1
ATOM 2688 C CA . PHE B 1 112 ? 28.837 19.797 39.337 1.00 18.52 121 PHE B CA 1
ATOM 2689 C C . PHE B 1 112 ? 27.455 19.349 39.756 1.00 20.02 121 PHE B C 1
ATOM 2690 O O . PHE B 1 112 ? 27.056 18.178 39.641 1.00 18.54 121 PHE B O 1
ATOM 2698 N N . GLU B 1 113 ? 26.684 20.319 40.279 1.00 20.22 122 GLU B N 1
ATOM 2699 C CA . GLU B 1 113 ? 25.278 20.082 40.525 1.00 20.73 122 GLU B CA 1
ATOM 2700 C C . GLU B 1 113 ? 24.472 21.159 39.824 1.00 18.76 122 GLU B C 1
ATOM 2701 O O . GLU B 1 113 ? 24.526 22.328 40.226 1.00 20.72 122 GLU B O 1
ATOM 2707 N N . LEU B 1 114 ? 23.667 20.755 38.835 1.00 17.97 123 LEU B N 1
ATOM 2708 C CA . LEU B 1 114 ? 22.830 21.668 38.105 1.00 18.45 123 LEU B CA 1
ATOM 2709 C C . LEU B 1 114 ? 21.414 21.591 38.674 1.00 20.31 123 LEU B C 1
ATOM 2710 O O . LEU B 1 114 ? 20.892 20.495 38.896 1.00 20.52 123 LEU B O 1
ATOM 2715 N N . GLU B 1 115 ? 20.777 22.746 38.805 1.00 19.38 124 GLU B N 1
ATOM 2716 C CA . GLU B 1 115 ? 19.361 22.856 39.066 1.00 20.67 124 GLU B CA 1
ATOM 2717 C C . GLU B 1 115 ? 18.743 23.812 38.075 1.00 20.18 124 GLU B C 1
ATOM 2718 O O . GLU B 1 115 ? 19.302 24.874 37.845 1.00 21.62 124 GLU B O 1
ATOM 2724 N N . MET B 1 116 ? 17.556 23.466 37.568 1.00 20.24 125 MET B N 1
ATOM 2725 C CA . MET B 1 116 ? 16.810 24.399 36.748 1.00 20.20 125 MET B CA 1
ATOM 2726 C C . MET B 1 116 ? 15.339 24.013 36.822 1.00 21.56 125 MET B C 1
ATOM 2727 O O . MET B 1 116 ? 14.979 22.876 37.142 1.00 24.46 125 MET B O 1
ATOM 2732 N N . GLU B 1 117 ? 14.494 24.953 36.455 1.00 19.89 126 GLU B N 1
ATOM 2733 C CA . GLU B 1 117 ? 13.088 24.659 36.285 1.00 19.63 126 GLU B CA 1
ATOM 2734 C C . GLU B 1 117 ? 12.784 24.548 34.793 1.00 20.40 126 GLU B C 1
ATOM 2735 O O . GLU B 1 117 ? 13.372 25.245 33.957 1.00 19.60 126 GLU B O 1
ATOM 2741 N N . TRP B 1 118 ? 11.897 23.618 34.484 1.00 19.38 127 TRP B N 1
ATOM 2742 C CA . TRP B 1 118 ? 11.499 23.444 33.084 1.00 19.72 127 TRP B CA 1
ATOM 2743 C C . TRP B 1 118 ? 9.997 23.286 32.954 1.00 18.90 127 TRP B C 1
ATOM 2744 O O . TRP B 1 118 ? 9.275 22.826 33.874 1.00 20.19 127 TRP B O 1
ATOM 2755 N N . LYS B 1 119 ? 9.512 23.690 31.772 1.00 19.74 128 LYS B N 1
ATOM 2756 C CA . LYS B 1 119 ? 8.094 23.571 31.496 1.00 20.75 128 LYS B CA 1
ATOM 2757 C C . LYS B 1 119 ? 7.936 23.237 30.024 1.00 20.37 128 LYS B C 1
ATOM 2758 O O . LYS B 1 119 ? 8.460 23.955 29.210 1.00 20.86 128 LYS B O 1
ATOM 2764 N N . VAL B 1 120 ? 7.180 22.188 29.712 1.00 20.11 129 VAL B N 1
ATOM 2765 C CA . VAL B 1 120 ? 6.968 21.771 28.344 1.00 22.01 129 VAL B CA 1
ATOM 2766 C C . VAL B 1 120 ? 5.549 22.062 27.873 1.00 21.96 129 VAL B C 1
ATOM 2767 O O . VAL B 1 120 ? 4.587 21.876 28.620 1.00 23.60 129 VAL B O 1
ATOM 2771 N N . SER B 1 121 ? 5.419 22.378 26.581 1.00 22.90 130 SER B N 1
ATOM 2772 C CA . SER B 1 121 ? 4.137 22.488 25.913 1.00 23.74 130 SER B CA 1
ATOM 2773 C C . SER B 1 121 ? 3.479 21.119 25.757 1.00 25.29 130 SER B C 1
ATOM 2774 O O . SER B 1 121 ? 4.101 20.104 25.934 1.00 23.76 130 SER B O 1
ATOM 2777 N N . LYS B 1 122 ? 2.179 21.138 25.466 1.00 26.68 131 LYS B N 1
ATOM 2778 C CA . LYS B 1 122 ? 1.394 19.916 25.390 1.00 26.24 131 LYS B CA 1
ATOM 2779 C C . LYS B 1 122 ? 1.936 19.076 24.231 1.00 25.54 131 LYS B C 1
ATOM 2780 O O . LYS B 1 122 ? 2.150 19.601 23.129 1.00 23.79 131 LYS B O 1
ATOM 2786 N N . GLY B 1 123 ? 2.171 17.785 24.494 1.00 23.67 132 GLY B N 1
ATOM 2787 C CA . GLY B 1 123 ? 2.716 16.912 23.458 1.00 24.99 132 GLY B CA 1
ATOM 2788 C C . GLY B 1 123 ? 4.183 17.222 23.170 1.00 23.46 132 GLY B C 1
ATOM 2789 O O . GLY B 1 123 ? 4.703 16.845 22.124 1.00 24.70 132 GLY B O 1
ATOM 2790 N N . GLY B 1 124 ? 4.845 17.971 24.071 1.00 22.04 133 GLY B N 1
ATOM 2791 C CA . GLY B 1 124 ? 6.177 18.494 23.791 1.00 22.34 133 GLY B CA 1
ATOM 2792 C C . GLY B 1 124 ? 7.310 17.571 24.277 1.00 21.41 133 GLY B C 1
ATOM 2793 O O . GLY B 1 124 ? 7.136 16.703 25.116 1.00 20.74 133 GLY B O 1
ATOM 2794 N N . ASN B 1 125 ? 8.492 17.833 23.734 1.00 19.72 134 ASN B N 1
ATOM 2795 C CA . ASN B 1 125 ? 9.680 17.051 23.965 1.00 19.61 134 ASN B CA 1
ATOM 2796 C C . ASN B 1 125 ? 10.848 18.039 23.963 1.00 19.58 134 ASN B C 1
ATOM 2797 O O . ASN B 1 125 ? 11.022 18.819 23.027 1.00 19.26 134 ASN B O 1
ATOM 2802 N N . SER B 1 126 ? 11.728 17.933 24.975 1.00 17.67 135 SER B N 1
ATOM 2803 C CA . SER B 1 126 ? 13.018 18.599 24.948 1.00 17.85 135 SER B CA 1
ATOM 2804 C C . SER B 1 126 ? 13.945 17.755 25.806 1.00 18.32 135 SER B C 1
ATOM 2805 O O . SER B 1 126 ? 13.731 16.542 25.902 1.00 18.65 135 SER B O 1
ATOM 2808 N N . GLY B 1 127 ? 14.960 18.376 26.386 1.00 17.82 136 GLY B N 1
ATOM 2809 C CA . GLY B 1 127 ? 15.906 17.618 27.179 1.00 17.09 136 GLY B CA 1
ATOM 2810 C C . GLY B 1 127 ? 17.019 18.485 27.717 1.00 16.47 136 GLY B C 1
ATOM 2811 O O . GLY B 1 127 ? 17.198 19.600 27.267 1.00 17.65 136 GLY B O 1
ATOM 2812 N N . ILE B 1 128 ? 17.621 17.987 28.809 1.00 17.03 137 ILE B N 1
ATOM 2813 C CA . ILE B 1 128 ? 18.754 18.593 29.409 1.00 16.91 137 ILE B CA 1
ATOM 2814 C C . ILE B 1 128 ? 19.928 17.660 29.225 1.00 18.00 137 ILE B C 1
ATOM 2815 O O . ILE B 1 128 ? 19.932 16.527 29.753 1.00 18.10 137 ILE B O 1
ATOM 2820 N N . PHE B 1 129 ? 20.903 18.153 28.460 1.00 17.00 138 PHE B N 1
ATOM 2821 C CA . PHE B 1 129 ? 22.123 17.409 28.188 1.00 16.12 138 PHE B CA 1
ATOM 2822 C C . PHE B 1 129 ? 23.206 17.751 29.193 1.00 16.67 138 PHE B C 1
ATOM 2823 O O . PHE B 1 129 ? 23.235 18.868 29.691 1.00 18.27 138 PHE B O 1
ATOM 2831 N N . TYR B 1 130 ? 24.121 16.819 29.471 1.00 16.73 139 TYR B N 1
ATOM 2832 C CA . TYR B 1 130 ? 25.279 17.131 30.302 1.00 16.84 139 TYR B CA 1
ATOM 2833 C C . TYR B 1 130 ? 26.488 16.315 29.864 1.00 16.87 139 TYR B C 1
ATOM 2834 O O . TYR B 1 130 ? 26.322 15.439 29.073 1.00 17.89 139 TYR B O 1
ATOM 2843 N N . LEU B 1 131 ? 27.683 16.789 30.226 1.00 17.02 140 LEU B N 1
ATOM 2844 C CA . LEU B 1 131 ? 28.957 16.234 29.767 1.00 18.29 140 LEU B CA 1
ATOM 2845 C C . LEU B 1 131 ? 29.020 16.181 28.247 1.00 17.11 140 LEU B C 1
ATOM 2846 O O . LEU B 1 131 ? 29.746 15.338 27.700 1.00 17.71 140 LEU B O 1
ATOM 2851 N N . ALA B 1 132 ? 28.384 17.140 27.584 1.00 16.77 141 ALA B N 1
ATOM 2852 C CA . ALA B 1 132 ? 28.348 17.082 26.141 1.00 16.72 141 ALA B CA 1
ATOM 2853 C C . ALA B 1 132 ? 29.705 17.501 25.542 1.00 16.95 141 ALA B C 1
ATOM 2854 O O . ALA B 1 132 ? 30.416 18.371 26.008 1.00 16.81 141 ALA B O 1
ATOM 2856 N N . GLN B 1 133 ? 30.025 16.874 24.419 1.00 17.10 142 GLN B N 1
ATOM 2857 C CA . GLN B 1 133 ? 31.157 17.246 23.605 1.00 16.56 142 GLN B CA 1
ATOM 2858 C C . GLN B 1 133 ? 30.648 17.664 22.215 1.00 17.32 142 GLN B C 1
ATOM 2859 O O . GLN B 1 133 ? 29.639 17.161 21.740 1.00 18.07 142 GLN B O 1
ATOM 2865 N N . GLU B 1 134 ? 31.304 18.667 21.619 1.00 17.04 143 GLU B N 1
ATOM 2866 C CA . GLU B 1 134 ? 31.041 18.982 20.220 1.00 17.65 143 GLU B CA 1
ATOM 2867 C C . GLU B 1 134 ? 31.859 18.059 19.335 1.00 18.13 143 GLU B C 1
ATOM 2868 O O . GLU B 1 134 ? 33.084 18.072 19.412 1.00 19.47 143 GLU B O 1
ATOM 2874 N N . VAL B 1 135 ? 31.173 17.244 18.517 1.00 17.56 144 VAL B N 1
ATOM 2875 C CA . VAL B 1 135 ? 31.813 16.113 17.847 1.00 17.91 144 VAL B CA 1
ATOM 2876 C C . VAL B 1 135 ? 31.545 16.256 16.371 1.00 17.45 144 VAL B C 1
ATOM 2877 O O . VAL B 1 135 ? 30.382 16.389 15.966 1.00 19.24 144 VAL B O 1
ATOM 2881 N N . THR B 1 136 ? 32.626 16.129 15.608 1.00 19.47 145 THR B N 1
ATOM 2882 C CA . THR B 1 136 ? 32.486 15.969 14.167 1.00 19.56 145 THR B CA 1
ATOM 2883 C C . THR B 1 136 ? 33.050 14.622 13.756 1.00 19.56 145 THR B C 1
ATOM 2884 O O . THR B 1 136 ? 33.936 14.069 14.401 1.00 21.87 145 THR B O 1
ATOM 2888 N N . SER B 1 137 ? 32.525 14.135 12.643 1.00 20.04 146 SER B N 1
ATOM 2889 C CA . SER B 1 137 ? 33.089 12.983 11.964 1.00 21.77 146 SER B CA 1
ATOM 2890 C C . SER B 1 137 ? 33.456 13.400 10.553 1.00 22.68 146 SER B C 1
ATOM 2891 O O . SER B 1 137 ? 33.189 14.525 10.137 1.00 22.41 146 SER B O 1
ATOM 2894 N N . LYS B 1 138 ? 34.089 12.482 9.840 1.00 21.95 147 LYS B N 1
ATOM 2895 C CA . LYS B 1 138 ? 34.461 12.756 8.458 1.00 22.03 147 LYS B CA 1
ATOM 2896 C C . LYS B 1 138 ? 33.593 11.915 7.508 1.00 22.95 147 LYS B C 1
ATOM 2897 O O . LYS B 1 138 ? 33.397 10.731 7.765 1.00 25.41 147 LYS B O 1
ATOM 2903 N N . ASP B 1 139 ? 33.106 12.500 6.410 1.00 23.17 148 ASP B N 1
ATOM 2904 C CA . ASP B 1 139 ? 32.359 11.751 5.400 1.00 23.23 148 ASP B CA 1
ATOM 2905 C C . ASP B 1 139 ? 33.342 11.089 4.442 1.00 26.06 148 ASP B C 1
ATOM 2906 O O . ASP B 1 139 ? 34.552 11.219 4.619 1.00 26.99 148 ASP B O 1
ATOM 2911 N N . LYS B 1 140 ? 32.804 10.343 3.453 1.00 26.75 149 LYS B N 1
ATOM 2912 C CA . LYS B 1 140 ? 33.592 9.545 2.528 1.00 30.31 149 LYS B CA 1
ATOM 2913 C C . LYS B 1 140 ? 34.559 10.394 1.700 1.00 29.91 149 LYS B C 1
ATOM 2914 O O . LYS B 1 140 ? 35.552 9.871 1.205 1.00 31.68 149 LYS B O 1
ATOM 2920 N N . ASP B 1 141 ? 34.274 11.703 1.573 1.00 27.52 150 ASP B N 1
ATOM 2921 C CA . ASP B 1 141 ? 35.090 12.611 0.817 1.00 28.92 150 ASP B CA 1
ATOM 2922 C C . ASP B 1 141 ? 35.946 13.519 1.668 1.00 27.69 150 ASP B C 1
ATOM 2923 O O . ASP B 1 141 ? 36.617 14.375 1.106 1.00 29.01 150 ASP B O 1
ATOM 2928 N N . GLY B 1 142 ? 35.963 13.299 2.989 1.00 25.86 151 GLY B N 1
ATOM 2929 C CA . GLY B 1 142 ? 36.792 14.087 3.866 1.00 25.12 151 GLY B CA 1
ATOM 2930 C C . GLY B 1 142 ? 36.133 15.362 4.380 1.00 24.18 151 GLY B C 1
ATOM 2931 O O . GLY B 1 142 ? 36.807 16.094 5.092 1.00 23.82 151 GLY B O 1
ATOM 2932 N N . ASN B 1 143 ? 34.845 15.595 4.094 1.00 23.19 152 ASN B N 1
ATOM 2933 C CA . ASN B 1 143 ? 34.163 16.733 4.688 1.00 22.17 152 ASN B CA 1
ATOM 2934 C C . ASN B 1 143 ? 33.741 16.458 6.137 1.00 22.63 152 ASN B C 1
ATOM 2935 O O . ASN B 1 143 ? 33.594 15.310 6.549 1.00 23.32 152 ASN B O 1
ATOM 2940 N N . ASP B 1 144 ? 33.515 17.524 6.913 1.00 20.81 153 ASP B N 1
ATOM 2941 C CA . ASP B 1 144 ? 33.062 17.354 8.296 1.00 19.27 153 ASP B CA 1
ATOM 2942 C C . ASP B 1 144 ? 31.560 17.125 8.326 1.00 20.16 153 ASP B C 1
ATOM 2943 O O . ASP B 1 144 ? 30.821 17.723 7.545 1.00 19.67 153 ASP B O 1
ATOM 2948 N N . VAL B 1 145 ? 31.141 16.313 9.299 1.00 19.90 154 VAL B N 1
ATOM 2949 C CA . VAL B 1 145 ? 29.750 16.145 9.643 1.00 18.81 154 VAL B CA 1
ATOM 2950 C C . VAL B 1 145 ? 29.610 16.434 11.124 1.00 19.40 154 VAL B C 1
ATOM 2951 O O . VAL B 1 145 ? 30.201 15.726 11.939 1.00 21.10 154 VAL B O 1
ATOM 2955 N N . LEU B 1 146 ? 28.828 17.448 11.493 1.00 18.75 155 LEU B N 1
ATOM 2956 C CA . LEU B 1 146 ? 28.561 17.642 12.903 1.00 19.12 155 LEU B CA 1
ATOM 2957 C C . LEU B 1 146 ? 27.581 16.590 13.423 1.00 18.56 155 LEU B C 1
ATOM 2958 O O . LEU B 1 146 ? 26.508 16.370 12.850 1.00 20.08 155 LEU B O 1
ATOM 2963 N N . GLU B 1 147 ? 28.017 15.879 14.480 1.00 18.89 156 GLU B N 1
ATOM 2964 C CA . GLU B 1 147 ? 27.244 14.750 14.986 1.00 17.20 156 GLU B CA 1
ATOM 2965 C C . GLU B 1 147 ? 26.330 15.247 16.073 1.00 18.47 156 GLU B C 1
ATOM 2966 O O . GLU B 1 147 ? 26.584 16.282 16.684 1.00 18.89 156 GLU B O 1
ATOM 2972 N N . PRO B 1 148 ? 25.233 14.532 16.366 1.00 17.90 157 PRO B N 1
ATOM 2973 C CA . PRO B 1 148 ? 24.275 15.022 17.354 1.00 17.79 157 PRO B CA 1
ATOM 2974 C C . PRO B 1 148 ? 24.899 15.142 18.745 1.00 17.36 157 PRO B C 1
ATOM 2975 O O . PRO B 1 148 ? 25.711 14.305 19.183 1.00 18.55 157 PRO B O 1
ATOM 2979 N N . ILE B 1 149 ? 24.460 16.151 19.475 1.00 18.36 158 ILE B N 1
ATOM 2980 C CA . ILE B 1 149 ? 24.866 16.298 20.868 1.00 17.79 158 ILE B CA 1
ATOM 2981 C C . ILE B 1 149 ? 24.540 15.031 21.651 1.00 17.83 158 ILE B C 1
ATOM 2982 O O . ILE B 1 149 ? 25.333 14.647 22.505 1.00 17.79 158 ILE B O 1
ATOM 2987 N N . TYR B 1 150 ? 23.401 14.419 21.384 1.00 18.23 159 TYR B N 1
ATOM 2988 C CA . TYR B 1 150 ? 22.964 13.272 22.183 1.00 18.51 159 TYR B CA 1
ATOM 2989 C C . TYR B 1 150 ? 23.791 12.009 21.956 1.00 19.04 159 TYR B C 1
ATOM 2990 O O . TYR B 1 150 ? 23.594 11.072 22.745 1.00 21.10 159 TYR B O 1
ATOM 2999 N N . ILE B 1 151 ? 24.707 11.956 20.990 1.00 19.46 160 ILE B N 1
ATOM 3000 C CA . ILE B 1 151 ? 25.596 10.818 20.870 1.00 20.25 160 ILE B CA 1
ATOM 3001 C C . ILE B 1 151 ? 26.839 10.933 21.743 1.00 19.29 160 ILE B C 1
ATOM 3002 O O . ILE B 1 151 ? 27.532 9.937 21.885 1.00 19.78 160 ILE B O 1
ATOM 3007 N N . SER B 1 152 ? 27.064 12.098 22.386 1.00 18.80 161 SER B N 1
ATOM 3008 C CA . SER B 1 152 ? 28.092 12.211 23.408 1.00 17.09 161 SER B CA 1
ATOM 3009 C C . SER B 1 152 ? 27.524 12.496 24.804 1.00 18.34 161 SER B C 1
ATOM 3010 O O . SER B 1 152 ? 28.169 12.193 25.808 1.00 20.16 161 SER B O 1
ATOM 3013 N N . ALA B 1 153 ? 26.362 13.107 24.857 1.00 17.81 162 ALA B N 1
ATOM 3014 C CA . ALA B 1 153 ? 25.834 13.667 26.088 1.00 16.94 162 ALA B CA 1
ATOM 3015 C C . ALA B 1 153 ? 24.671 12.824 26.596 1.00 17.62 162 ALA B C 1
ATOM 3016 O O . ALA B 1 153 ? 23.608 12.749 25.972 1.00 18.35 162 ALA B O 1
ATOM 3018 N N . PRO B 1 154 ? 24.754 12.254 27.810 1.00 17.69 163 PRO B N 1
ATOM 3019 C CA . PRO B 1 154 ? 23.554 11.757 28.485 1.00 18.39 163 PRO B CA 1
ATOM 3020 C C . PRO B 1 154 ? 22.459 12.811 28.524 1.00 17.62 163 PRO B C 1
ATOM 3021 O O . PRO B 1 154 ? 22.758 14.019 28.677 1.00 17.06 163 PRO B O 1
ATOM 3025 N N . GLU B 1 155 ? 21.226 12.359 28.380 1.00 17.18 164 GLU B N 1
ATOM 3026 C CA . GLU B 1 155 ? 20.097 13.249 28.366 1.00 17.18 164 GLU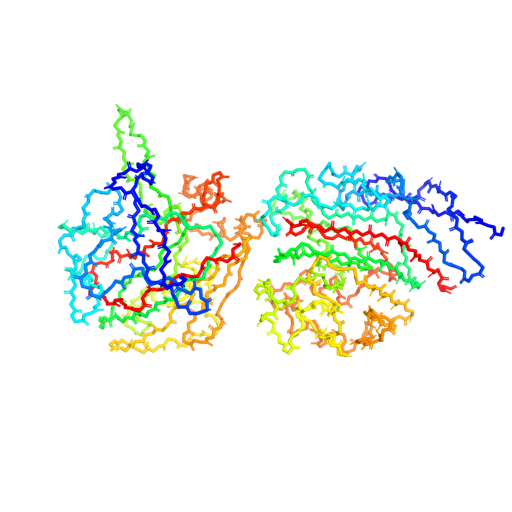 B CA 1
ATOM 3027 C C . GLU B 1 155 ? 19.127 12.958 29.503 1.00 17.97 164 GLU B C 1
ATOM 3028 O O . GLU B 1 155 ? 18.656 11.853 29.697 1.00 18.69 164 GLU B O 1
ATOM 3034 N N . TYR B 1 156 ? 18.850 14.002 30.273 1.00 17.24 165 TYR B N 1
ATOM 3035 C CA . TYR B 1 156 ? 17.710 14.066 31.172 1.00 16.20 165 TYR B CA 1
ATOM 3036 C C . TYR B 1 156 ? 16.523 14.451 30.312 1.00 16.68 165 TYR B C 1
ATOM 3037 O O . TYR B 1 156 ? 16.446 15.577 29.815 1.00 18.00 165 TYR B O 1
ATOM 3046 N N . GLN B 1 157 ? 15.588 13.545 30.143 1.00 17.54 166 GLN B N 1
ATOM 3047 C CA . GLN B 1 157 ? 14.467 13.747 29.264 1.00 17.53 166 GLN B CA 1
ATOM 3048 C C . GLN B 1 157 ? 13.563 14.815 29.814 1.00 18.07 166 GLN B C 1
ATOM 3049 O O . GLN B 1 157 ? 13.345 14.887 31.023 1.00 17.55 166 GLN B O 1
ATOM 3055 N N . VAL B 1 158 ? 13.026 15.607 28.885 1.00 17.48 167 VAL B N 1
ATOM 3056 C CA . VAL B 1 158 ? 11.970 16.564 29.165 1.00 18.16 167 VAL B CA 1
ATOM 3057 C C . VAL B 1 158 ? 10.782 16.260 28.263 1.00 18.74 167 VAL B C 1
ATOM 3058 O O . VAL B 1 158 ? 10.952 16.141 27.062 1.00 19.91 167 VAL B O 1
ATOM 3062 N N . LEU B 1 159 ? 9.610 15.987 28.829 1.00 19.47 168 LEU B N 1
ATOM 3063 C CA . LEU B 1 159 ? 8.532 15.385 28.047 1.00 19.66 168 LEU B CA 1
ATOM 3064 C C . LEU B 1 159 ? 7.189 15.691 28.669 1.00 21.25 168 LEU B C 1
ATOM 3065 O O . LEU B 1 159 ? 7.065 15.689 29.897 1.00 21.15 168 LEU B O 1
ATOM 3070 N N . ASP B 1 160 ? 6.178 15.875 27.806 1.00 20.21 169 ASP B N 1
ATOM 3071 C CA . ASP B 1 160 ? 4.805 15.626 28.247 1.00 21.45 169 ASP B CA 1
ATOM 3072 C C . ASP B 1 160 ? 4.543 14.129 28.306 1.00 21.31 169 ASP B C 1
ATOM 3073 O O . ASP B 1 160 ? 4.340 13.482 27.245 1.00 23.15 169 ASP B O 1
ATOM 3078 N N . ASN B 1 161 ? 4.576 13.563 29.510 1.00 21.64 170 ASN B N 1
ATOM 3079 C CA . ASN B 1 161 ? 4.483 12.104 29.686 1.00 22.82 170 ASN B CA 1
ATOM 3080 C C . ASN B 1 161 ? 3.109 11.550 29.317 1.00 23.88 170 ASN B C 1
ATOM 3081 O O . ASN B 1 161 ? 2.947 10.341 29.138 1.00 25.86 170 ASN B O 1
ATOM 3086 N N . ASP B 1 162 ? 2.106 12.425 29.200 1.00 25.79 171 ASP B N 1
ATOM 3087 C CA . ASP B 1 162 ? 0.747 11.988 28.964 1.00 27.18 171 ASP B CA 1
ATOM 3088 C C . ASP B 1 162 ? 0.366 12.020 27.482 1.00 27.39 171 ASP B C 1
ATOM 3089 O O . ASP B 1 162 ? -0.490 11.231 27.116 1.00 31.26 171 ASP B O 1
ATOM 3094 N N . ASN B 1 163 ? 1.001 12.879 26.665 1.00 25.98 172 ASN B N 1
ATOM 3095 C CA . ASN B 1 163 ? 0.581 13.107 25.288 1.00 26.21 172 ASN B CA 1
ATOM 3096 C C . ASN B 1 163 ? 1.653 12.805 24.230 1.00 25.51 172 ASN B C 1
ATOM 3097 O O . ASN B 1 163 ? 1.289 12.640 23.045 1.00 27.98 172 ASN B O 1
ATOM 3102 N N . HIS B 1 164 ? 2.943 12.804 24.599 1.00 22.34 173 HIS B N 1
ATOM 3103 C CA . HIS B 1 164 ? 3.961 12.578 23.580 1.00 23.10 173 HIS B CA 1
ATOM 3104 C C . HIS B 1 164 ? 4.076 11.064 23.479 1.00 23.66 173 HIS B C 1
ATOM 3105 O O . HIS B 1 164 ? 4.353 10.394 24.486 1.00 25.77 173 HIS B O 1
ATOM 3112 N N . PRO B 1 165 ? 3.909 10.486 22.274 1.00 24.72 174 PRO B N 1
ATOM 3113 C CA . PRO B 1 165 ? 4.068 9.044 22.121 1.00 24.40 174 PRO B CA 1
ATOM 3114 C C . PRO B 1 165 ? 5.371 8.406 22.583 1.00 24.19 174 PRO B C 1
ATOM 3115 O O . PRO B 1 165 ? 5.354 7.216 22.832 1.00 25.63 174 PRO B O 1
ATOM 3119 N N . ASP B 1 166 ? 6.497 9.130 22.644 1.00 23.49 175 ASP B N 1
ATOM 3120 C CA . ASP B 1 166 ? 7.732 8.500 23.097 1.00 21.87 175 ASP B CA 1
ATOM 3121 C C . ASP B 1 166 ? 7.583 8.045 24.545 1.00 23.81 175 ASP B C 1
ATOM 3122 O O . ASP B 1 166 ? 8.332 7.163 24.992 1.00 23.41 175 ASP B O 1
ATOM 3127 N N . ALA B 1 167 ? 6.597 8.642 25.256 1.00 23.87 176 ALA B N 1
ATOM 3128 C CA . ALA B 1 167 ? 6.361 8.294 26.652 1.00 24.42 176 ALA B CA 1
ATOM 3129 C C . ALA B 1 167 ? 6.096 6.796 26.816 1.00 25.56 176 ALA B C 1
ATOM 3130 O O . ALA B 1 167 ? 6.364 6.195 27.865 1.00 26.82 176 ALA B O 1
ATOM 3132 N N . LYS B 1 168 ? 5.504 6.188 25.789 1.00 24.81 177 LYS B N 1
ATOM 3133 C CA . LYS B 1 168 ? 5.142 4.771 25.818 1.00 26.23 177 LYS B CA 1
ATOM 3134 C C . LYS B 1 168 ? 6.170 3.880 25.125 1.00 24.55 177 LYS B C 1
ATOM 3135 O O . LYS B 1 168 ? 5.972 2.690 25.080 1.00 26.91 177 LYS B O 1
ATOM 3141 N N . LEU B 1 169 ? 7.234 4.441 24.556 1.00 23.41 178 LEU B N 1
ATOM 3142 C CA . LEU B 1 169 ? 8.282 3.670 23.888 1.00 24.61 178 LEU B CA 1
ATOM 3143 C C . LEU B 1 169 ? 9.401 3.383 24.882 1.00 25.43 178 LEU B C 1
ATOM 3144 O O . LEU B 1 169 ? 9.262 3.597 26.094 1.00 24.68 178 LEU B O 1
ATOM 3149 N N . GLY B 1 170 ? 10.494 2.809 24.365 1.00 24.86 179 GLY B N 1
ATOM 3150 C CA . GLY B 1 170 ? 11.549 2.337 25.247 1.00 25.22 179 GLY B CA 1
ATOM 3151 C C . GLY B 1 170 ? 11.055 1.179 26.117 1.00 24.43 179 GLY B C 1
ATOM 3152 O O . GLY B 1 170 ? 10.217 0.345 25.755 1.00 27.72 179 GLY B O 1
ATOM 3153 N N . LYS B 1 171 ? 11.644 1.118 27.301 1.00 24.14 180 LYS B N 1
ATOM 3154 C CA . LYS B 1 171 ? 11.305 0.121 28.275 1.00 26.97 180 LYS B CA 1
ATOM 3155 C C . LYS B 1 171 ? 11.109 0.677 29.686 1.00 25.30 180 LYS B C 1
ATOM 3156 O O . LYS B 1 171 ? 11.894 1.446 30.211 1.00 24.43 180 LYS B O 1
ATOM 3162 N N . ASP B 1 172 ? 10.036 0.209 30.334 1.00 28.13 181 ASP B N 1
ATOM 3163 C CA . ASP B 1 172 ? 9.724 0.576 31.702 1.00 28.27 181 ASP B CA 1
ATOM 3164 C C . ASP B 1 172 ? 9.731 2.094 31.879 1.00 28.62 181 ASP B C 1
ATOM 3165 O O . ASP B 1 172 ? 10.184 2.592 32.908 1.00 28.93 181 ASP B O 1
ATOM 3170 N N . ASN B 1 173 ? 9.180 2.808 30.900 1.00 27.15 182 ASN B N 1
ATOM 3171 C CA . ASN B 1 173 ? 8.996 4.250 30.969 1.00 26.59 182 ASN B CA 1
ATOM 3172 C C . ASN B 1 173 ? 10.316 5.012 31.056 1.00 24.74 182 ASN B C 1
ATOM 3173 O O . ASN B 1 173 ? 10.358 6.114 31.636 1.00 22.90 182 ASN B O 1
ATOM 3178 N N . ASN B 1 174 ? 11.348 4.480 30.383 1.00 21.93 183 ASN B N 1
ATOM 3179 C CA . ASN B 1 174 ? 12.695 5.068 30.433 1.00 21.80 183 ASN B CA 1
ATOM 3180 C C . ASN B 1 174 ? 12.844 6.176 29.395 1.00 20.64 183 ASN B C 1
ATOM 3181 O O . ASN B 1 174 ? 13.969 6.608 29.170 1.00 19.76 183 ASN B O 1
ATOM 3186 N N . ARG B 1 175 ? 11.741 6.552 28.718 1.00 19.67 184 ARG B N 1
ATOM 3187 C CA . ARG B 1 175 ? 11.720 7.754 27.880 1.00 20.47 184 ARG B CA 1
ATOM 3188 C C . ARG B 1 175 ? 10.788 8.836 28.432 1.00 21.57 184 ARG B C 1
ATOM 3189 O O . ARG B 1 175 ? 10.574 9.849 27.771 1.00 21.20 184 ARG B O 1
ATOM 3197 N N . GLN B 1 176 ? 10.318 8.691 29.685 1.00 20.57 185 GLN B N 1
ATOM 3198 C CA . GLN B 1 176 ? 9.533 9.734 30.330 1.00 20.71 185 GLN B CA 1
ATOM 3199 C C . GLN B 1 176 ? 10.434 10.714 31.060 1.00 19.56 185 GLN B C 1
ATOM 3200 O O . GLN B 1 176 ? 11.636 10.478 31.216 1.00 20.25 185 GLN B O 1
ATOM 3206 N N . SER B 1 177 ? 9.868 11.861 31.444 1.00 20.12 186 SER B N 1
ATOM 3207 C CA . SER B 1 177 ? 10.663 12.984 31.957 1.00 19.29 186 SER B CA 1
ATOM 3208 C C . SER B 1 177 ? 11.564 12.580 33.114 1.00 19.30 186 SER B C 1
ATOM 3209 O O . SER B 1 177 ? 11.196 11.756 33.969 1.00 20.42 186 SER B O 1
ATOM 3212 N N . ALA B 1 178 ? 12.774 13.108 33.083 1.00 19.59 187 ALA B N 1
ATOM 3213 C CA . ALA B 1 178 ? 13.803 12.942 34.102 1.00 19.00 187 ALA B CA 1
ATOM 3214 C C . ALA B 1 178 ? 14.485 11.588 34.017 1.00 18.94 187 ALA B C 1
ATOM 3215 O O . ALA B 1 178 ? 15.450 11.349 34.762 1.00 19.41 187 ALA B O 1
ATOM 3217 N N . SER B 1 179 ? 14.028 10.737 33.090 1.00 18.97 188 SER B N 1
ATOM 3218 C CA . SER B 1 179 ? 14.798 9.532 32.779 1.00 18.93 188 SER B CA 1
ATOM 3219 C C . SER B 1 179 ? 16.185 9.889 32.223 1.00 18.78 188 SER B C 1
ATOM 3220 O O . SER B 1 179 ? 16.413 10.954 31.638 1.00 18.83 188 SER B O 1
ATOM 3223 N N . LEU B 1 180 ? 17.144 8.992 32.367 1.00 17.96 189 LEU B N 1
ATOM 3224 C CA . LEU B 1 180 ? 18.293 8.930 31.509 1.00 18.55 189 LEU B CA 1
ATOM 3225 C C . LEU B 1 180 ? 17.812 8.257 30.227 1.00 17.89 189 LEU B C 1
ATOM 3226 O O . LEU B 1 180 ? 17.519 7.054 30.248 1.00 19.75 189 LEU B O 1
ATOM 3231 N N . TYR B 1 181 ? 17.701 9.057 29.151 1.00 19.15 190 TYR B N 1
ATOM 3232 C CA . TYR B 1 181 ? 16.880 8.726 28.020 1.00 18.69 190 TYR B CA 1
ATOM 3233 C C . TYR B 1 181 ? 17.289 7.377 27.454 1.00 20.09 190 TYR B C 1
ATOM 3234 O O . TYR B 1 181 ? 18.432 7.190 27.101 1.00 20.94 190 TYR B O 1
ATOM 3243 N N . ASP B 1 182 ? 16.334 6.448 27.458 1.00 19.98 191 ASP B N 1
ATOM 3244 C CA . ASP B 1 182 ? 16.407 5.150 26.812 1.00 20.08 191 ASP B CA 1
ATOM 3245 C C . ASP B 1 182 ? 17.259 4.165 27.621 1.00 19.97 191 ASP B C 1
ATOM 3246 O O . ASP B 1 182 ? 17.604 3.046 27.139 1.00 22.36 191 ASP B O 1
ATOM 3251 N N . MET B 1 183 ? 17.536 4.533 28.891 1.00 20.33 192 MET B N 1
ATOM 3252 C CA . MET B 1 183 ? 18.404 3.684 29.708 1.00 21.52 192 MET B CA 1
ATOM 3253 C C . MET B 1 183 ? 17.925 3.508 31.136 1.00 21.52 192 MET B C 1
ATOM 3254 O O . MET B 1 183 ? 17.889 2.387 31.622 1.00 21.68 192 MET B O 1
ATOM 3259 N N . ILE B 1 184 ? 17.589 4.598 31.824 1.00 21.02 193 ILE B N 1
ATOM 3260 C CA . ILE B 1 184 ? 17.136 4.423 33.208 1.00 21.38 193 ILE B CA 1
ATOM 3261 C C . ILE B 1 184 ? 15.874 5.238 33.384 1.00 20.93 193 ILE B C 1
ATOM 3262 O O . ILE B 1 184 ? 15.917 6.447 33.233 1.00 21.77 193 ILE B O 1
ATOM 3267 N N . PRO B 1 185 ? 14.742 4.657 33.823 1.00 21.45 194 PRO B N 1
ATOM 3268 C CA . PRO B 1 185 ? 13.512 5.410 34.104 1.00 21.41 194 PRO B CA 1
ATOM 3269 C C . PRO B 1 185 ? 13.613 6.196 35.410 1.00 22.26 194 PRO B C 1
ATOM 3270 O O . PRO B 1 185 ? 14.286 5.784 36.337 1.00 23.86 194 PRO B O 1
ATOM 3274 N N . ALA B 1 186 ? 12.948 7.341 35.449 1.00 21.88 195 ALA B N 1
ATOM 3275 C CA . ALA B 1 186 ? 12.739 8.060 36.694 1.00 21.91 195 ALA B CA 1
ATOM 3276 C C . ALA B 1 186 ? 11.783 7.241 37.548 1.00 23.57 195 ALA B C 1
ATOM 3277 O O . ALA B 1 186 ? 10.695 6.916 37.097 1.00 28.12 195 ALA B O 1
ATOM 3279 N N . VAL B 1 187 ? 12.182 6.964 38.779 1.00 24.50 196 VAL B N 1
ATOM 3280 C CA . VAL B 1 187 ? 11.353 6.309 39.787 1.00 26.94 196 VAL B CA 1
ATOM 3281 C C . VAL B 1 187 ? 11.555 7.027 41.124 1.00 25.32 196 VAL B C 1
ATOM 3282 O O . VAL B 1 187 ? 12.675 7.000 41.679 1.00 26.38 196 VAL B O 1
ATOM 3286 N N . PRO B 1 188 ? 10.531 7.707 41.695 1.00 25.95 197 PRO B N 1
ATOM 3287 C CA . PRO B 1 188 ? 9.189 7.873 41.106 1.00 25.90 197 PRO B CA 1
ATOM 3288 C C . PRO B 1 188 ? 9.066 8.817 39.912 1.00 26.08 197 PRO B C 1
ATOM 3289 O O . PRO B 1 188 ? 9.854 9.792 39.739 1.00 25.90 197 PRO B O 1
ATOM 3293 N N . GLN B 1 189 ? 8.083 8.478 39.055 1.00 25.85 198 GLN B N 1
ATOM 3294 C CA . GLN B 1 189 ? 7.793 9.365 37.942 1.00 24.83 198 GLN B CA 1
ATOM 3295 C C . GLN B 1 189 ? 6.822 10.412 38.476 1.00 25.29 198 GLN B C 1
ATOM 3296 O O . GLN B 1 189 ? 5.609 10.265 38.382 1.00 26.14 198 GLN B O 1
ATOM 3302 N N . ASN B 1 190 ? 7.368 11.460 39.082 1.00 24.89 199 ASN B N 1
ATOM 3303 C CA . ASN B 1 190 ? 6.608 12.449 39.837 1.00 25.24 199 ASN B CA 1
ATOM 3304 C C . ASN B 1 190 ? 6.462 13.767 39.062 1.00 23.99 199 ASN B C 1
ATOM 3305 O O . ASN B 1 190 ? 6.212 14.811 39.657 1.00 24.94 199 ASN B O 1
ATOM 3310 N N . ALA B 1 191 ? 6.532 13.711 37.721 1.00 23.18 200 ALA B N 1
ATOM 3311 C CA . ALA B 1 191 ? 6.356 14.897 36.918 1.00 22.56 200 ALA B CA 1
ATOM 3312 C C . ALA B 1 191 ? 4.985 15.518 37.121 1.00 24.36 200 ALA B C 1
ATOM 3313 O O . ALA B 1 191 ? 4.010 14.802 37.402 1.00 25.53 200 ALA B O 1
ATOM 3315 N N . LYS B 1 192 ? 4.979 16.856 37.026 1.00 22.72 201 LYS B N 1
ATOM 3316 C CA . LYS B 1 192 ? 3.772 17.623 36.925 1.00 24.74 201 LYS B CA 1
ATOM 3317 C C . LYS B 1 192 ? 3.358 17.608 35.465 1.00 25.01 201 LYS B C 1
ATOM 3318 O O . LYS B 1 192 ? 4.215 17.470 34.611 1.00 26.77 201 LYS B O 1
ATOM 3324 N N . PRO B 1 193 ? 2.058 17.773 35.137 1.00 26.54 202 PRO B N 1
ATOM 3325 C CA . PRO B 1 193 ? 1.637 17.698 33.737 1.00 26.70 202 PRO B CA 1
ATOM 3326 C C . PRO B 1 193 ? 2.082 18.886 32.887 1.00 23.62 202 PRO B C 1
ATOM 3327 O O . PRO B 1 193 ? 2.720 19.844 33.363 1.00 23.43 202 PRO B O 1
ATOM 3331 N N . PHE B 1 194 ? 1.786 18.776 31.586 1.00 23.60 203 PHE B N 1
ATOM 3332 C CA . PHE B 1 194 ? 2.256 19.745 30.623 1.00 22.87 203 PHE B CA 1
ATOM 3333 C C . PHE B 1 194 ? 1.787 21.130 31.038 1.00 23.10 203 PHE B C 1
ATOM 3334 O O . PHE B 1 194 ? 0.740 21.322 31.634 1.00 25.24 203 PHE B O 1
ATOM 3342 N N . GLY B 1 195 ? 2.641 22.093 30.700 1.00 22.55 204 GLY B N 1
ATOM 3343 C CA . GLY B 1 195 ? 2.364 23.494 30.962 1.00 23.60 204 GLY B CA 1
ATOM 3344 C C . GLY B 1 195 ? 2.562 23.871 32.424 1.00 24.29 204 GLY B C 1
ATOM 3345 O O . GLY B 1 195 ? 2.290 25.013 32.802 1.00 24.16 204 GLY B O 1
ATOM 3346 N N . GLU B 1 196 ? 3.069 22.944 33.230 1.00 22.76 205 GLU B N 1
ATOM 3347 C CA . GLU B 1 196 ? 3.382 23.208 34.637 1.00 22.64 205 GLU B CA 1
ATOM 3348 C C . GLU B 1 196 ? 4.880 23.104 34.862 1.00 22.02 205 GLU B C 1
ATOM 3349 O O . GLU B 1 196 ? 5.593 22.312 34.236 1.00 21.93 205 GLU B O 1
ATOM 3355 N N . TRP B 1 197 ? 5.376 23.934 35.769 1.00 21.06 206 TRP B N 1
ATOM 3356 C CA . TRP B 1 197 ? 6.799 23.937 36.042 1.00 19.71 206 TRP B CA 1
ATOM 3357 C C . TRP B 1 197 ? 7.197 22.677 36.827 1.00 20.36 206 TRP B C 1
ATOM 3358 O O . TRP B 1 197 ? 6.595 22.351 37.847 1.00 22.32 206 TRP B O 1
ATOM 3369 N N . ASN B 1 198 ? 8.294 22.050 36.383 1.00 20.18 207 ASN B N 1
ATOM 3370 C CA . ASN B 1 198 ? 8.984 20.996 37.083 1.00 20.74 207 ASN B CA 1
ATOM 3371 C C . ASN B 1 198 ? 10.395 21.443 37.458 1.00 21.05 207 ASN B C 1
ATOM 3372 O O . ASN B 1 198 ? 10.985 22.272 36.778 1.00 23.32 207 ASN B O 1
ATOM 3377 N N . LYS B 1 199 ? 10.962 20.870 38.534 1.00 20.96 208 LYS B N 1
ATOM 3378 C CA . LYS B 1 199 ? 12.331 21.153 38.930 1.00 21.36 208 LYS B CA 1
ATOM 3379 C C . LYS B 1 199 ? 13.236 19.985 38.557 1.00 20.80 208 LYS B C 1
ATOM 3380 O O . LYS B 1 199 ? 12.865 18.832 38.797 1.00 21.25 208 LYS B O 1
ATOM 3386 N N . ALA B 1 200 ? 14.364 20.304 37.916 1.00 21.18 209 ALA B N 1
ATOM 3387 C CA . ALA B 1 200 ? 15.366 19.344 37.555 1.00 18.99 209 ALA B CA 1
ATOM 3388 C C . ALA B 1 200 ? 16.614 19.538 38.400 1.00 19.59 209 ALA B C 1
ATOM 3389 O O . ALA B 1 200 ? 17.068 20.672 38.646 1.00 19.77 209 ALA B O 1
ATOM 3391 N N . LYS B 1 201 ? 17.199 18.417 38.765 1.00 17.84 210 LYS B N 1
ATOM 3392 C CA . LYS B 1 201 ? 18.527 18.385 39.333 1.00 18.55 210 LYS B CA 1
ATOM 3393 C C . LYS B 1 201 ? 19.342 17.366 38.515 1.00 18.73 210 LYS B C 1
ATOM 3394 O O . LYS B 1 201 ? 18.902 16.237 38.262 1.00 19.74 210 LYS B O 1
ATOM 3400 N N . ILE B 1 202 ? 20.547 17.740 38.157 1.00 17.61 211 ILE B N 1
ATOM 3401 C CA . ILE B 1 202 ? 21.524 16.806 37.622 1.00 17.14 211 ILE B CA 1
ATOM 3402 C C . ILE B 1 202 ? 22.799 17.021 38.417 1.00 18.09 211 ILE B C 1
ATOM 3403 O O . ILE B 1 202 ? 23.397 18.087 38.375 1.00 17.89 211 ILE B O 1
ATOM 3408 N N . MET B 1 203 ? 23.256 15.921 39.028 1.00 18.31 212 MET B N 1
ATOM 3409 C CA . MET B 1 203 ? 24.473 15.953 39.781 1.00 19.44 212 MET B CA 1
ATOM 3410 C C . MET B 1 203 ? 25.440 14.937 39.201 1.00 20.36 212 MET B C 1
ATOM 3411 O O . MET B 1 203 ? 25.044 13.779 39.032 1.00 20.83 212 MET B O 1
ATOM 3416 N N . VAL B 1 204 ? 26.654 15.382 38.874 1.00 19.21 213 VAL B N 1
ATOM 3417 C CA . VAL B 1 204 ? 27.715 14.474 38.507 1.00 18.27 213 VAL B CA 1
ATOM 3418 C C . VAL B 1 204 ? 28.862 14.718 39.459 1.00 19.79 213 VAL B C 1
ATOM 3419 O O . VAL B 1 204 ? 29.348 15.829 39.586 1.00 19.10 213 VAL B O 1
ATOM 3423 N N . TYR B 1 205 ? 29.310 13.657 40.141 1.00 17.96 214 TYR B N 1
ATOM 3424 C CA . TYR B 1 205 ? 30.384 13.814 41.109 1.00 19.73 214 TYR B CA 1
ATOM 3425 C C . TYR B 1 205 ? 31.250 12.575 41.034 1.00 20.06 214 TYR B C 1
ATOM 3426 O O . TYR B 1 205 ? 30.864 11.509 41.529 1.00 20.16 214 TYR B O 1
ATOM 3435 N N . LYS B 1 206 ? 32.405 12.760 40.381 1.00 19.55 215 LYS B N 1
ATOM 3436 C CA . LYS B 1 206 ? 33.416 11.713 40.272 1.00 21.81 215 LYS B CA 1
ATOM 3437 C C . LYS B 1 206 ? 32.773 10.434 39.755 1.00 21.60 215 LYS B C 1
ATOM 3438 O O . LYS B 1 206 ? 32.997 9.381 40.303 1.00 23.25 215 LYS B O 1
ATOM 3444 N N . GLY B 1 207 ? 31.924 10.574 38.758 1.00 20.15 216 GLY B N 1
ATOM 3445 C CA . GLY B 1 207 ? 31.298 9.475 38.080 1.00 19.74 216 GLY B CA 1
ATOM 3446 C C . GLY B 1 207 ? 29.927 9.113 38.610 1.00 21.40 216 GLY B C 1
ATOM 3447 O O . GLY B 1 207 ? 29.190 8.424 37.898 1.00 21.97 216 GLY B O 1
ATOM 3448 N N . THR B 1 208 ? 29.604 9.489 39.863 1.00 20.18 217 THR B N 1
ATOM 3449 C CA . THR B 1 208 ? 28.273 9.251 40.409 1.00 20.81 217 THR B CA 1
ATOM 3450 C C . THR B 1 208 ? 27.310 10.250 39.789 1.00 20.83 217 THR B C 1
ATOM 3451 O O . THR B 1 208 ? 27.603 11.441 39.813 1.00 21.85 217 THR B O 1
ATOM 3455 N N . VAL B 1 209 ? 26.196 9.764 39.225 1.00 20.70 218 VAL B N 1
ATOM 3456 C CA . VAL B 1 209 ? 25.239 10.648 38.613 1.00 19.89 218 VAL B CA 1
ATOM 3457 C C . VAL B 1 209 ? 23.906 10.441 39.288 1.00 20.72 218 VAL B C 1
ATOM 3458 O O . VAL B 1 209 ? 23.476 9.303 39.425 1.00 21.28 218 VAL B O 1
ATOM 3462 N N . VAL B 1 210 ? 23.250 11.554 39.615 1.00 20.70 219 VAL B N 1
ATOM 3463 C CA . VAL B 1 210 ? 21.905 11.518 40.195 1.00 19.08 219 VAL B CA 1
ATOM 3464 C C . VAL B 1 210 ? 21.017 12.491 39.423 1.00 19.16 219 VAL B C 1
ATOM 3465 O O . VAL B 1 210 ? 21.451 13.627 39.162 1.00 20.22 219 VAL B O 1
ATOM 3469 N N . HIS B 1 211 ? 19.858 12.022 38.942 1.00 19.75 220 HIS B N 1
ATOM 3470 C CA . HIS B 1 211 ? 18.819 12.904 38.457 1.00 18.34 220 HIS B CA 1
ATOM 3471 C C . HIS B 1 211 ? 17.769 13.078 39.555 1.00 19.77 220 HIS B C 1
ATOM 3472 O O . HIS B 1 211 ? 17.404 12.102 40.252 1.00 20.90 220 HIS B O 1
ATOM 3479 N N . GLY B 1 212 ? 17.326 14.356 39.679 1.00 19.48 221 GLY B N 1
ATOM 3480 C CA . GLY B 1 212 ? 16.239 14.724 40.540 1.00 20.20 221 GLY B CA 1
ATOM 3481 C C . GLY B 1 212 ? 15.119 15.268 39.690 1.00 18.54 221 GLY B C 1
ATOM 3482 O O . GLY B 1 212 ? 15.397 15.975 38.710 1.00 20.32 221 GLY B O 1
ATOM 3483 N N . GLN B 1 213 ? 13.902 15.018 40.136 1.00 19.09 222 GLN B N 1
ATOM 3484 C CA . GLN B 1 213 ? 12.725 15.669 39.563 1.00 18.50 222 GLN B CA 1
ATOM 3485 C C . GLN B 1 213 ? 11.841 16.121 40.731 1.00 21.26 222 GLN B C 1
ATOM 3486 O O . GLN B 1 213 ? 11.557 15.310 41.596 1.00 21.25 222 GLN B O 1
ATOM 3492 N N . ASN B 1 214 ? 11.485 17.411 40.817 1.00 21.91 223 ASN B N 1
ATOM 3493 C CA . ASN B 1 214 ? 10.529 17.947 41.800 1.00 22.48 223 ASN B CA 1
ATOM 3494 C C . ASN B 1 214 ? 10.910 17.550 43.218 1.00 22.39 223 ASN B C 1
ATOM 3495 O O . ASN B 1 214 ? 10.086 17.098 44.027 1.00 24.30 223 ASN B O 1
ATOM 3500 N N . ASP B 1 215 ? 12.200 17.713 43.487 1.00 23.23 224 ASP B N 1
ATOM 3501 C CA . ASP B 1 215 ? 12.786 17.594 44.820 1.00 26.02 224 ASP B CA 1
ATOM 3502 C C . ASP B 1 215 ? 12.888 16.158 45.307 1.00 25.63 224 ASP B C 1
ATOM 3503 O O . ASP B 1 215 ? 13.087 15.961 46.501 1.00 26.66 224 ASP B O 1
ATOM 3508 N N . GLU B 1 216 ? 12.848 15.191 44.373 1.00 23.44 225 GLU B N 1
ATOM 3509 C CA . GLU B 1 216 ? 13.137 13.828 44.743 1.00 24.29 225 GLU B CA 1
ATOM 3510 C C . GLU B 1 216 ? 14.231 13.281 43.840 1.00 22.93 225 GLU B C 1
ATOM 3511 O O . GLU B 1 216 ? 14.319 13.569 42.645 1.00 22.07 225 GLU B O 1
ATOM 3517 N N . ASN B 1 217 ? 15.049 12.403 44.398 1.00 23.15 226 ASN B N 1
ATOM 3518 C CA . ASN B 1 217 ? 16.007 11.678 43.577 1.00 22.96 226 ASN B CA 1
ATOM 3519 C C . ASN B 1 217 ? 15.278 10.573 42.840 1.00 24.26 226 ASN B C 1
ATOM 3520 O O . ASN B 1 217 ? 14.622 9.753 43.477 1.00 28.40 226 ASN B O 1
ATOM 3525 N N . VAL B 1 218 ? 15.440 10.534 41.519 1.00 21.60 227 VAL B N 1
ATOM 3526 C CA . VAL B 1 218 ? 14.668 9.606 40.686 1.00 22.27 227 VAL B CA 1
ATOM 3527 C C . VAL B 1 218 ? 15.506 8.542 39.978 1.00 21.86 227 VAL B C 1
ATOM 3528 O O . VAL B 1 218 ? 14.935 7.606 39.413 1.00 23.77 227 VAL B O 1
ATOM 3532 N N . LEU B 1 219 ? 16.834 8.669 40.013 1.00 21.71 228 LEU B N 1
ATOM 3533 C CA . LEU B 1 219 ? 17.722 7.610 39.578 1.00 21.77 228 LEU B CA 1
ATOM 3534 C C . LEU B 1 219 ? 19.136 7.934 40.005 1.00 22.44 228 LEU B C 1
ATOM 3535 O O . LEU B 1 219 ? 19.457 9.092 40.333 1.00 22.55 228 LEU B O 1
ATOM 3540 N N . GLU B 1 220 ? 20.005 6.915 39.923 1.00 22.50 229 GLU B N 1
ATOM 3541 C CA . GLU B 1 220 ? 21.399 7.078 40.305 1.00 24.01 229 GLU B CA 1
ATOM 3542 C C . GLU B 1 220 ? 22.172 6.074 39.460 1.00 22.55 229 GLU B C 1
ATOM 3543 O O . GLU B 1 220 ? 21.720 4.938 39.315 1.00 23.48 229 GLU B O 1
ATOM 3549 N N . TYR B 1 221 ? 23.329 6.459 38.947 1.00 21.15 230 TYR B N 1
ATOM 3550 C CA . TYR B 1 221 ? 24.150 5.523 38.188 1.00 22.32 230 TYR B CA 1
ATOM 3551 C C . TYR B 1 221 ? 25.597 5.975 38.261 1.00 22.30 230 TYR B C 1
ATOM 3552 O O . TYR B 1 221 ? 25.902 7.047 38.773 1.00 22.24 230 TYR B O 1
ATOM 3561 N N . HIS B 1 222 ? 26.470 5.142 37.700 1.00 22.65 231 HIS B N 1
ATOM 3562 C CA . HIS B 1 222 ? 27.899 5.375 37.809 1.00 22.59 231 HIS B CA 1
ATOM 3563 C C . HIS B 1 222 ? 28.515 5.282 36.420 1.00 22.51 231 HIS B C 1
ATOM 3564 O O . HIS B 1 222 ? 28.468 4.207 35.825 1.00 23.90 231 HIS B O 1
ATOM 3571 N N . LEU B 1 223 ? 29.096 6.395 35.944 1.00 20.97 232 LEU B N 1
ATOM 3572 C CA . LEU B 1 223 ? 29.753 6.414 34.640 1.00 20.20 232 LEU B CA 1
ATOM 3573 C C . LEU B 1 223 ? 31.007 5.547 34.635 1.00 20.26 232 LEU B C 1
ATOM 3574 O O . LEU B 1 223 ? 31.699 5.394 35.640 1.00 20.97 232 LEU B O 1
ATOM 3579 N N . TRP B 1 224 ? 31.368 5.089 33.437 1.00 20.75 233 TRP B N 1
ATOM 3580 C CA . TRP B 1 224 ? 32.672 4.510 33.161 1.00 22.49 233 TRP B CA 1
ATOM 3581 C C . TRP B 1 224 ? 32.840 3.139 33.884 1.00 24.77 233 TRP B C 1
ATOM 3582 O O . TRP B 1 224 ? 33.939 2.608 34.018 1.00 25.92 233 TRP B O 1
ATOM 3593 N N . THR B 1 225 ? 31.712 2.519 34.253 1.00 23.55 234 THR B N 1
ATOM 3594 C CA . THR B 1 225 ? 31.692 1.221 34.859 1.00 24.88 234 THR B CA 1
ATOM 3595 C C . THR B 1 225 ? 31.190 0.168 33.883 1.00 25.48 234 THR B C 1
ATOM 3596 O O . THR B 1 225 ? 30.667 0.468 32.799 1.00 24.13 234 THR B O 1
ATOM 3600 N N . LYS B 1 226 ? 31.280 -1.074 34.349 1.00 27.69 235 LYS B N 1
ATOM 3601 C CA . LYS B 1 226 ? 30.649 -2.153 33.627 1.00 28.19 235 LYS B CA 1
ATOM 3602 C C . LYS B 1 226 ? 29.141 -1.910 33.578 1.00 27.65 235 LYS B C 1
ATOM 3603 O O . LYS B 1 226 ? 28.475 -2.205 32.570 1.00 29.39 235 LYS B O 1
ATOM 3609 N N . GLN B 1 227 ? 28.555 -1.347 34.647 1.00 27.74 236 GLN B N 1
ATOM 3610 C CA . GLN B 1 227 ? 27.115 -1.130 34.598 1.00 27.37 236 GLN B CA 1
ATOM 3611 C C . GLN B 1 227 ? 26.763 -0.122 33.503 1.00 24.16 236 GLN B C 1
ATOM 3612 O O . GLN B 1 227 ? 25.760 -0.249 32.829 1.00 25.89 236 GLN B O 1
ATOM 3618 N N . TRP B 1 228 ? 27.581 0.918 33.369 1.00 23.45 237 TRP B N 1
ATOM 3619 C CA . TRP B 1 228 ? 27.393 1.936 32.340 1.00 24.31 237 TRP B CA 1
ATOM 3620 C C . TRP B 1 228 ? 27.470 1.324 30.942 1.00 24.25 237 TRP B C 1
ATOM 3621 O O . TRP B 1 228 ? 26.625 1.576 30.066 1.00 24.44 237 TRP B O 1
ATOM 3632 N N . THR B 1 229 ? 28.484 0.501 30.703 1.00 24.90 238 THR B N 1
ATOM 3633 C CA . THR B 1 229 ? 28.582 -0.168 29.404 1.00 25.41 238 THR B CA 1
ATOM 3634 C C . THR B 1 229 ? 27.329 -0.991 29.156 1.00 26.34 238 THR B C 1
ATOM 3635 O O . THR B 1 229 ? 26.809 -0.946 28.048 1.00 27.77 238 THR B O 1
ATOM 3639 N N . ASP B 1 230 ? 26.852 -1.735 30.177 1.00 25.50 239 ASP B N 1
ATOM 3640 C CA . ASP B 1 230 ? 25.662 -2.584 30.010 1.00 27.17 239 ASP B CA 1
ATOM 3641 C C . ASP B 1 230 ? 24.417 -1.739 29.670 1.00 27.17 239 ASP B C 1
ATOM 3642 O O . ASP B 1 230 ? 23.576 -2.150 28.902 1.00 28.76 239 ASP B O 1
ATOM 3647 N N . LEU B 1 231 ? 24.252 -0.577 30.289 1.00 25.01 240 LEU B N 1
ATOM 3648 C CA . LEU B 1 231 ? 23.111 0.268 29.972 1.00 26.92 240 LEU B CA 1
ATOM 3649 C C . LEU B 1 231 ? 23.174 0.679 28.499 1.00 25.31 240 LEU B C 1
ATOM 3650 O O . LEU B 1 231 ? 22.158 0.715 27.783 1.00 26.05 240 LEU B O 1
ATOM 3655 N N . LEU B 1 232 ? 24.364 1.089 28.064 1.00 24.49 241 LEU B N 1
ATOM 3656 C CA . LEU B 1 232 ? 24.503 1.558 26.697 1.00 22.76 241 LEU B CA 1
ATOM 3657 C C . LEU B 1 232 ? 24.135 0.451 25.734 1.00 24.82 241 LEU B C 1
ATOM 3658 O O . LEU B 1 232 ? 23.478 0.680 24.725 1.00 26.15 241 LEU B O 1
ATOM 3663 N N . GLN B 1 233 ? 24.586 -0.748 26.064 1.00 25.73 242 GLN B N 1
ATOM 3664 C CA . GLN B 1 233 ? 24.408 -1.867 25.150 1.00 26.47 242 GLN B CA 1
ATOM 3665 C C . GLN B 1 233 ? 22.944 -2.298 25.061 1.00 27.21 242 GLN B C 1
ATOM 3666 O O . GLN B 1 233 ? 22.615 -3.012 24.134 1.00 30.34 242 GLN B O 1
ATOM 3672 N N . ALA B 1 234 ? 22.079 -1.869 25.993 1.00 26.00 243 ALA B N 1
ATOM 3673 C CA . ALA B 1 234 ? 20.653 -2.177 25.946 1.00 26.82 243 ALA B CA 1
ATOM 3674 C C . ALA B 1 234 ? 19.853 -1.001 25.363 1.00 25.29 243 ALA B C 1
ATOM 3675 O O . ALA B 1 234 ? 18.612 -0.983 25.412 1.00 26.22 243 ALA B O 1
ATOM 3677 N N . SER B 1 235 ? 20.556 -0.045 24.725 1.00 25.39 244 SER B N 1
ATOM 3678 C CA . SER B 1 235 ? 19.913 1.194 24.303 1.00 24.71 244 SER B CA 1
ATOM 3679 C C . SER B 1 235 ? 20.056 1.401 22.797 1.00 24.62 244 SER B C 1
ATOM 3680 O O . SER B 1 235 ? 20.796 0.681 22.147 1.00 26.30 244 SER B O 1
ATOM 3683 N N . LYS B 1 236 ? 19.476 2.515 22.320 1.00 24.18 245 LYS B N 1
ATOM 3684 C CA . LYS B 1 236 ? 19.646 2.986 20.959 1.00 24.60 245 LYS B CA 1
ATOM 3685 C C . LYS B 1 236 ? 21.089 3.433 20.653 1.00 24.44 245 LYS B C 1
ATOM 3686 O O . LYS B 1 236 ? 21.434 3.646 19.495 1.00 25.23 245 LYS B O 1
ATOM 3692 N N . PHE B 1 237 ? 21.956 3.498 21.678 1.00 23.99 246 PHE B N 1
ATOM 3693 C CA . PHE B 1 237 ? 23.343 3.887 21.518 1.00 24.17 246 PHE B CA 1
ATOM 3694 C C . PHE B 1 237 ? 24.290 2.703 21.649 1.00 24.50 246 PHE B C 1
ATOM 3695 O O . PHE B 1 237 ? 25.462 2.839 21.942 1.00 25.27 246 PHE B O 1
ATOM 3703 N N A SER B 1 238 ? 23.773 1.520 21.389 0.50 24.58 247 SER B N 1
ATOM 3704 N N B SER B 1 238 ? 23.774 1.524 21.363 0.50 22.71 247 SER B N 1
ATOM 3705 C CA A SER B 1 238 ? 24.574 0.312 21.550 0.50 26.23 247 SER B CA 1
ATOM 3706 C CA B SER B 1 238 ? 24.551 0.296 21.522 0.50 22.50 247 SER B CA 1
ATOM 3707 C C A SER B 1 238 ? 25.701 0.306 20.530 0.50 25.26 247 SER B C 1
ATOM 3708 C C B SER B 1 238 ? 25.682 0.274 20.506 0.50 23.47 247 SER B C 1
ATOM 3709 O O A SER B 1 238 ? 25.641 0.969 19.493 0.50 25.46 247 SER B O 1
ATOM 3710 O O B SER B 1 238 ? 25.605 0.889 19.443 0.50 23.79 247 SER B O 1
ATOM 3715 N N . GLN B 1 239 ? 26.727 -0.494 20.810 1.00 25.67 248 GLN B N 1
ATOM 3716 C CA . GLN B 1 239 ? 27.821 -0.666 19.871 1.00 29.82 248 GLN B CA 1
ATOM 3717 C C . GLN B 1 239 ? 27.339 -1.180 18.498 1.00 31.22 248 GLN B C 1
ATOM 3718 O O . GLN B 1 239 ? 27.830 -0.765 17.448 1.00 33.38 248 GLN B O 1
ATOM 3724 N N . ASP B 1 240 ? 26.326 -2.055 18.507 1.00 30.20 249 ASP B N 1
ATOM 3725 C CA . ASP B 1 240 ? 25.768 -2.627 17.298 1.00 32.14 249 ASP B CA 1
ATOM 3726 C C . ASP B 1 240 ? 24.846 -1.660 16.552 1.00 31.88 249 ASP B C 1
ATOM 3727 O O . ASP B 1 240 ? 24.763 -1.662 15.318 1.00 34.94 249 ASP B O 1
ATOM 3732 N N . LYS B 1 241 ? 24.078 -0.864 17.275 1.00 28.68 250 LYS B N 1
ATOM 3733 C CA . LYS B 1 241 ? 23.150 0.045 16.628 1.00 27.24 250 LYS B CA 1
ATOM 3734 C C . LYS B 1 241 ? 23.786 1.373 16.218 1.00 28.39 250 LYS B C 1
ATOM 3735 O O . LYS B 1 241 ? 23.342 1.935 15.213 1.00 30.47 250 LYS B O 1
ATOM 3741 N N . TRP B 1 242 ? 24.748 1.895 17.009 1.00 26.60 251 TRP B N 1
ATOM 3742 C CA . TRP B 1 242 ? 25.304 3.230 16.738 1.00 26.13 251 TRP B CA 1
ATOM 3743 C C . TRP B 1 242 ? 26.730 3.282 17.249 1.00 24.99 251 TRP B C 1
ATOM 3744 O O . TRP B 1 242 ? 26.984 3.808 18.349 1.00 25.02 251 TRP B O 1
ATOM 3755 N N . PRO B 1 243 ? 27.706 2.730 16.505 1.00 25.40 252 PRO B N 1
ATOM 3756 C CA . PRO B 1 243 ? 29.060 2.549 17.018 1.00 27.89 252 PRO B CA 1
ATOM 3757 C C . PRO B 1 243 ? 29.703 3.817 17.572 1.00 26.58 252 PRO B C 1
ATOM 3758 O O . PRO B 1 243 ? 30.371 3.779 18.612 1.00 26.82 252 PRO B O 1
ATOM 3762 N N . LEU B 1 244 ? 29.573 4.948 16.841 1.00 27.17 253 LEU B N 1
ATOM 3763 C CA . LEU B 1 244 ? 30.185 6.198 17.272 1.00 25.80 253 LEU B CA 1
ATOM 3764 C C . LEU B 1 244 ? 29.578 6.672 18.613 1.00 23.38 253 LEU B C 1
ATOM 3765 O O . LEU B 1 244 ? 30.310 7.080 19.505 1.00 23.72 253 LEU B O 1
ATOM 3770 N N . ALA B 1 245 ? 28.234 6.605 18.734 1.00 24.06 254 ALA B N 1
ATOM 3771 C CA . ALA B 1 245 ? 27.534 6.923 19.958 1.00 21.29 254 ALA B CA 1
ATOM 3772 C C . ALA B 1 245 ? 28.043 6.079 21.124 1.00 21.95 254 ALA B C 1
ATOM 3773 O O . ALA B 1 245 ? 28.374 6.608 22.192 1.00 22.13 254 ALA B O 1
ATOM 3775 N N . PHE B 1 246 ? 28.259 4.794 20.854 1.00 22.30 255 PHE B N 1
ATOM 3776 C CA . PHE B 1 246 ? 28.680 3.906 21.914 1.00 23.93 255 PHE B CA 1
ATOM 3777 C C . PHE B 1 246 ? 30.057 4.344 22.413 1.00 23.69 255 PHE B C 1
ATOM 3778 O O . PHE B 1 246 ? 30.338 4.373 23.616 1.00 25.36 255 PHE B O 1
ATOM 3786 N N . GLU B 1 247 ? 30.953 4.628 21.474 1.00 25.25 256 GLU B N 1
ATOM 3787 C CA . GLU B 1 247 ? 32.327 4.929 21.835 1.00 25.54 256 GLU B CA 1
ATOM 3788 C C . GLU B 1 247 ? 32.381 6.240 22.618 1.00 24.95 256 GLU B C 1
ATOM 3789 O O . GLU B 1 247 ? 33.123 6.309 23.595 1.00 26.37 256 GLU B O 1
ATOM 3795 N N . LEU B 1 248 ? 31.617 7.255 22.201 1.00 22.85 257 LEU B N 1
ATOM 3796 C CA . LEU B 1 248 ? 31.656 8.551 22.876 1.00 20.99 257 LEU B CA 1
ATOM 3797 C C . LEU B 1 248 ? 31.049 8.418 24.278 1.00 20.97 257 LEU B C 1
ATOM 3798 O O . LEU B 1 248 ? 31.612 8.868 25.278 1.00 22.92 257 LEU B O 1
ATOM 3803 N N . LEU B 1 249 ? 29.858 7.838 24.330 1.00 20.92 258 LEU B N 1
ATOM 3804 C CA . LEU B 1 249 ? 29.155 7.718 25.579 1.00 19.77 258 LEU B CA 1
ATOM 3805 C C . LEU B 1 249 ? 29.895 6.803 26.556 1.00 21.03 258 LEU B C 1
ATOM 3806 O O . LEU B 1 249 ? 29.881 7.084 27.764 1.00 20.91 258 LEU B O 1
ATOM 3811 N N . ASN B 1 250 ? 30.401 5.649 26.090 1.00 21.31 259 ASN B N 1
ATOM 3812 C CA . ASN B 1 250 ? 31.139 4.736 26.941 1.00 23.29 259 ASN B CA 1
ATOM 3813 C C . ASN B 1 250 ? 32.301 5.425 27.651 1.00 23.25 259 ASN B C 1
ATOM 3814 O O . ASN B 1 250 ? 32.529 5.141 28.828 1.00 25.54 259 ASN B O 1
ATOM 3819 N N . ASN B 1 251 ? 32.969 6.391 27.009 1.00 24.21 260 ASN B N 1
ATOM 3820 C CA . ASN B 1 251 ? 33.963 7.230 27.669 1.00 23.47 260 ASN B CA 1
ATOM 3821 C C . ASN B 1 251 ? 33.456 8.644 27.807 1.00 22.14 260 ASN B C 1
ATOM 3822 O O . ASN B 1 251 ? 34.127 9.590 27.431 1.00 24.03 260 ASN B O 1
ATOM 3827 N N . CYS B 1 252 ? 32.327 8.755 28.468 1.00 20.77 261 CYS B N 1
ATOM 3828 C CA . CYS B 1 252 ? 31.572 9.991 28.505 1.00 19.16 261 CYS B CA 1
ATOM 3829 C C . CYS B 1 252 ? 32.460 11.130 29.009 1.00 19.79 261 CYS B C 1
ATOM 3830 O O . CYS B 1 252 ? 33.132 11.020 30.018 1.00 19.42 261 CYS B O 1
ATOM 3833 N N . GLY B 1 253 ? 32.421 12.253 28.313 1.00 19.77 262 GLY B N 1
ATOM 3834 C CA . GLY B 1 253 ? 33.171 13.417 28.703 1.00 20.36 262 GLY B CA 1
ATOM 3835 C C . GLY B 1 253 ? 34.575 13.455 28.144 1.00 20.56 262 GLY B C 1
ATOM 3836 O O . GLY B 1 253 ? 35.324 14.415 28.369 1.00 21.73 262 GLY B O 1
ATOM 3837 N N . GLY B 1 254 ? 34.917 12.417 27.372 1.00 22.32 263 GLY B N 1
ATOM 3838 C CA . GLY B 1 254 ? 36.182 12.409 26.667 1.00 22.12 263 GLY B CA 1
ATOM 3839 C C . GLY B 1 254 ? 37.336 12.220 27.649 1.00 23.23 263 GLY B C 1
ATOM 3840 O O . GLY B 1 254 ? 37.149 11.799 28.768 1.00 24.13 263 GLY B O 1
ATOM 3841 N N . GLU B 1 255 ? 38.537 12.534 27.217 1.00 26.58 264 GLU B N 1
ATOM 3842 C CA . GLU B 1 255 ? 39.724 12.175 27.972 1.00 30.11 264 GLU B CA 1
ATOM 3843 C C . GLU B 1 255 ? 39.719 12.754 29.396 1.00 28.76 264 GLU B C 1
ATOM 3844 O O . GLU B 1 255 ? 40.168 12.105 30.374 1.00 29.46 264 GLU B O 1
ATOM 3850 N N . ASN B 1 256 ? 39.150 13.964 29.507 1.00 25.32 265 ASN B N 1
ATOM 3851 C CA . ASN B 1 256 ? 39.109 14.705 30.759 1.00 26.80 265 ASN B CA 1
ATOM 3852 C C . ASN B 1 256 ? 37.776 14.649 31.480 1.00 24.48 265 ASN B C 1
ATOM 3853 O O . ASN B 1 256 ? 37.616 15.345 32.485 1.00 25.06 265 ASN B O 1
ATOM 3858 N N . HIS B 1 257 ? 36.839 13.815 31.002 1.00 21.49 266 HIS B N 1
ATOM 3859 C CA . HIS B 1 257 ? 35.598 13.527 31.728 1.00 21.14 266 HIS B CA 1
ATOM 3860 C C . HIS B 1 257 ? 34.838 14.808 32.075 1.00 19.99 266 HIS B C 1
ATOM 3861 O O . HIS B 1 257 ? 34.451 15.032 33.232 1.00 20.12 266 HIS B O 1
ATOM 3868 N N . GLU B 1 258 ? 34.644 15.667 31.060 1.00 19.28 267 GLU B N 1
ATOM 3869 C CA . GLU B 1 258 ? 34.011 16.955 31.241 1.00 19.25 267 GLU B CA 1
ATOM 3870 C C . GLU B 1 258 ? 33.256 17.343 29.984 1.00 18.23 267 GLU B C 1
ATOM 3871 O O . GLU B 1 258 ? 33.475 16.800 28.909 1.00 19.15 267 GLU B O 1
ATOM 3877 N N . GLY B 1 259 ? 32.306 18.255 30.142 1.00 17.54 268 GLY B N 1
ATOM 3878 C CA . GLY B 1 259 ? 31.618 18.756 28.965 1.00 16.33 268 GLY B CA 1
ATOM 3879 C C . GLY B 1 259 ? 30.485 19.709 29.341 1.00 15.85 268 GLY B C 1
ATOM 3880 O O . GLY B 1 259 ? 30.342 20.151 30.514 1.00 17.11 268 GLY B O 1
ATOM 3881 N N . PHE B 1 260 ? 29.706 20.034 28.316 1.00 16.41 269 PHE B N 1
ATOM 3882 C CA . PHE B 1 260 ? 28.746 21.089 28.470 1.00 16.46 269 PHE B CA 1
ATOM 3883 C C . PHE B 1 260 ? 27.421 20.594 29.027 1.00 16.95 269 PHE B C 1
ATOM 3884 O O . PHE B 1 260 ? 26.960 19.516 28.661 1.00 17.43 269 PHE B O 1
ATOM 3892 N N . ILE B 1 261 ? 26.706 21.510 29.712 1.00 17.93 270 ILE B N 1
ATOM 3893 C CA . ILE B 1 261 ? 25.278 21.442 29.901 1.00 17.21 270 ILE B CA 1
ATOM 3894 C C . ILE B 1 261 ? 24.603 22.138 28.725 1.00 17.14 270 ILE B C 1
ATOM 3895 O O . ILE B 1 261 ? 25.105 23.137 28.258 1.00 16.31 270 ILE B O 1
ATOM 3900 N N . GLY B 1 262 ? 23.416 21.664 28.360 1.00 16.88 271 GLY B N 1
ATOM 3901 C CA . GLY B 1 262 ? 22.646 22.301 27.309 1.00 16.05 271 GLY B CA 1
ATOM 3902 C C . GLY B 1 262 ? 21.236 21.754 27.279 1.00 16.20 271 GLY B C 1
ATOM 3903 O O . GLY B 1 262 ? 20.842 20.967 28.144 1.00 16.25 271 GLY B O 1
ATOM 3904 N N . MET B 1 263 ? 20.455 22.269 26.329 1.00 16.14 272 MET B N 1
ATOM 3905 C CA . MET B 1 263 ? 19.027 21.986 26.215 1.00 16.20 272 MET B CA 1
ATOM 3906 C C . MET B 1 263 ? 18.700 21.747 24.742 1.00 16.64 272 MET B C 1
ATOM 3907 O O . MET B 1 263 ? 19.420 22.163 23.861 1.00 18.51 272 MET B O 1
ATOM 3912 N N . GLN B 1 264 ? 17.707 20.881 24.532 1.00 17.75 273 GLN B N 1
ATOM 3913 C CA . GLN B 1 264 ? 17.428 20.267 23.258 1.00 17.11 273 GLN B CA 1
ATOM 3914 C C . GLN B 1 264 ? 16.399 21.038 22.451 1.00 17.88 273 GLN B C 1
ATOM 3915 O O . GLN B 1 264 ? 15.304 21.326 22.937 1.00 17.90 273 GLN B O 1
ATOM 3921 N N . ASP B 1 265 ? 16.723 21.222 21.170 1.00 18.27 274 ASP B N 1
ATOM 3922 C CA . ASP B 1 265 ? 15.740 21.516 20.123 1.00 17.67 274 ASP B CA 1
ATOM 3923 C C . ASP B 1 265 ? 15.167 20.186 19.669 1.00 18.01 274 ASP B C 1
ATOM 3924 O O . ASP B 1 265 ? 15.845 19.473 18.961 1.00 19.00 274 ASP B O 1
ATOM 3929 N N . HIS B 1 266 ? 13.947 19.857 20.138 1.00 18.63 275 HIS B N 1
ATOM 3930 C CA . HIS B 1 266 ? 13.206 18.734 19.558 1.00 18.85 275 HIS B CA 1
ATOM 3931 C C . HIS B 1 266 ? 11.891 19.246 18.982 1.00 18.78 275 HIS B C 1
ATOM 3932 O O . HIS B 1 266 ? 10.863 18.552 19.021 1.00 19.95 275 HIS B O 1
ATOM 3939 N N . GLY B 1 267 ? 11.935 20.498 18.480 1.00 20.36 276 GLY B N 1
ATOM 3940 C CA . GLY B 1 267 ? 10.878 21.048 17.655 1.00 19.92 276 GLY B CA 1
ATOM 3941 C C . GLY B 1 267 ? 9.671 21.593 18.423 1.00 18.98 276 GLY B C 1
ATOM 3942 O O . GLY B 1 267 ? 8.719 22.005 17.790 1.00 19.37 276 GLY B O 1
ATOM 3943 N N . ASP B 1 268 ? 9.702 21.585 19.768 1.00 19.46 277 ASP B N 1
ATOM 3944 C CA . ASP B 1 268 ? 8.515 21.927 20.558 1.00 20.31 277 ASP B CA 1
ATOM 3945 C C . ASP B 1 268 ? 8.829 23.049 21.562 1.00 20.80 277 ASP B C 1
ATOM 3946 O O . ASP B 1 268 ? 9.926 23.161 22.103 1.00 20.78 277 ASP B O 1
ATOM 3951 N N . ASP B 1 269 ? 7.837 23.892 21.742 1.00 21.41 278 ASP B N 1
ATOM 3952 C CA . ASP B 1 269 ? 7.889 24.954 22.716 1.00 21.09 278 ASP B CA 1
ATOM 3953 C C . ASP B 1 269 ? 8.279 24.355 24.078 1.00 20.75 278 ASP B C 1
ATOM 3954 O O . ASP B 1 269 ? 7.665 23.401 24.558 1.00 21.06 278 ASP B O 1
ATOM 3959 N N . VAL B 1 270 ? 9.246 24.992 24.735 1.00 19.84 279 VAL B N 1
ATOM 3960 C CA . VAL B 1 270 ? 9.713 24.596 26.058 1.00 19.82 279 VAL B CA 1
ATOM 3961 C C . VAL B 1 270 ? 10.373 25.806 26.696 1.00 20.34 279 VAL B C 1
ATOM 3962 O O . VAL B 1 270 ? 10.942 26.651 25.971 1.00 20.31 279 VAL B O 1
ATOM 3966 N N . TRP B 1 271 ? 10.303 25.848 28.040 1.00 20.12 280 TRP B N 1
ATOM 3967 C CA . TRP B 1 271 ? 10.798 26.990 28.780 1.00 19.87 280 TRP B CA 1
ATOM 3968 C C . TRP B 1 271 ? 11.717 26.506 29.883 1.00 19.59 280 TRP B C 1
ATOM 3969 O O . TRP B 1 271 ? 11.426 25.498 30.474 1.00 20.21 280 TRP B O 1
ATOM 3980 N N . PHE B 1 272 ? 12.775 27.277 30.171 1.00 19.53 281 PHE B N 1
ATOM 3981 C CA . PHE B 1 272 ? 13.756 26.930 31.188 1.00 19.45 281 PHE B CA 1
ATOM 3982 C C . PHE B 1 272 ? 14.046 28.193 31.965 1.00 18.59 281 PHE B C 1
ATOM 3983 O O . PHE B 1 272 ? 14.125 29.296 31.414 1.00 19.11 281 PHE B O 1
ATOM 3991 N N . ARG B 1 273 ? 14.183 28.038 33.268 1.00 17.60 282 ARG B N 1
ATOM 3992 C CA . ARG B 1 273 ? 14.481 29.172 34.126 1.00 18.47 282 ARG B CA 1
ATOM 3993 C C . ARG B 1 273 ? 15.256 28.762 35.344 1.00 18.72 282 ARG B C 1
ATOM 3994 O O . ARG B 1 273 ? 15.311 27.579 35.687 1.00 18.80 282 ARG B O 1
ATOM 4002 N N . ASN B 1 274 ? 15.763 29.776 36.034 1.00 18.62 283 ASN B N 1
ATOM 4003 C CA . ASN B 1 274 ? 16.418 29.594 37.304 1.00 20.23 283 ASN B CA 1
ATOM 4004 C C . ASN B 1 274 ? 17.502 28.545 37.201 1.00 18.98 283 ASN B C 1
ATOM 4005 O O . ASN B 1 274 ? 17.555 27.596 37.972 1.00 19.60 283 ASN B O 1
ATOM 4010 N N . ILE B 1 275 ? 18.438 28.817 36.294 1.00 18.74 284 ILE B N 1
ATOM 4011 C CA . ILE B 1 275 ? 19.429 27.860 35.908 1.00 17.80 284 ILE B CA 1
ATOM 4012 C C . ILE B 1 275 ? 20.713 28.144 36.625 1.00 19.02 284 ILE B C 1
ATOM 4013 O O . ILE B 1 275 ? 21.293 29.207 36.432 1.00 19.44 284 ILE B O 1
ATOM 4018 N N . ARG B 1 276 ? 21.086 27.221 37.506 1.00 19.33 285 ARG B N 1
ATOM 4019 C CA . ARG B 1 276 ? 22.199 27.446 38.398 1.00 21.45 285 ARG B CA 1
ATOM 4020 C C . ARG B 1 276 ? 23.045 26.195 38.534 1.00 20.63 285 ARG B C 1
ATOM 4021 O O . ARG B 1 276 ? 22.486 25.078 38.485 1.00 20.36 285 ARG B O 1
ATOM 4029 N N . VAL B 1 277 ? 24.356 26.391 38.725 1.00 17.56 286 VAL B N 1
ATOM 4030 C CA . VAL B 1 277 ? 25.222 25.244 38.819 1.00 18.49 286 VAL B CA 1
ATOM 4031 C C . VAL B 1 277 ? 26.217 25.463 39.942 1.00 19.88 286 VAL B C 1
ATOM 4032 O O . VAL B 1 277 ? 26.890 26.500 40.019 1.00 20.65 286 VAL B O 1
ATOM 4036 N N . LYS B 1 278 ? 26.367 24.441 40.775 1.00 20.58 287 LYS B N 1
ATOM 4037 C CA . LYS B 1 278 ? 27.392 24.441 41.808 1.00 21.26 287 LYS B CA 1
ATOM 4038 C C . LYS B 1 278 ? 28.556 23.593 41.306 1.00 22.22 287 LYS B C 1
ATOM 4039 O O . LYS B 1 278 ? 28.338 22.446 40.942 1.00 21.07 287 LYS B O 1
ATOM 4045 N N . VAL B 1 279 ? 29.750 24.173 41.329 1.00 21.11 288 VAL B N 1
ATOM 4046 C CA . VAL B 1 279 ? 30.955 23.427 41.085 1.00 20.61 288 VAL B CA 1
ATOM 4047 C C . VAL B 1 279 ? 31.324 22.653 42.361 1.00 22.13 288 VAL B C 1
ATOM 4048 O O . VAL B 1 279 ? 31.579 23.243 43.417 1.00 24.37 288 VAL B O 1
ATOM 4052 N N . LEU B 1 280 ? 31.414 21.306 42.223 1.00 23.17 289 LEU B N 1
ATOM 4053 C CA . LEU B 1 280 ? 31.729 20.436 43.365 1.00 25.87 289 LEU B CA 1
ATOM 4054 C C . LEU B 1 280 ? 33.255 20.180 43.404 1.00 31.59 289 LEU B C 1
ATOM 4055 O O . LEU B 1 280 ? 33.837 20.225 44.477 1.00 43.32 289 LEU B O 1
ATOM 4060 N N . ASP B 1 281 ? 33.884 20.109 42.193 1.00 35.25 290 ASP B N 1
ATOM 4061 C CA . ASP B 1 281 ? 35.302 19.817 41.972 1.00 36.65 290 ASP B CA 1
ATOM 4062 C C . ASP B 1 281 ? 36.068 20.029 43.300 1.00 38.77 290 ASP B C 1
ATOM 4063 O O . ASP B 1 281 ? 36.007 21.171 43.927 1.00 44.50 290 ASP B O 1
#

Secondary structure (DSSP, 8-state):
--EEEEEE--STT----EEEEEEB-TT-EEE---SS--TTEEETT-SS--TTEEEETTEEEE---S-GGG--SS---EEEEEEESSEEEEEEEEE-TT-EEEEEEEE---EEE-TTS-EEEPPGGGTS-EEEEE-TTT-GGGGSSSTTTTSTTSBTTTB--SS-----TTS-EEEEEEEETTEEEEEETTEEEEEEETTSHHHHHHHHTSTTSTTT-HHHHHHHHTTTGGGT-EEEEE--SSS-EEEEEEEEEE--/--EEEEEE--STT----EEEEEEB-TTSEEE---SS--TTEEETT-SS--TTEEEETTEEEE---S-GGG--SS---EEEEEEESSEEEEEEEEE-TT-EEEEEEEE---EEE-TTS-EEEPPGGGTS-EEEEE-TTT-GGGGSSSTTTTSTTSBTTTB--SS-----TTS-EEEEEEEETTEEEEEETTEEEEEEETTSHHHHHHHHTSTT-TTT-HHHHHHHHTTTTTTT-EEEEE--SSS-EEEEEEEEEE--

InterPro domains:
  IPR010496 3-keto-alpha-glucoside-1,2-lyase/3-keto-2-hydroxy-glucal hydratase domain [PF06439] (62-287)

B-factor: mean 24.78, std 6.8, range [15.27, 67.37]

Nearest PDB structures (foldseek):
  8tda-assembly1_B  TM=1.002E+00  e=2.962E-57  Bacteroides thetaiotaomicron
  3nmb-assembly1_A  TM=9.981E-01  e=2.992E-52  Bacteroides ovatus ATCC 8483
  4hxc-assembly1_A  TM=9.988E-01  e=5.370E-52  Bacteroides uniformis ATCC 8492
  8v31-assembly2_C  TM=9.371E-01  e=2.327E-43  Alistipes
  8v31-assembly1_A  TM=9.410E-01  e=1.427E-42  Alistipes

Solvent-accessible surface area: 21480 Å² total; per-residue (Å²): 143,121,100,56,63,4,31,33,3,114,42,68,122,35,59,49,144,52,67,26,114,17,68,28,55,121,82,25,34,9,41,4,8,67,21,163,50,40,85,9,12,7,0,10,18,52,101,114,38,0,78,39,6,51,57,68,143,37,5,0,24,1,44,27,74,61,36,21,133,71,66,63,68,48,5,7,12,0,0,0,0,31,92,6,80,11,0,32,0,29,0,31,1,47,3,32,136,23,0,4,0,0,0,0,0,0,1,41,15,16,33,32,144,56,193,103,46,85,91,63,79,28,43,0,54,0,0,2,5,18,0,1,0,2,2,30,107,65,34,89,14,2,179,100,43,112,115,79,9,46,25,0,0,0,2,40,23,28,26,34,5,104,59,64,28,29,100,72,82,37,92,63,1,75,0,52,0,6,2,5,25,2,9,0,2,0,3,1,22,116,83,74,5,18,60,9,30,1,33,12,100,59,2,31,70,54,0,78,94,7,62,14,7,97,135,142,76,86,54,0,21,121,26,4,45,67,0,5,15,162,86,25,50,1,6,0,0,0,13,4,31,6,30,46,0,47,0,77,78,0,58,0,64,72,35,112,141,119,99,57,63,4,31,33,3,113,42,65,121,39,64,52,154,51,69,26,106,17,71,30,62,116,99,27,36,9,39,4,8,78,19,176,52,38,83,7,12,7,0,11,18,53,103,113,36,0,76,38,5,50,52,67,137,37,5,0,28,1,45,27,75,20,4,0,28,17,64,53,65,52,4,4,10,0,0,0,0,31,91,6,81,13,0,36,0,54,0,28,1,49,4,29,130,4,0,6,0,0,0,0,0,1,1,43,16,17,32,32,139,54,190,107,48,85,85,25,79,25,28,0,29,0,0,2,2,13,0,2,0,4,3,29,104,61,6,22,9,2,174,20,44,142,108,77,10,20,20,0,0,0,0,21,13,18,27,32,5,108,61,63,31,32,102,78,79,34,89,59,1,90,2,54,0,34,2,81,145,4,40,0,18,0,3,0,16,120,82,98,4,16,110,9,76,5,82,46,158,120,0,39,79,47,0,73,91,2,44,9,7,102,142,151,52,88,52,0,17,116,27,1,47,71,0,4,16,167,86,47,47,1,6,0,0,0,13,3,15,5,6,45,0,53,0,70,80,0,58,0,63,68,48,109

Radius of gyration: 24.99 Å; Cα contacts (8 Å, |Δi|>4): 1417; chains: 2; bounding box: 59×56×74 Å

Foldseek 3Di:
DQWDWFFFDQAAPDDSPHTDTFGADPVQKTFLQPLQDCVQKDAQRGRHHFPQFDRDRSWTKGNFPPPFPPLPDRGHWMWNGGKAAFKKKKKKKAFAALDWKWKWFLWHFDWDADPVGDTDTDHRQLQTFTFIDGQCVGHCCCVDAPPSQCAGRHRHSQGHFPPRDDDHHPDMKMWMWGAHQQWIWIDIRPDTGDIDGALDVVQLVSCCVGCNRCVNNVSSSVNRNCHNPPSRIGIIIMGDRRGIMIMHPIIMGRDD/DQWDWAFFDQAAPDDRPHTDTFGADPVFKTFLQPLPDCVQKDAQRGRHNQPQWDRDPSWTKRNFPPQFPPLPHRGHWMWRGGKAAFKKKKKKKAFAALGWKWKWFLWHFDWDADPVGDTDTDHRLLQTFTQIDGQCPRHVCCVDAPPSQNAGRHRHNFGHFVPPPDDGHPDMKMWMWGAHQQWIWIDIRPHTGDIDGALDPVQLVSCCNGCNRCVNNVSSSVNRNQHNPPSNIGIIIMGDRRGIMIMHDIIMGRPD

Organism: Bacteroides thetaiotaomicron (strai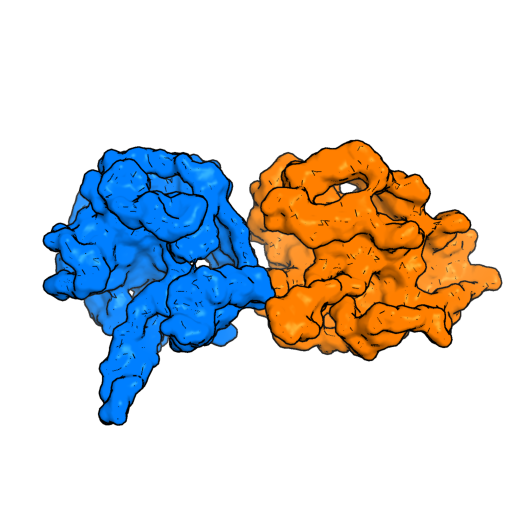n ATCC 29148 / DSM 2079 / JCM 5827 / CCUG 10774 / NCTC 10582 / VPI-5482 / E50) (NCBI:txid226186)